Protein AF-0000000084337447 (afdb_homodimer)

Secondary structure (DSSP, 8-state):
------------EE-HHHHSS-TT-SEEEEEHHHHHHH-GGGGS-EEESSEEEEEEEE--EEEEETTEEEE--TTEEEEE-TT-EEEEEESS--EEEEEEE-THHHHTTBS-TTGGGGSGGGSS-GGGSEEEPPHHHHHHHHHHHHHHHHHHHS--TTHHHHHHHHHHHHHHHHHTTS------S--HHHHHHHHHHHHHHHHHTTT--SHHHHHHHHTS-HHHHHHHHHHHHSS-HHHHHHHHHHHHHHHHHH-TTS-HHHHHHHTT-S-HHHHHHHHHHHHSS-HHHHHHHHHHH-/------------EE-HHHH-S-SS-SEEEEEHHHHHHH-GGGGS-EEESSEEEEEEEE--EEEEETTEEEE--TTEEEEE-TT-EEEEEESS--EEEEEEE-THHHHTTBS-TTGGGGSGGGSS-GGGSEEEPPHHHHHHHHHHHHHHHHHHHS--TTHHHHHHHHHHHHHHHHHTTS------S--HHHHHHHHHHHHHHHHHTTT--SHHHHHHHHTS-HHHHHHHHHHHHSS-HHHHHHHHHHHHHHHHHH-TTS-HHHHHHHTT-S-HHHHHHHHHHHHSS-HHHHHHHHHHH-

InterPro domains:
  IPR003313 AraC-type arabinose-binding/dimerisation domain [PF02311] (45-152)
  IPR009057 Homedomain-like superfamily [SSF46689] (248-294)
  IPR018060 AraC-like, DNA binding HTH domain [PF12833] (214-293)
  IPR018060 AraC-like, DNA binding HTH domain [PS01124] (195-293)
  IPR018060 AraC-like, DNA binding HTH domain [SM00342] (207-291)
  IPR020449 Transcription regulator HTH, AraC- type, HTH domain [PR00032] (260-275)
  IPR020449 Transcription regulator HTH, AraC- type, HTH domain [PR00032] (275-291)
  IPR037923 Transcription regulator HTH-like [SSF51215] (43-176)

Nearest PDB structures (foldseek):
  5u9e-assembly1_B  TM=8.257E-01  e=6.271E-07  Bacteria Latreille et al. 1825
  5u93-assembly1_A  TM=8.300E-01  e=1.356E-06  Bacteria Latreille et al. 1825
  3oio-assembly1_A  TM=8.383E-01  e=1.631E-03  Chromobacterium violaceum
  1xs9-assembly1_A  TM=8.351E-01  e=8.802E-04  Escherichia coli
  4fe7-assembly1_A-2  TM=6.553E-01  e=6.807E-04  Escherichia coli

Solvent-accessible surface area (backbone atoms only — not comparable to full-atom values): 32279 Å² total; per-residue (Å²): 134,81,78,76,73,71,75,78,72,49,44,62,71,50,46,67,44,76,74,34,91,53,65,97,49,52,55,47,77,44,51,30,43,67,49,49,69,74,41,72,74,58,48,39,62,33,37,32,74,30,31,40,36,40,37,26,65,38,43,36,40,37,39,30,42,72,88,40,80,39,79,45,44,57,45,28,36,38,42,40,46,54,62,46,32,33,30,50,49,66,57,76,70,51,33,40,36,32,41,36,34,38,73,60,52,55,43,73,46,26,47,54,73,64,58,64,60,75,35,63,40,54,65,71,47,61,83,49,15,55,44,76,55,52,77,94,46,42,63,62,52,50,52,46,52,52,49,42,50,47,34,68,74,58,60,53,72,62,25,67,60,46,39,50,33,46,49,50,49,52,53,42,60,56,46,59,68,50,62,69,69,72,58,58,100,58,50,72,64,56,52,52,52,50,50,51,50,52,52,50,42,73,74,35,44,50,77,56,81,49,46,59,64,53,17,55,78,67,72,51,50,47,65,54,47,29,50,50,27,35,72,74,71,70,40,44,39,54,54,56,50,48,51,54,43,49,48,49,49,54,52,48,52,58,30,56,74,49,50,71,54,53,48,23,51,72,45,60,39,94,37,54,67,57,37,38,52,51,46,20,72,74,70,73,43,41,64,68,55,49,43,52,56,56,57,64,76,84,134,83,78,76,74,72,75,79,73,49,44,61,72,52,47,66,60,78,73,40,88,65,71,100,45,41,63,46,78,43,51,30,43,67,50,49,68,74,41,72,74,56,48,38,63,34,36,30,74,29,32,40,35,40,37,26,64,38,42,36,40,38,39,30,42,71,86,40,80,38,79,44,42,58,44,28,35,38,44,39,47,55,64,48,32,33,29,50,48,67,54,76,70,50,33,39,37,33,41,36,33,36,71,61,54,54,43,72,45,27,48,54,74,65,58,64,59,76,35,62,41,54,64,71,49,62,81,48,15,56,44,76,56,50,77,91,46,42,64,61,53,50,52,45,50,53,49,41,49,46,34,68,75,59,61,53,74,62,26,68,60,47,38,51,33,46,50,48,48,52,53,43,60,55,48,59,68,50,60,71,71,73,60,60,98,60,50,74,64,56,52,52,50,50,50,50,50,51,53,48,42,73,74,34,44,50,77,57,77,49,47,58,64,54,16,54,76,68,72,50,50,46,66,55,48,30,49,49,27,34,73,74,72,70,40,45,41,54,52,56,49,49,51,53,44,50,49,50,49,53,52,48,52,58,30,56,73,50,51,72,55,52,48,21,52,72,45,57,40,95,39,55,66,57,38,40,53,52,44,20,72,74,70,74,42,41,64,69,55,49,41,52,55,56,56,65,74,85

Radius of gyration: 31.01 Å; Cα contacts (8 Å, |Δi|>4): 915; chains: 2; bounding box: 65×102×66 Å

pLDDT: mean 85.86, std 17.6, range [26.75, 98.56]

Foldseek 3Di:
DPPPPVPLPFADADEPCNLDVPNVDQKDKDKVQVSCVSPVSQQAKHFYQWKKKWAWQDFWFWKDKLRDIDIDDHQKMFIAHGLIIMHTDTDPDIITMMMTGHLCLCVVPDPDSCVLCVQQLRLRDRVSGMDRDDPVCSVVLRVLSVLLVVCVVPPDVCSSVSNVVSVVVNSVVRSVVPPPPVQDPDDPVLVVLVSVLLVVLVVDLLPDQDLQVSCVVSVHHSVVQQVSCCVRVVGGSNVSSLVVLLSSLLSVLSGSVDDLQNSCVSSPHPGSVVVQVSNCVNPVHGSVVSSVVSVVVD/DPPPPPPLPFADADEQCNLDPPNVGFKDKDKVQVSCVSPVSQQAKYFYQWKKKWAWQDFWFWKDKLRDIDIDDHQKMFIAHGLIIMHTDTDPDIIGMMMTGHLCLCVVPDPDSCVLCVQQLRVRDRVSGMDRDDPVCSVVLRVLSVLLVVCVVPPDVCSSVSNVVSVVVNSVVRSVVPPPPVQDPDDPVLVVLVSVLLVVLVVDLLPDQDLQVSCVVSVHHSVVQQVSCCVRVVGGSNVSSLVVLLSSLLSVLSGSVDDLQRSCVSSPHPGSVVVQVSNCVNPVHGSVVSSVVSVVVD

Structure (mmCIF, N/CA/C/O backbone):
data_AF-0000000084337447-model_v1
#
loop_
_entity.id
_entity.type
_entity.pdbx_description
1 polymer 'HTH araC/xylS-type domain-containing protein'
#
loop_
_atom_site.group_PDB
_atom_site.id
_atom_site.type_symbol
_atom_site.label_atom_id
_atom_site.label_alt_id
_atom_site.label_comp_id
_atom_site.label_asym_id
_atom_site.label_entity_id
_atom_site.label_seq_id
_atom_site.pdbx_PDB_ins_code
_atom_site.Cartn_x
_atom_site.Cartn_y
_atom_site.Cartn_z
_atom_site.occupancy
_atom_site.B_iso_or_equiv
_atom_site.auth_seq_id
_atom_site.auth_comp_id
_atom_site.auth_asym_id
_atom_site.auth_atom_id
_atom_site.pdbx_PDB_model_num
ATOM 1 N N . MET A 1 1 ? -35.156 -48.656 -21.828 1 27.39 1 MET A N 1
ATOM 2 C CA . MET A 1 1 ? -33.875 -48.219 -22.344 1 27.39 1 MET A CA 1
ATOM 3 C C . MET A 1 1 ? -33.438 -46.938 -21.656 1 27.39 1 MET A C 1
ATOM 5 O O . MET A 1 1 ? -33.969 -45.844 -21.938 1 27.39 1 MET A O 1
ATOM 9 N N . VAL A 1 2 ? -33.219 -46.906 -20.344 1 31.25 2 VAL A N 1
ATOM 10 C CA . VAL A 1 2 ? -33 -45.875 -19.328 1 31.25 2 VAL A CA 1
ATOM 11 C C . VAL A 1 2 ? -31.703 -45.125 -19.609 1 31.25 2 VAL A C 1
ATOM 13 O O . VAL A 1 2 ? -30.625 -45.719 -19.594 1 31.25 2 VAL A O 1
ATOM 16 N N . SER A 1 3 ? -31.719 -44.156 -20.609 1 30.14 3 SER A N 1
ATOM 17 C CA . SER A 1 3 ? -30.609 -43.312 -21 1 30.14 3 SER A CA 1
ATOM 18 C C . SER A 1 3 ? -29.969 -42.656 -19.797 1 30.14 3 SER A C 1
ATOM 20 O O . SER A 1 3 ? -30.625 -41.938 -19.031 1 30.14 3 SER A O 1
ATOM 22 N N . LEU A 1 4 ? -29.094 -43.375 -19.062 1 26.75 4 LEU A N 1
ATOM 23 C CA . LEU A 1 4 ? -28.25 -42.906 -17.953 1 26.75 4 LEU A CA 1
ATOM 24 C C . LEU A 1 4 ? -27.578 -41.594 -18.312 1 26.75 4 LEU A C 1
ATOM 26 O O . LEU A 1 4 ? -26.734 -41.531 -19.203 1 26.75 4 LEU A O 1
ATOM 30 N N . TYR A 1 5 ? -28.344 -40.469 -18.359 1 28.11 5 TYR A N 1
ATOM 31 C CA . TYR A 1 5 ? -27.812 -39.094 -18.422 1 28.11 5 TYR A CA 1
ATOM 32 C C . TYR A 1 5 ? -26.609 -38.969 -17.5 1 28.11 5 TYR A C 1
ATOM 34 O O . TYR A 1 5 ? -26.734 -39.062 -16.266 1 28.11 5 TYR A O 1
ATOM 42 N N . ILE A 1 6 ? -25.484 -39.531 -17.891 1 28.89 6 ILE A N 1
ATOM 43 C CA . ILE A 1 6 ? -24.203 -39.344 -17.219 1 28.89 6 ILE A CA 1
ATOM 44 C C . ILE A 1 6 ? -24.078 -37.875 -16.781 1 28.89 6 ILE A C 1
ATOM 46 O O . ILE A 1 6 ? -24.156 -36.969 -17.609 1 28.89 6 ILE A O 1
ATOM 50 N N . MET A 1 7 ? -24.516 -37.562 -15.594 1 29.69 7 MET A N 1
ATOM 51 C CA . MET A 1 7 ? -24.312 -36.312 -14.875 1 29.69 7 MET A CA 1
ATOM 52 C C . MET A 1 7 ? -22.938 -35.719 -15.188 1 29.69 7 MET A C 1
ATOM 54 O O . MET A 1 7 ? -21.922 -36.406 -14.969 1 29.69 7 MET A O 1
ATOM 58 N N . LYS A 1 8 ? -22.781 -34.938 -16.203 1 35.81 8 LYS A N 1
ATOM 59 C CA . LYS A 1 8 ? -21.609 -34.188 -16.609 1 35.81 8 LYS A CA 1
ATOM 60 C C . LYS A 1 8 ? -20.891 -33.562 -15.398 1 35.81 8 LYS A C 1
ATO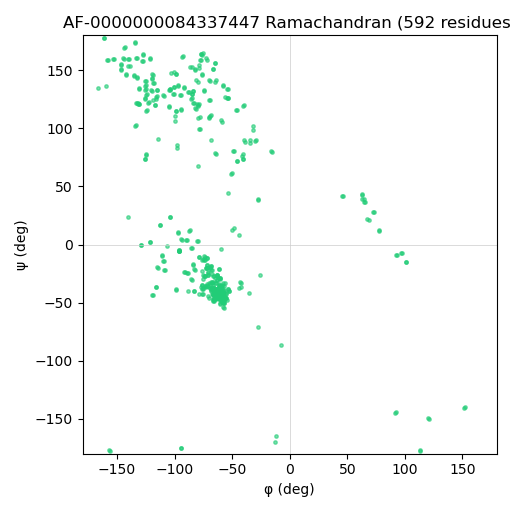M 62 O O . LYS A 1 8 ? -21.406 -32.656 -14.773 1 35.81 8 LYS A O 1
ATOM 67 N N . LYS A 1 9 ? -20.109 -34.375 -14.648 1 37.66 9 LYS A N 1
ATOM 68 C CA . LYS A 1 9 ? -19.219 -33.938 -13.57 1 37.66 9 LYS A CA 1
ATOM 69 C C . LYS A 1 9 ? -18.312 -32.812 -14.016 1 37.66 9 LYS A C 1
ATOM 71 O O . LYS A 1 9 ? -17.25 -33.031 -14.602 1 37.66 9 LYS A O 1
ATOM 76 N N . SER A 1 10 ? -18.797 -31.703 -14.414 1 36.78 10 SER A N 1
ATOM 77 C CA . SER A 1 10 ? -18.078 -30.516 -14.836 1 36.78 10 SER A CA 1
ATOM 78 C C . SER A 1 10 ? -17.172 -30 -13.719 1 36.78 10 SER A C 1
ATOM 80 O O . SER A 1 10 ? -17.562 -29.984 -12.547 1 36.78 10 SER A O 1
ATOM 82 N N . PHE A 1 11 ? -15.906 -30.156 -13.766 1 38.12 11 PHE A N 1
ATOM 83 C CA . PHE A 1 11 ? -14.961 -29.578 -12.82 1 38.12 11 PHE A CA 1
ATOM 84 C C . PHE A 1 11 ? -15.273 -28.109 -12.562 1 38.12 11 PHE A C 1
ATOM 86 O O . PHE A 1 11 ? -15.453 -27.328 -13.5 1 38.12 11 PHE A O 1
ATOM 93 N N . PRO A 1 12 ? -15.633 -27.734 -11.391 1 41.72 12 PRO A N 1
ATOM 94 C CA . PRO A 1 12 ? -16.172 -26.422 -11.047 1 41.72 12 PRO A CA 1
ATOM 95 C C . PRO A 1 12 ? -15.125 -25.312 -11.125 1 41.72 12 PRO A C 1
ATOM 97 O O . PRO A 1 12 ? -13.945 -25.547 -10.883 1 41.72 12 PRO A O 1
ATOM 100 N N . VAL A 1 13 ? -15.164 -24.438 -12.055 1 42.31 13 VAL A N 1
ATOM 101 C CA . VAL A 1 13 ? -14.461 -23.156 -11.969 1 42.31 13 VAL A CA 1
ATOM 102 C C . VAL A 1 13 ? -15.102 -22.281 -10.898 1 42.31 13 VAL A C 1
ATOM 104 O O . VAL A 1 13 ? -16.312 -22.062 -10.914 1 42.31 13 VAL A O 1
ATOM 107 N N . TYR A 1 14 ? -14.336 -22.109 -9.859 1 44.75 14 TYR A N 1
ATOM 108 C CA . TYR A 1 14 ? -14.914 -21.328 -8.773 1 44.75 14 TYR A CA 1
ATOM 109 C C . TYR A 1 14 ? -14.508 -19.859 -8.883 1 44.75 14 TYR A C 1
ATOM 111 O O . TYR A 1 14 ? -13.352 -19.562 -9.195 1 44.75 14 TYR A O 1
ATOM 119 N N . ASP A 1 15 ? -15.422 -18.938 -9.102 1 42.69 15 ASP A N 1
ATOM 120 C CA . ASP A 1 15 ? -15.219 -17.5 -8.977 1 42.69 15 ASP A CA 1
ATOM 121 C C . ASP A 1 15 ? -15.281 -17.047 -7.52 1 42.69 15 ASP A C 1
ATOM 123 O O . ASP A 1 15 ? -15.898 -17.719 -6.688 1 42.69 15 ASP A O 1
ATOM 127 N N . ILE A 1 16 ? -14.43 -16.141 -7.141 1 41.75 16 ILE A N 1
ATOM 128 C CA . ILE A 1 16 ? -14.375 -15.648 -5.766 1 41.75 16 ILE A CA 1
ATOM 129 C C . ILE A 1 16 ? -15.789 -15.43 -5.238 1 41.75 16 ILE A C 1
ATOM 131 O O . ILE A 1 16 ? -16.062 -15.68 -4.062 1 41.75 16 ILE A O 1
ATOM 135 N N . CYS A 1 17 ? -16.656 -14.969 -6.125 1 42.16 17 CYS A N 1
ATOM 136 C CA . CYS A 1 17 ? -18.031 -14.68 -5.742 1 42.16 17 CYS A CA 1
ATOM 137 C C . CYS A 1 17 ? -18.781 -15.953 -5.375 1 42.16 17 CYS A C 1
ATOM 139 O O . CYS A 1 17 ? -19.703 -15.93 -4.551 1 42.16 17 CYS A O 1
ATOM 141 N N . THR A 1 18 ? -18.547 -16.984 -6.07 1 43.41 18 THR A N 1
ATOM 142 C CA . THR A 1 18 ? -19.328 -18.203 -5.855 1 43.41 18 THR A CA 1
ATOM 143 C C . THR A 1 18 ? -18.875 -18.906 -4.57 1 43.41 18 THR A C 1
ATOM 145 O O . THR A 1 18 ? -19.625 -19.719 -4.012 1 43.41 18 THR A O 1
ATOM 148 N N . LEU A 1 19 ? -17.703 -18.781 -4.203 1 42.53 19 LEU A N 1
ATOM 149 C CA . LEU A 1 19 ? -17.219 -19.422 -2.982 1 42.53 19 LEU A CA 1
ATOM 150 C C . LEU A 1 19 ? -17.641 -18.625 -1.751 1 42.53 19 LEU A C 1
ATOM 152 O O . LEU A 1 19 ? -17.844 -19.203 -0.678 1 42.53 19 LEU A O 1
ATOM 156 N N . SER A 1 20 ? -17.531 -17.281 -1.833 1 41.22 20 SER A N 1
ATOM 157 C CA . SER A 1 20 ? -17.828 -16.438 -0.673 1 41.22 20 SER A CA 1
ATOM 158 C C . SER A 1 20 ? -19.234 -15.836 -0.771 1 41.22 20 SER A C 1
ATOM 160 O O . SER A 1 20 ? -19.688 -15.5 -1.864 1 41.22 20 SER A O 1
ATOM 162 N N . GLU A 1 21 ? -20.219 -16.25 -0.056 1 36.78 21 GLU A N 1
ATOM 163 C CA . GLU A 1 21 ? -21.422 -15.469 0.138 1 36.78 21 GLU A CA 1
ATOM 164 C C . GLU A 1 21 ? -21.141 -13.977 -0.023 1 36.78 21 GLU A C 1
ATOM 166 O O . GLU A 1 21 ? -22.047 -13.148 0.125 1 36.78 21 GLU A O 1
ATOM 171 N N . PHE A 1 22 ? -19.953 -13.484 0.204 1 35.5 22 PHE A N 1
ATOM 172 C CA . PHE A 1 22 ? -19.75 -12.039 0.17 1 35.5 22 PHE A CA 1
ATOM 173 C C . PHE A 1 22 ? -19.625 -11.547 -1.267 1 35.5 22 PHE A C 1
ATOM 175 O O . PHE A 1 22 ? -18.672 -11.875 -1.963 1 35.5 22 PHE A O 1
ATOM 182 N N . LYS A 1 23 ? -20.672 -11.586 -2.139 1 40.41 23 LYS A N 1
ATOM 183 C CA . LYS A 1 23 ? -20.922 -11.07 -3.48 1 40.41 23 LYS A CA 1
ATOM 184 C C . LYS A 1 23 ? -19.781 -10.148 -3.932 1 40.41 23 LYS A C 1
ATOM 186 O O . LYS A 1 23 ? -19.25 -10.305 -5.027 1 40.41 23 LYS A O 1
ATOM 191 N N . GLU A 1 24 ? -19.891 -8.836 -3.561 1 46.03 24 GLU A N 1
ATOM 192 C CA . GLU A 1 24 ? -19.203 -7.609 -3.975 1 46.03 24 GLU A CA 1
ATOM 193 C C . GLU A 1 24 ? -17.703 -7.695 -3.729 1 46.03 24 GLU A C 1
ATOM 195 O O . GLU A 1 24 ? -16.969 -6.727 -3.959 1 46.03 24 GLU A O 1
ATOM 200 N N . GLU A 1 25 ? -16.859 -8.977 -2.98 1 58.28 25 GLU A N 1
ATOM 201 C CA . GLU A 1 25 ? -15.758 -8.93 -2.02 1 58.28 25 GLU A CA 1
ATOM 202 C C . GLU A 1 25 ? -14.477 -9.5 -2.619 1 58.28 25 GLU A C 1
ATOM 204 O O . GLU A 1 25 ? -14.445 -10.656 -3.047 1 58.28 25 GLU A O 1
ATOM 209 N N . ASP A 1 26 ? -13.602 -8.828 -3.227 1 83.12 26 ASP A N 1
ATOM 210 C CA . ASP A 1 26 ? -12.297 -8.906 -3.877 1 83.12 26 ASP A CA 1
ATOM 211 C C . ASP A 1 26 ? -11.312 -9.727 -3.041 1 83.12 26 ASP A C 1
ATOM 213 O O . ASP A 1 26 ? -10.164 -9.93 -3.445 1 83.12 26 ASP A O 1
ATOM 217 N N . ILE A 1 27 ? -11.891 -10.352 -1.985 1 91.88 27 ILE A N 1
ATOM 218 C CA . ILE A 1 27 ? -10.93 -11.094 -1.168 1 91.88 27 ILE A CA 1
ATOM 219 C C . ILE A 1 27 ? -11.68 -12.023 -0.211 1 91.88 27 ILE A C 1
ATOM 221 O O . ILE A 1 27 ? -12.742 -11.664 0.303 1 91.88 27 ILE A O 1
ATOM 225 N N . LEU A 1 28 ? -11.297 -13.234 -0.062 1 90.75 28 LEU A N 1
ATOM 226 C CA . LEU A 1 28 ? -11.742 -14.203 0.933 1 90.75 28 LEU A CA 1
ATOM 227 C C . LEU A 1 28 ? -10.594 -14.609 1.846 1 90.75 28 LEU A C 1
ATOM 229 O O . LEU A 1 28 ? -9.523 -14.984 1.369 1 90.75 28 LEU A O 1
ATOM 233 N N . ILE A 1 29 ? -10.82 -14.453 3.123 1 93.56 29 ILE A N 1
ATOM 234 C CA . ILE A 1 29 ? -9.828 -14.797 4.141 1 93.56 29 ILE A CA 1
ATOM 235 C C . ILE A 1 29 ? -10.445 -15.766 5.148 1 93.56 29 ILE A C 1
ATOM 237 O O . ILE A 1 29 ? -11.547 -15.531 5.652 1 93.56 29 ILE A O 1
ATOM 241 N N . SER A 1 30 ? -9.742 -16.875 5.391 1 92.5 30 SER A N 1
ATOM 242 C CA . SER A 1 30 ? -10.266 -17.828 6.359 1 92.5 30 SER A CA 1
ATOM 243 C C . SER A 1 30 ? -9.156 -18.719 6.914 1 92.5 30 SER A C 1
ATOM 245 O O . SER A 1 30 ? -8.062 -18.781 6.352 1 92.5 30 SER A O 1
ATOM 247 N N . ARG A 1 31 ? -9.484 -19.266 8.07 1 94.25 31 ARG A N 1
ATOM 248 C CA . ARG A 1 31 ? -8.695 -20.422 8.484 1 94.25 31 ARG A CA 1
ATOM 249 C C . ARG A 1 31 ? -8.922 -21.609 7.559 1 94.25 31 ARG A C 1
ATOM 251 O O . ARG A 1 31 ? -10 -21.734 6.973 1 94.25 31 ARG A O 1
ATOM 258 N N . PHE A 1 32 ? -7.988 -22.422 7.414 1 92.56 32 PHE A N 1
ATOM 259 C CA . PHE A 1 32 ? -8.023 -23.406 6.34 1 92.56 32 PHE A CA 1
ATOM 260 C C . PHE A 1 32 ? -8.992 -24.531 6.676 1 92.56 32 PHE A C 1
ATOM 262 O O . PHE A 1 32 ? -9.758 -24.969 5.816 1 92.56 32 PHE A O 1
ATOM 269 N N . ALA A 1 33 ? -8.984 -25.016 7.91 1 89.94 33 ALA A N 1
ATOM 270 C CA . ALA A 1 33 ? -9.812 -26.172 8.273 1 89.94 33 ALA A CA 1
ATOM 271 C C . ALA A 1 33 ? -11.289 -25.859 8.062 1 89.94 33 ALA A C 1
ATOM 273 O O . ALA A 1 33 ? -11.992 -26.609 7.383 1 89.94 33 ALA A O 1
ATOM 274 N N . PRO A 1 34 ? -11.766 -24.797 8.562 1 86.56 34 PRO A N 1
ATOM 275 C CA . PRO A 1 34 ? -13.164 -24.453 8.297 1 86.56 34 PRO A CA 1
ATOM 276 C C . PRO A 1 34 ? -13.445 -24.25 6.812 1 86.56 34 PRO A C 1
ATOM 278 O O . PRO A 1 34 ? -14.539 -24.562 6.34 1 86.56 34 PRO A O 1
ATOM 281 N N . TYR A 1 35 ? -12.547 -23.703 6.145 1 84.62 35 TYR A N 1
ATOM 282 C CA . TYR A 1 35 ? -12.664 -23.469 4.711 1 84.62 35 TYR A CA 1
ATOM 283 C C . TYR A 1 35 ? -12.844 -24.797 3.961 1 84.62 35 TYR A C 1
ATOM 285 O O . TYR A 1 35 ? -13.711 -24.906 3.088 1 84.62 35 TYR A O 1
ATOM 293 N N . LEU A 1 36 ? -12.031 -25.766 4.281 1 82.44 36 LEU A N 1
ATOM 294 C CA . LEU A 1 36 ? -12.086 -27.078 3.652 1 82.44 36 LEU A CA 1
ATOM 295 C C . LEU A 1 36 ? -13.438 -27.75 3.908 1 82.44 36 LEU A C 1
ATOM 297 O O . LEU A 1 36 ? -13.992 -28.406 3.02 1 82.44 36 LEU A O 1
ATOM 301 N N . LYS A 1 37 ? -13.898 -27.578 5.059 1 79.62 37 LYS A N 1
ATOM 302 C CA . LYS A 1 37 ? -15.164 -28.188 5.445 1 79.62 37 LYS A CA 1
ATOM 303 C C . LYS A 1 37 ? -16.328 -27.594 4.66 1 79.62 37 LYS A C 1
ATOM 305 O O . LYS A 1 37 ? -17.281 -28.297 4.328 1 79.62 37 LYS A O 1
ATOM 310 N N . SER A 1 38 ? -16.188 -26.406 4.367 1 74.81 38 SER A N 1
ATOM 311 C CA . SER A 1 38 ? -17.281 -25.703 3.693 1 74.81 38 SER A CA 1
ATOM 312 C C . SER A 1 38 ? -17.234 -25.938 2.188 1 74.81 38 SER A C 1
ATOM 314 O O . SER A 1 38 ? -18.234 -25.734 1.491 1 74.81 38 SER A O 1
ATOM 316 N N . HIS A 1 39 ? -16.141 -26.375 1.743 1 70.5 39 HIS A N 1
ATOM 317 C CA . HIS A 1 39 ? -15.969 -26.562 0.306 1 70.5 39 HIS A CA 1
ATOM 318 C C . HIS A 1 39 ? -15.523 -27.984 -0.024 1 70.5 39 HIS A C 1
ATOM 320 O O . HIS A 1 39 ? -14.383 -28.203 -0.416 1 70.5 39 HIS A O 1
ATOM 326 N N . HIS A 1 40 ? -16.375 -28.938 0.061 1 62.47 40 HIS A N 1
ATOM 327 C CA . HIS A 1 40 ? -16.125 -30.375 -0.017 1 62.47 40 HIS A CA 1
ATOM 328 C C . HIS A 1 40 ? -15.625 -30.766 -1.401 1 62.47 40 HIS A C 1
ATOM 330 O O . HIS A 1 40 ? -14.875 -31.734 -1.54 1 62.47 40 HIS A O 1
ATOM 336 N N . ASN A 1 41 ? -16.016 -30.031 -2.35 1 60.22 41 ASN A N 1
ATOM 337 C CA . ASN A 1 41 ? -15.703 -30.438 -3.721 1 60.22 41 ASN A CA 1
ATOM 338 C C . ASN A 1 41 ? -14.32 -29.938 -4.148 1 60.22 41 ASN A C 1
ATOM 340 O O . ASN A 1 41 ? -13.906 -30.172 -5.285 1 60.22 41 ASN A O 1
ATOM 344 N N . LEU A 1 42 ? -13.539 -29.469 -3.211 1 61.16 42 LEU A N 1
ATOM 345 C CA . LEU A 1 42 ? -12.281 -28.828 -3.57 1 61.16 42 LEU A CA 1
ATOM 346 C C . LEU A 1 42 ? -11.148 -29.844 -3.629 1 61.16 42 LEU A C 1
ATOM 348 O O . LEU A 1 42 ? -10.031 -29.516 -4.043 1 61.16 42 LEU A O 1
ATOM 352 N N . HIS A 1 43 ? -11.445 -31.016 -3.445 1 67.12 43 HIS A N 1
ATOM 353 C CA . HIS A 1 43 ? -10.383 -32.031 -3.482 1 67.12 43 HIS A CA 1
ATOM 354 C C . HIS A 1 43 ? -10.062 -32.438 -4.918 1 67.12 43 HIS A C 1
ATOM 356 O O . HIS A 1 43 ? -8.953 -32.875 -5.207 1 67.12 43 HIS A O 1
ATOM 362 N N . LEU A 1 44 ? -11.023 -32.188 -5.758 1 70.38 44 LEU A N 1
ATOM 363 C CA . LEU A 1 44 ? -10.805 -32.5 -7.168 1 70.38 44 LEU A CA 1
ATOM 364 C C . LEU A 1 44 ? -10.039 -31.391 -7.863 1 70.38 44 LEU A C 1
ATOM 366 O O . LEU A 1 44 ? -10.102 -30.234 -7.445 1 70.38 44 LEU A O 1
ATOM 370 N N . ALA A 1 45 ? -9.312 -31.797 -8.844 1 77.06 45 ALA A N 1
ATOM 371 C CA . ALA A 1 45 ? -8.547 -30.812 -9.617 1 77.06 45 ALA A CA 1
ATOM 372 C C . ALA A 1 45 ? -9.453 -29.703 -10.148 1 77.06 45 ALA A C 1
ATOM 374 O O . ALA A 1 45 ? -10.523 -29.984 -10.703 1 77.06 45 ALA A O 1
ATOM 375 N N . HIS A 1 46 ? -9.055 -28.438 -9.82 1 78.06 46 HIS A N 1
ATOM 376 C CA . HIS A 1 46 ? -9.844 -27.297 -10.258 1 78.06 46 HIS A CA 1
ATOM 377 C C . HIS A 1 46 ? -8.977 -26.047 -10.398 1 78.06 46 HIS A C 1
ATOM 379 O O . HIS A 1 46 ? -7.824 -26.031 -9.953 1 78.06 46 HIS A O 1
ATOM 385 N N . LYS A 1 47 ? -9.516 -25.156 -11.156 1 76.88 47 LYS A N 1
ATOM 386 C CA . LYS A 1 47 ? -8.789 -23.906 -11.328 1 76.88 47 LYS A CA 1
ATOM 387 C C . LYS A 1 47 ? -9.641 -22.719 -10.883 1 76.88 47 LYS A C 1
ATOM 389 O O . LYS A 1 47 ? -10.836 -22.859 -10.633 1 76.88 47 LYS A O 1
ATOM 394 N N . HIS A 1 48 ? -8.875 -21.625 -10.617 1 78 48 HIS A N 1
ATOM 395 C CA . HIS A 1 48 ? -9.523 -20.391 -10.18 1 78 48 HIS A CA 1
ATOM 396 C C . HIS A 1 48 ? -9.094 -19.203 -11.031 1 78 48 HIS A C 1
ATOM 398 O O . HIS A 1 48 ? -8.039 -19.25 -11.672 1 78 48 HIS A O 1
ATOM 404 N N . THR A 1 49 ? -9.961 -18.188 -11.008 1 81.44 49 THR A N 1
ATOM 405 C CA . THR A 1 49 ? -9.664 -16.953 -11.727 1 81.44 49 THR A CA 1
ATOM 406 C C . THR A 1 49 ? -9.062 -15.906 -10.789 1 81.44 49 THR A C 1
ATOM 408 O O . THR A 1 49 ? -8.992 -14.727 -11.133 1 81.44 49 THR A O 1
ATOM 411 N N . PHE A 1 50 ? -8.734 -16.328 -9.625 1 88.25 50 PHE A N 1
ATOM 412 C CA . PHE A 1 50 ? -8.18 -15.453 -8.602 1 88.25 50 PHE A CA 1
ATOM 413 C C . PHE A 1 50 ? -6.871 -16.016 -8.055 1 88.25 50 PHE A C 1
ATOM 415 O O . PHE A 1 50 ? -6.5 -17.156 -8.359 1 88.25 50 PHE A O 1
ATOM 422 N N . TYR A 1 51 ? -6.145 -15.164 -7.402 1 93.12 51 TYR A N 1
ATOM 423 C CA . TYR A 1 51 ? -4.965 -15.625 -6.672 1 93.12 51 TYR A CA 1
ATOM 424 C C . TYR A 1 51 ? -5.363 -16.453 -5.461 1 93.12 51 TYR A C 1
ATOM 426 O O . TYR A 1 51 ? -6.367 -16.172 -4.801 1 93.12 51 TYR A O 1
ATOM 434 N N . HIS A 1 52 ? -4.637 -17.453 -5.23 1 92.5 52 HIS A N 1
ATOM 435 C CA . HIS A 1 52 ? -4.91 -18.359 -4.121 1 92.5 52 HIS A CA 1
ATOM 436 C C . HIS A 1 52 ? -3.652 -18.609 -3.295 1 92.5 52 HIS A C 1
ATOM 438 O O . HIS A 1 52 ? -2.631 -19.047 -3.83 1 92.5 52 HIS A O 1
ATOM 444 N N . LEU A 1 53 ? -3.76 -18.266 -1.994 1 95.5 53 LEU A N 1
ATOM 445 C CA . LEU A 1 53 ? -2.654 -18.469 -1.063 1 95.5 53 LEU A CA 1
ATOM 446 C C . LEU A 1 53 ? -3.066 -19.391 0.075 1 95.5 53 LEU A C 1
ATOM 448 O O . LEU A 1 53 ? -4.137 -19.219 0.663 1 95.5 53 LEU A O 1
ATOM 452 N N . VAL A 1 54 ? -2.225 -20.391 0.403 1 95.94 54 VAL A N 1
ATOM 453 C CA . VAL A 1 54 ? -2.475 -21.266 1.542 1 95.94 54 VAL A CA 1
ATOM 454 C C . VAL A 1 54 ? -1.195 -21.422 2.361 1 95.94 54 VAL A C 1
ATOM 456 O O . VAL A 1 54 ? -0.144 -21.781 1.823 1 95.94 54 VAL A O 1
ATOM 459 N N . LEU A 1 55 ? -1.248 -21.078 3.576 1 98.12 55 LEU A N 1
ATOM 460 C CA . LEU A 1 55 ? -0.192 -21.391 4.535 1 98.12 55 LEU A CA 1
ATOM 461 C C . LEU A 1 55 ? -0.612 -22.516 5.461 1 98.12 55 LEU A C 1
ATOM 463 O O . LEU A 1 55 ? -1.586 -22.391 6.207 1 98.12 55 LEU A O 1
ATOM 467 N N . PHE A 1 56 ? 0.082 -23.609 5.469 1 97 56 PHE A N 1
ATOM 468 C CA . PHE A 1 56 ? -0.213 -24.719 6.355 1 97 56 PHE A CA 1
ATOM 469 C C . PHE A 1 56 ? 0.511 -24.562 7.688 1 97 56 PHE A C 1
ATOM 471 O O . PHE A 1 56 ? 1.7 -24.25 7.719 1 97 56 PHE A O 1
ATOM 478 N N . THR A 1 57 ? -0.17 -24.719 8.773 1 96.88 57 THR A N 1
ATOM 479 C CA . THR A 1 57 ? 0.441 -24.719 10.094 1 96.88 57 THR A CA 1
ATOM 480 C C . THR A 1 57 ? 0.441 -26.125 10.688 1 96.88 57 THR A C 1
ATOM 482 O O . THR A 1 57 ? 1.159 -26.406 11.656 1 96.88 57 THR A O 1
ATOM 485 N N . GLU A 1 58 ? -0.434 -26.938 10.188 1 94.88 58 GLU A N 1
ATOM 486 C CA . GLU A 1 58 ? -0.558 -28.328 10.586 1 94.88 58 GLU A CA 1
ATOM 487 C C . GLU A 1 58 ? -0.981 -29.203 9.414 1 94.88 58 GLU A C 1
ATOM 489 O O . GLU A 1 58 ? -1.678 -28.75 8.508 1 94.88 58 GLU A O 1
ATOM 494 N N . GLY A 1 59 ? -0.528 -30.484 9.516 1 91.88 59 GLY A N 1
ATOM 495 C CA . GLY A 1 59 ? -1.031 -31.469 8.562 1 91.88 59 GLY A CA 1
ATOM 496 C C . GLY A 1 59 ? 0.037 -31.984 7.617 1 91.88 59 GLY A C 1
ATOM 497 O O . GLY A 1 59 ? 1.222 -31.688 7.797 1 91.88 59 GLY A O 1
ATOM 498 N N . GLY A 1 60 ? -0.432 -32.844 6.707 1 91.19 60 GLY A N 1
ATOM 499 C CA . GLY A 1 60 ? 0.406 -33.469 5.703 1 91.19 60 GLY A CA 1
ATOM 500 C C . GLY A 1 60 ? -0.367 -33.938 4.477 1 91.19 60 GLY A C 1
ATOM 501 O O . GLY A 1 60 ? -1.554 -33.625 4.34 1 91.19 60 GLY A O 1
ATOM 502 N N . GLY A 1 61 ? 0.455 -34.594 3.574 1 93.12 61 GLY A N 1
ATOM 503 C CA . GLY A 1 61 ? -0.129 -35 2.309 1 93.12 61 GLY A CA 1
ATOM 504 C C . GLY A 1 61 ? 0.556 -34.375 1.104 1 93.12 61 GLY A C 1
ATOM 505 O O . GLY A 1 61 ? 1.772 -34.188 1.11 1 93.12 61 GLY A O 1
ATOM 506 N N . THR A 1 62 ? -0.382 -34.219 0.086 1 92.25 62 THR A N 1
ATOM 507 C CA . THR A 1 62 ? 0.203 -33.688 -1.141 1 92.25 62 THR A CA 1
ATOM 508 C C . THR A 1 62 ? -0.679 -32.594 -1.731 1 92.25 62 THR A C 1
ATOM 510 O O . THR A 1 62 ? -1.894 -32.594 -1.522 1 92.25 62 THR A O 1
ATOM 513 N N . HIS A 1 63 ? -0.01 -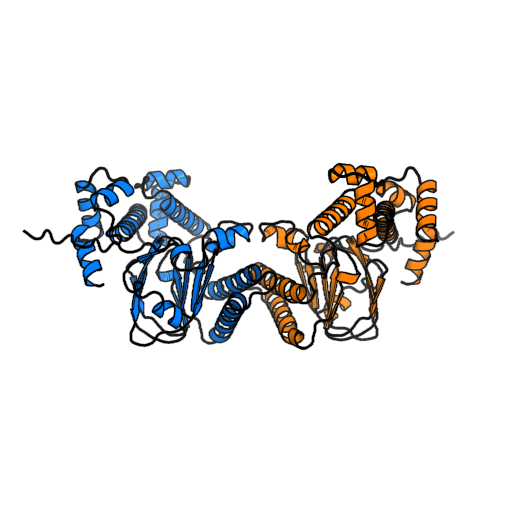31.672 -2.311 1 91.38 63 HIS A N 1
ATOM 514 C CA . HIS A 1 63 ? -0.629 -30.594 -3.068 1 91.38 63 HIS A CA 1
ATOM 515 C C . HIS A 1 63 ? -0.075 -30.531 -4.488 1 91.38 63 HIS A C 1
ATOM 517 O O . HIS A 1 63 ? 1.124 -30.312 -4.684 1 91.38 63 HIS A O 1
ATOM 523 N N . ALA A 1 64 ? -0.961 -30.797 -5.422 1 89.69 64 ALA A N 1
ATOM 524 C CA . ALA A 1 64 ? -0.548 -30.719 -6.82 1 89.69 64 ALA A CA 1
ATOM 525 C C . ALA A 1 64 ? -0.881 -29.344 -7.41 1 89.69 64 ALA A C 1
ATOM 527 O O . ALA A 1 64 ? -1.995 -28.844 -7.242 1 89.69 64 ALA A O 1
ATOM 528 N N . ILE A 1 65 ? 0.098 -28.703 -8.016 1 91.38 65 ILE A N 1
ATOM 529 C CA . ILE A 1 65 ? -0.091 -27.469 -8.75 1 91.38 65 ILE A CA 1
ATOM 530 C C . ILE A 1 65 ? 0.384 -27.641 -10.188 1 91.38 65 ILE A C 1
ATOM 532 O O . ILE A 1 65 ? 1.557 -27.922 -10.43 1 91.38 65 ILE A O 1
ATOM 536 N N . ASP A 1 66 ? -0.509 -27.406 -11.125 1 90.88 66 ASP A N 1
ATOM 537 C CA . ASP A 1 66 ? -0.203 -27.578 -12.547 1 90.88 66 ASP A CA 1
ATOM 538 C C . ASP A 1 66 ? 0.528 -28.891 -12.789 1 90.88 66 ASP A C 1
ATOM 540 O O . ASP A 1 66 ? 1.582 -28.922 -13.43 1 90.88 66 ASP A O 1
ATOM 544 N N . PHE A 1 67 ? 0.002 -29.859 -12.078 1 86.19 67 PHE A N 1
ATOM 545 C CA . PHE A 1 67 ? 0.337 -31.266 -12.32 1 86.19 67 PHE A CA 1
ATOM 546 C C . PHE A 1 67 ? 1.701 -31.609 -11.734 1 86.19 67 PHE A C 1
ATOM 548 O O . PHE A 1 67 ? 2.314 -32.594 -12.109 1 86.19 67 PHE A O 1
ATOM 555 N N . GLN A 1 68 ? 2.25 -30.719 -10.914 1 90 68 GLN A N 1
ATOM 556 C CA . GLN A 1 68 ? 3.42 -31 -10.094 1 90 68 GLN A CA 1
ATOM 557 C C . GLN A 1 68 ? 3.027 -31.219 -8.633 1 90 68 GLN A C 1
ATOM 559 O O . GLN A 1 68 ? 2.283 -30.422 -8.062 1 90 68 GLN A O 1
ATOM 564 N N . ASN A 1 69 ? 3.592 -32.281 -8.094 1 91.94 69 ASN A N 1
ATOM 565 C CA . ASN A 1 69 ? 3.213 -32.625 -6.73 1 91.94 69 ASN A CA 1
ATOM 566 C C . ASN A 1 69 ? 4.211 -32.094 -5.711 1 91.94 69 ASN A C 1
ATOM 568 O O . ASN A 1 69 ? 5.422 -32.125 -5.934 1 91.94 69 ASN A O 1
ATOM 572 N N . PHE A 1 70 ? 3.697 -31.562 -4.668 1 93.81 70 PHE A N 1
ATOM 573 C CA . PHE A 1 70 ? 4.484 -31.078 -3.545 1 93.81 70 PHE A CA 1
ATOM 574 C C . PHE A 1 70 ? 4.023 -31.719 -2.24 1 93.81 70 PHE A C 1
ATOM 576 O O . PHE A 1 70 ? 2.824 -31.891 -2.02 1 93.81 70 PHE A O 1
ATOM 583 N N . GLN A 1 71 ? 4.977 -32.094 -1.469 1 94.25 71 GLN A N 1
ATOM 584 C CA . GLN A 1 71 ? 4.625 -32.594 -0.146 1 94.25 71 GLN A CA 1
ATOM 585 C C . GLN A 1 71 ? 4.223 -31.453 0.788 1 94.25 71 GLN A C 1
ATOM 587 O O . GLN A 1 71 ? 4.949 -30.469 0.923 1 94.25 71 GLN A O 1
ATOM 592 N N . VAL A 1 72 ? 3.111 -31.625 1.485 1 94.38 72 VAL A N 1
ATOM 593 C CA . VAL A 1 72 ? 2.604 -30.609 2.412 1 94.38 72 VAL A CA 1
ATOM 594 C C . VAL A 1 72 ? 3.285 -30.766 3.77 1 94.38 72 VAL A C 1
ATOM 596 O O . VAL A 1 72 ? 3.369 -31.875 4.305 1 94.38 72 VAL A O 1
ATOM 599 N N . LYS A 1 73 ? 3.799 -29.688 4.277 1 95.25 73 LYS A N 1
ATOM 600 C CA . LYS A 1 73 ? 4.422 -29.641 5.598 1 95.25 73 LYS A CA 1
ATOM 601 C C . LYS A 1 73 ? 4.035 -28.359 6.34 1 95.25 73 LYS A C 1
ATOM 603 O O . LYS A 1 73 ? 3.736 -27.344 5.715 1 95.25 73 LYS A O 1
ATOM 608 N N . PRO A 1 74 ? 4.066 -28.469 7.688 1 96.56 74 PRO A N 1
ATOM 609 C CA . PRO A 1 74 ? 3.801 -27.25 8.445 1 96.56 74 PRO A CA 1
ATOM 610 C C . PRO A 1 74 ? 4.77 -26.109 8.102 1 96.56 74 PRO A C 1
ATOM 612 O O . PRO A 1 74 ? 5.961 -26.359 7.891 1 96.56 74 PRO A O 1
ATOM 615 N N . TYR A 1 75 ? 4.25 -24.922 7.973 1 97.5 75 TYR A N 1
ATOM 616 C CA . TYR A 1 75 ? 4.98 -23.688 7.723 1 97.5 75 TYR A CA 1
ATOM 617 C C . TYR A 1 75 ? 5.496 -23.641 6.289 1 97.5 75 TYR A C 1
ATOM 619 O O . TYR A 1 75 ? 6.566 -23.078 6.027 1 97.5 75 TYR A O 1
ATOM 627 N N . GLN A 1 76 ? 4.773 -24.312 5.465 1 96.5 76 GLN A N 1
ATOM 628 C CA . GLN A 1 76 ? 4.922 -24.203 4.02 1 96.5 76 GLN A CA 1
ATOM 629 C C . GLN A 1 76 ? 3.783 -23.375 3.416 1 96.5 76 GLN A C 1
ATOM 631 O O . GLN A 1 76 ? 2.621 -23.547 3.791 1 96.5 76 GLN A O 1
ATOM 636 N N . ILE A 1 77 ? 4.137 -22.438 2.555 1 97.38 77 ILE A N 1
ATOM 637 C CA . ILE A 1 77 ? 3.121 -21.578 1.963 1 97.38 77 ILE A CA 1
ATOM 638 C C . ILE A 1 77 ? 3.098 -21.766 0.448 1 97.38 77 ILE A C 1
ATOM 640 O O . ILE A 1 77 ? 4.148 -21.891 -0.186 1 97.38 77 ILE A O 1
ATOM 644 N N . TYR A 1 78 ? 1.914 -21.797 -0.126 1 96 78 TYR A N 1
ATOM 645 C CA . TYR A 1 78 ? 1.665 -22 -1.549 1 96 78 TYR A CA 1
ATOM 646 C C . TYR A 1 78 ? 1.031 -20.766 -2.172 1 96 78 TYR A C 1
ATOM 648 O O . TYR A 1 78 ? 0.098 -20.188 -1.607 1 96 78 TYR A O 1
ATOM 656 N N . PHE A 1 79 ? 1.556 -20.344 -3.303 1 96.12 79 PHE A N 1
ATOM 657 C CA . PHE A 1 79 ? 1 -19.25 -4.086 1 96.12 79 PHE A CA 1
ATOM 658 C C . PHE A 1 79 ? 0.514 -19.75 -5.441 1 96.12 79 PHE A C 1
ATOM 660 O O . PHE A 1 79 ? 1.262 -20.406 -6.176 1 96.12 79 PHE A O 1
ATOM 667 N N . MET A 1 80 ? -0.706 -19.453 -5.785 1 93.44 80 MET A N 1
ATOM 668 C CA . MET A 1 80 ? -1.239 -19.812 -7.098 1 93.44 80 MET A CA 1
ATOM 669 C C . MET A 1 80 ? -1.791 -18.578 -7.812 1 93.44 80 MET A C 1
ATOM 671 O O . MET A 1 80 ? -2.506 -17.766 -7.207 1 93.44 80 MET A O 1
ATOM 675 N N . ILE A 1 81 ? -1.435 -18.453 -9.023 1 91.88 81 ILE A N 1
ATOM 676 C CA . ILE A 1 81 ? -1.951 -17.359 -9.828 1 91.88 81 ILE A CA 1
ATOM 677 C C . ILE A 1 81 ? -3.207 -17.812 -10.57 1 91.88 81 ILE A C 1
ATOM 679 O O . ILE A 1 81 ? -3.475 -19.016 -10.68 1 91.88 81 ILE A O 1
ATOM 683 N N . PRO A 1 82 ? -4.016 -16.859 -11.055 1 88.5 82 PRO A N 1
ATOM 684 C CA . PRO A 1 82 ? -5.227 -17.219 -11.789 1 88.5 82 PRO A CA 1
ATOM 685 C C . PRO A 1 82 ? -4.941 -18.156 -12.961 1 88.5 82 PRO A C 1
ATOM 687 O O . PRO A 1 82 ? -3.955 -17.969 -13.68 1 88.5 82 PRO A O 1
ATOM 690 N N . GLY A 1 83 ? -5.766 -19.172 -13.039 1 84.88 83 GLY A N 1
ATOM 691 C CA . GLY A 1 83 ? -5.684 -20.062 -14.18 1 84.88 83 GLY A CA 1
ATOM 692 C C . GLY A 1 83 ? -4.945 -21.359 -13.875 1 84.88 83 GLY A C 1
ATOM 693 O O . GLY A 1 83 ? -5.039 -22.328 -14.633 1 84.88 83 GLY A O 1
ATOM 694 N N . GLN A 1 84 ? -4.227 -21.422 -12.805 1 89 84 GLN A N 1
ATOM 695 C CA . GLN A 1 84 ? -3.518 -22.641 -12.43 1 89 84 GLN A CA 1
ATOM 696 C C . GLN A 1 84 ? -4.477 -23.672 -11.859 1 89 84 GLN A C 1
ATOM 698 O O . GLN A 1 84 ? -5.441 -23.328 -11.172 1 89 84 GLN A O 1
ATOM 703 N N . VAL A 1 85 ? -4.145 -24.906 -12.148 1 87.62 85 VAL A N 1
ATOM 704 C CA . VAL A 1 85 ? -4.938 -26.031 -11.672 1 87.62 85 VAL A CA 1
ATOM 705 C C . VAL A 1 85 ? -4.266 -26.656 -10.453 1 87.62 85 VAL A C 1
ATOM 707 O O . VAL A 1 85 ? -3.039 -26.781 -10.406 1 87.62 85 VAL A O 1
ATOM 710 N N . HIS A 1 86 ? -5.082 -26.938 -9.453 1 87.31 86 HIS A N 1
ATOM 711 C CA . HIS A 1 86 ? -4.492 -27.594 -8.289 1 87.31 86 HIS A CA 1
ATOM 712 C C . HIS A 1 86 ? -5.457 -28.594 -7.676 1 87.31 86 HIS A C 1
ATOM 714 O O . HIS A 1 86 ? -6.645 -28.609 -8.008 1 87.31 86 HIS A O 1
ATOM 720 N N . SER A 1 87 ? -4.965 -29.5 -6.938 1 86.19 87 SER A N 1
ATOM 721 C CA . SER A 1 87 ? -5.711 -30.484 -6.156 1 86.19 87 SER A CA 1
ATOM 722 C C . SER A 1 87 ? -4.984 -30.828 -4.859 1 86.19 87 SER A C 1
ATOM 724 O O . SER A 1 87 ? -3.777 -30.594 -4.742 1 86.19 87 SER A O 1
ATOM 726 N N . TRP A 1 88 ? -5.77 -31.266 -3.881 1 85.94 88 TRP A N 1
ATOM 727 C CA . TRP A 1 88 ? -5.203 -31.641 -2.588 1 85.94 88 TRP A CA 1
ATOM 728 C C . TRP A 1 88 ? -5.484 -33.094 -2.268 1 85.94 88 TRP A C 1
ATOM 730 O O . TRP A 1 88 ? -6.531 -33.625 -2.641 1 85.94 88 TRP A O 1
ATOM 740 N N . SER A 1 89 ? -4.59 -33.719 -1.704 1 87.62 89 SER A N 1
ATOM 741 C CA . SER A 1 89 ? -4.742 -35.031 -1.058 1 87.62 89 SER A CA 1
ATOM 742 C C . SER A 1 89 ? -4.086 -35.031 0.319 1 87.62 89 SER A C 1
ATOM 744 O O . SER A 1 89 ? -2.869 -35.219 0.431 1 87.62 89 SER A O 1
ATOM 746 N N . PHE A 1 90 ? -4.898 -34.938 1.381 1 88.56 90 PHE A N 1
ATOM 747 C CA . PHE A 1 90 ? -4.355 -34.719 2.719 1 88.56 90 PHE A CA 1
ATOM 748 C C . PHE A 1 90 ? -4.363 -36.031 3.512 1 88.56 90 PHE A C 1
ATOM 750 O O . PHE A 1 90 ? -5.219 -36.875 3.291 1 88.56 90 PHE A O 1
ATOM 757 N N . ASP A 1 91 ? -3.369 -36.062 4.328 1 88.25 91 ASP A N 1
ATOM 758 C CA . ASP A 1 91 ? -3.285 -37.156 5.289 1 88.25 91 ASP A CA 1
ATOM 759 C C . ASP A 1 91 ? -3.824 -36.75 6.652 1 88.25 91 ASP A C 1
ATOM 761 O O . ASP A 1 91 ? -3.086 -36.188 7.477 1 88.25 91 ASP A O 1
ATOM 765 N N . GLY A 1 92 ? -5.152 -36.812 6.859 1 84.38 92 GLY A N 1
ATOM 766 C CA . GLY A 1 92 ? -5.695 -36.469 8.164 1 84.38 92 GLY A CA 1
ATOM 767 C C . GLY A 1 92 ? -6.098 -35 8.266 1 84.38 92 GLY A C 1
ATOM 768 O O . GLY A 1 92 ? -6.551 -34.406 7.285 1 84.38 92 GLY A O 1
ATOM 769 N N . ASN A 1 93 ? -5.875 -34.438 9.492 1 89.75 93 ASN A N 1
ATOM 770 C CA . ASN A 1 93 ? -6.312 -33.094 9.75 1 89.75 93 ASN A CA 1
ATOM 771 C C . ASN A 1 93 ? -5.285 -32.062 9.266 1 89.75 93 ASN A C 1
ATOM 773 O O . ASN A 1 93 ? -4.082 -32.25 9.453 1 89.75 93 ASN A O 1
ATOM 777 N N . VAL A 1 94 ? -5.734 -31.094 8.578 1 92.06 94 VAL A N 1
ATOM 778 C CA . VAL A 1 94 ? -4.883 -30.016 8.094 1 92.06 94 VAL A CA 1
ATOM 779 C C . VAL A 1 94 ? -5.453 -28.672 8.547 1 92.06 94 VAL A C 1
ATOM 781 O O . VAL A 1 94 ? -6.668 -28.516 8.688 1 92.06 94 VAL A O 1
ATOM 784 N N . ASP A 1 95 ? -4.562 -27.781 8.93 1 95.69 95 ASP A N 1
ATOM 785 C CA . ASP A 1 95 ? -4.992 -26.438 9.297 1 95.69 95 ASP A CA 1
ATOM 786 C C . ASP A 1 95 ? -3.973 -25.391 8.844 1 95.69 95 ASP A C 1
ATOM 788 O O . ASP A 1 95 ? -2.904 -25.734 8.336 1 95.69 95 ASP A O 1
ATOM 792 N N . GLY A 1 96 ? -4.359 -24.109 8.945 1 97.38 96 GLY A N 1
ATOM 793 C CA . GLY A 1 96 ? -3.568 -22.984 8.5 1 97.38 96 GLY A CA 1
ATOM 794 C C . GLY A 1 96 ? -4.418 -21.797 8.086 1 97.38 96 GLY A C 1
ATOM 795 O O . GLY A 1 96 ? -5.371 -21.438 8.773 1 97.38 96 GLY A O 1
ATOM 796 N N . TYR A 1 97 ? -3.994 -21.172 7.059 1 97.19 97 TYR A N 1
ATOM 797 C CA . TYR A 1 97 ? -4.672 -19.969 6.57 1 97.19 97 TYR A CA 1
ATOM 798 C C . TYR A 1 97 ? -4.875 -20.047 5.062 1 97.19 97 TYR A C 1
ATOM 800 O O . TYR A 1 97 ? -4.039 -20.594 4.34 1 97.19 97 TYR A O 1
ATOM 808 N N . VAL A 1 98 ? -5.969 -19.547 4.59 1 95.25 98 VAL A N 1
ATOM 809 C CA . VAL A 1 98 ? -6.234 -19.453 3.158 1 95.25 98 VAL A CA 1
ATOM 810 C C . VAL A 1 98 ? -6.699 -18.031 2.812 1 95.25 98 VAL A C 1
ATOM 812 O O . VAL A 1 98 ? -7.477 -17.422 3.553 1 95.25 98 VAL A O 1
ATOM 815 N N . ILE A 1 99 ? -6.145 -17.469 1.756 1 95.69 99 ILE A N 1
ATOM 816 C CA . ILE A 1 99 ? -6.543 -16.156 1.231 1 95.69 99 ILE A CA 1
ATOM 817 C C . ILE A 1 99 ? -6.754 -16.266 -0.277 1 95.69 99 ILE A C 1
ATOM 819 O O . ILE A 1 99 ? -5.859 -16.688 -1.013 1 95.69 99 ILE A O 1
ATOM 823 N N . ASN A 1 100 ? -7.91 -15.945 -0.74 1 92.94 100 ASN A N 1
ATOM 824 C CA . ASN A 1 100 ? -8.242 -15.766 -2.148 1 92.94 100 ASN A CA 1
ATOM 825 C C . ASN A 1 100 ? -8.5 -14.305 -2.48 1 92.94 100 ASN A C 1
ATOM 827 O O . ASN A 1 100 ? -9.234 -13.617 -1.76 1 92.94 100 ASN A O 1
ATOM 831 N N . PHE A 1 101 ? -7.832 -13.781 -3.529 1 93.5 101 PHE A N 1
ATOM 832 C CA . PHE A 1 101 ? -8.117 -12.391 -3.875 1 93.5 101 PHE A CA 1
ATOM 833 C C . PHE A 1 101 ? -8.109 -12.195 -5.387 1 93.5 101 PHE A C 1
ATOM 835 O O . PHE A 1 101 ? -7.336 -12.844 -6.098 1 93.5 101 PHE A O 1
ATOM 842 N N . SER A 1 102 ? -8.906 -11.336 -5.84 1 91.31 102 SER A N 1
ATOM 843 C CA . SER A 1 102 ? -9.078 -11.07 -7.266 1 91.31 102 SER A CA 1
ATOM 844 C C . SER A 1 102 ? -7.926 -10.242 -7.82 1 91.31 102 SER A C 1
ATOM 846 O O . SER A 1 102 ? -7.141 -9.672 -7.059 1 91.31 102 SER A O 1
ATOM 848 N N . VAL A 1 103 ? -7.805 -10.211 -9.094 1 88.25 103 VAL A N 1
ATOM 849 C CA . VAL A 1 103 ? -6.773 -9.445 -9.789 1 88.25 103 VAL A CA 1
ATOM 850 C C . VAL A 1 103 ? -6.941 -7.957 -9.484 1 88.25 103 VAL A C 1
ATOM 852 O O . VAL A 1 103 ? -5.977 -7.273 -9.141 1 88.25 103 VAL A O 1
ATOM 855 N N . PRO A 1 104 ? -8.117 -7.402 -9.414 1 91.56 104 PRO A N 1
ATOM 856 C CA . PRO A 1 104 ? -8.281 -5.969 -9.156 1 91.56 104 PRO A CA 1
ATOM 857 C C . PRO A 1 104 ? -7.996 -5.59 -7.707 1 91.56 104 PRO A C 1
ATOM 859 O O . PRO A 1 104 ? -7.848 -4.406 -7.391 1 91.56 104 PRO A O 1
ATOM 862 N N . PHE A 1 105 ? -7.91 -6.547 -6.84 1 94.44 105 PHE A N 1
ATOM 863 C CA . PHE A 1 105 ? -7.809 -6.266 -5.414 1 94.44 105 PHE A CA 1
ATOM 864 C C . PHE A 1 105 ? -6.641 -5.336 -5.129 1 94.44 105 PHE A C 1
ATOM 866 O O . PHE A 1 105 ? -6.805 -4.305 -4.469 1 94.44 105 PHE A O 1
ATOM 873 N N . PHE A 1 106 ? -5.43 -5.625 -5.707 1 96.06 106 PHE A N 1
ATOM 874 C CA . PHE A 1 106 ? -4.266 -4.773 -5.496 1 96.06 106 PHE A CA 1
ATOM 875 C C . PHE A 1 106 ? -4.184 -3.691 -6.566 1 96.06 106 PHE A C 1
ATOM 877 O O . PHE A 1 106 ? -3.605 -2.627 -6.34 1 96.06 106 PHE A O 1
ATOM 884 N N . GLN A 1 107 ? -4.781 -3.934 -7.699 1 92.81 107 GLN A N 1
ATOM 885 C CA . GLN A 1 107 ? -4.742 -2.957 -8.781 1 92.81 107 GLN A CA 1
ATOM 886 C C . GLN A 1 107 ? -5.547 -1.71 -8.43 1 92.81 107 GLN A C 1
ATOM 888 O O . GLN A 1 107 ? -5.309 -0.633 -8.977 1 92.81 107 GLN A O 1
ATOM 893 N N . SER A 1 108 ? -6.457 -1.825 -7.527 1 93 108 SER A N 1
ATOM 894 C CA . SER A 1 108 ? -7.262 -0.697 -7.066 1 93 108 SER A CA 1
ATOM 895 C C . SER A 1 108 ? -6.551 0.073 -5.961 1 93 108 SER A C 1
ATOM 897 O O . SER A 1 108 ? -7.043 1.103 -5.496 1 93 108 SER A O 1
ATOM 899 N N . PHE A 1 109 ? -5.461 -0.403 -5.59 1 95.69 109 PHE A N 1
ATOM 900 C CA . PHE A 1 109 ? -4.738 0.148 -4.449 1 95.69 109 PHE A CA 1
ATOM 901 C C . PHE A 1 109 ? -3.371 0.669 -4.875 1 95.69 109 PHE A C 1
ATOM 903 O O . PHE A 1 109 ? -2.965 1.761 -4.469 1 95.69 109 PHE A O 1
ATOM 910 N N . LEU A 1 110 ? -2.699 -0.088 -5.695 1 96.94 110 LEU A N 1
ATOM 911 C CA . LEU A 1 110 ? -1.324 0.199 -6.09 1 96.94 110 LEU A CA 1
ATOM 912 C C . LEU A 1 110 ? -1.279 0.885 -7.449 1 96.94 110 LEU A C 1
ATOM 914 O O . LEU A 1 110 ? -2.062 0.555 -8.344 1 96.94 110 LEU A O 1
ATOM 918 N N . LEU A 1 111 ? -0.333 1.713 -7.562 1 95.38 111 LEU A N 1
ATOM 919 C CA . LEU A 1 111 ? -0.164 2.48 -8.789 1 95.38 111 LEU A CA 1
ATOM 920 C C . LEU A 1 111 ? 0.194 1.565 -9.961 1 95.38 111 LEU A C 1
ATOM 922 O O . LEU A 1 111 ? -0.388 1.675 -11.039 1 95.38 111 LEU A O 1
ATOM 926 N N . GLN A 1 112 ? 1.148 0.7 -9.695 1 93.25 112 GLN A N 1
ATOM 927 C CA . GLN A 1 112 ? 1.594 -0.221 -10.742 1 93.25 112 GLN A CA 1
ATOM 928 C C . GLN A 1 112 ? 0.683 -1.442 -10.82 1 93.25 112 GLN A C 1
ATOM 930 O O . GLN A 1 112 ? 0.617 -2.236 -9.875 1 93.25 112 GLN A O 1
ATOM 935 N N . SER A 1 113 ? 0.091 -1.699 -11.906 1 91.25 113 SER A N 1
ATOM 936 C CA . SER A 1 113 ? -0.878 -2.779 -12.07 1 91.25 113 SER A CA 1
ATOM 937 C C . SER A 1 113 ? -0.2 -4.145 -12.023 1 91.25 113 SER A C 1
ATOM 939 O O . SER A 1 113 ? -0.832 -5.145 -11.672 1 91.25 113 SER A O 1
ATOM 941 N N . ASP A 1 114 ? 1.095 -4.199 -12.383 1 89.69 114 ASP A N 1
ATOM 942 C CA . ASP A 1 114 ? 1.831 -5.461 -12.406 1 89.69 114 ASP A CA 1
ATOM 943 C C . ASP A 1 114 ? 2.764 -5.574 -11.203 1 89.69 114 ASP A C 1
ATOM 945 O O . ASP A 1 114 ? 3.791 -6.25 -11.273 1 89.69 114 ASP A O 1
ATOM 949 N N . TYR A 1 115 ? 2.461 -4.859 -10.141 1 94.5 115 TYR A N 1
ATOM 950 C CA . TYR A 1 115 ? 3.309 -4.797 -8.961 1 94.5 115 TYR A CA 1
ATOM 951 C C . TYR A 1 115 ? 3.625 -6.195 -8.445 1 94.5 115 TYR A C 1
ATOM 953 O O . TYR A 1 115 ? 4.762 -6.48 -8.055 1 94.5 115 TYR A O 1
ATOM 961 N N . LEU A 1 116 ? 2.666 -7.125 -8.492 1 94.12 116 LEU A N 1
ATOM 962 C CA . LEU A 1 116 ? 2.822 -8.445 -7.898 1 94.12 116 LEU A CA 1
ATOM 963 C C . LEU A 1 116 ? 3.797 -9.297 -8.711 1 94.12 116 LEU A C 1
ATOM 965 O O . LEU A 1 116 ? 4.352 -10.273 -8.195 1 94.12 116 LEU A O 1
ATOM 969 N N . GLU A 1 117 ? 4.082 -8.953 -9.914 1 86.88 117 GLU A N 1
ATOM 970 C CA . GLU A 1 117 ? 4.953 -9.727 -10.797 1 86.88 117 GLU A CA 1
ATOM 971 C C . GLU A 1 117 ? 6.402 -9.688 -10.312 1 86.88 117 GLU A C 1
ATOM 973 O O . GLU A 1 117 ? 7.227 -10.492 -10.742 1 86.88 117 GLU A O 1
ATOM 978 N N . GLN A 1 118 ? 6.664 -8.75 -9.516 1 88.31 118 GLN A N 1
ATOM 979 C CA . GLN A 1 118 ? 8.039 -8.641 -9.031 1 88.31 118 GLN A CA 1
ATOM 980 C C . GLN A 1 118 ? 8.359 -9.742 -8.031 1 88.31 118 GLN A C 1
ATOM 982 O O . GLN A 1 118 ? 9.523 -9.984 -7.715 1 88.31 118 GLN A O 1
ATOM 987 N N . PHE A 1 119 ? 7.344 -10.312 -7.465 1 92.62 119 PHE A N 1
ATOM 988 C CA . PHE A 1 119 ? 7.539 -11.406 -6.527 1 92.62 119 PHE A CA 1
ATOM 989 C C . PHE A 1 119 ? 7.656 -12.734 -7.27 1 92.62 119 PHE A C 1
ATOM 991 O O . PHE A 1 119 ? 6.742 -13.133 -7.996 1 92.62 119 PHE A O 1
ATOM 998 N N . PRO A 1 120 ? 8.695 -13.469 -7.043 1 88.12 120 PRO A N 1
ATOM 999 C CA . PRO A 1 120 ? 8.938 -14.695 -7.812 1 88.12 120 PRO A CA 1
ATOM 1000 C C . PRO A 1 120 ? 7.82 -15.719 -7.656 1 88.12 120 PRO A C 1
ATOM 1002 O O . PRO A 1 120 ? 7.527 -16.469 -8.594 1 88.12 120 PRO A O 1
ATOM 1005 N N . PHE A 1 121 ? 7.172 -15.719 -6.562 1 92.44 121 PHE A N 1
ATOM 1006 C CA . PHE A 1 121 ? 6.164 -16.734 -6.293 1 92.44 121 PHE A CA 1
ATOM 1007 C C . PHE A 1 121 ? 4.852 -16.406 -6.988 1 92.44 121 PHE A C 1
ATOM 1009 O O . PHE A 1 121 ? 3.881 -17.156 -6.895 1 92.44 121 PHE A O 1
ATOM 1016 N N . PHE A 1 122 ? 4.832 -15.336 -7.742 1 91.31 122 PHE A N 1
ATOM 1017 C CA . PHE A 1 122 ? 3.684 -15.016 -8.578 1 91.31 122 PHE A CA 1
ATOM 1018 C C . PHE A 1 122 ? 4.043 -15.141 -10.055 1 91.31 122 PHE A C 1
ATOM 1020 O O . PHE A 1 122 ? 3.334 -14.609 -10.922 1 91.31 122 PHE A O 1
ATOM 1027 N N . SER A 1 123 ? 5.113 -15.797 -10.367 1 82.06 123 SER A N 1
ATOM 1028 C CA . SER A 1 123 ? 5.582 -15.953 -11.734 1 82.06 123 SER A CA 1
ATOM 1029 C C . SER A 1 123 ? 4.727 -16.953 -12.5 1 82.06 123 SER A C 1
ATOM 1031 O O . SER A 1 123 ? 4.688 -16.938 -13.734 1 82.06 123 SER A O 1
ATOM 1033 N N . GLY A 1 124 ? 4.145 -17.859 -11.75 1 81.56 124 GLY A N 1
ATOM 1034 C CA . GLY A 1 124 ? 3.412 -18.938 -12.383 1 81.56 124 GLY A CA 1
ATOM 1035 C C . GLY A 1 124 ? 4.223 -20.219 -12.508 1 81.56 124 GLY A C 1
ATOM 1036 O O . GLY A 1 124 ? 3.695 -21.266 -12.891 1 81.56 124 GLY A O 1
ATOM 1037 N N . ALA A 1 125 ? 5.461 -20.094 -12.18 1 79.06 125 ALA A N 1
ATOM 1038 C CA . ALA A 1 125 ? 6.297 -21.281 -12.133 1 79.06 125 ALA A CA 1
ATOM 1039 C C . ALA A 1 125 ? 6.082 -22.062 -10.836 1 79.06 125 ALA A C 1
ATOM 1041 O O . ALA A 1 125 ? 6.398 -21.562 -9.75 1 79.06 125 ALA A O 1
ATOM 1042 N N . SER A 1 126 ? 5.664 -23.266 -10.945 1 80.31 126 SER A N 1
ATOM 1043 C CA . SER A 1 126 ? 5.234 -24.047 -9.789 1 80.31 126 SER A CA 1
ATOM 1044 C C . SER A 1 126 ? 6.359 -24.188 -8.773 1 80.31 126 SER A C 1
ATOM 1046 O O . SER A 1 126 ? 6.117 -24.156 -7.562 1 80.31 126 SER A O 1
ATOM 1048 N N . ASN A 1 127 ? 7.574 -24.297 -9.219 1 81.81 127 ASN A N 1
ATOM 1049 C CA . ASN A 1 127 ? 8.711 -24.516 -8.32 1 81.81 127 ASN A CA 1
ATOM 1050 C C . ASN A 1 127 ? 8.992 -23.266 -7.473 1 81.81 127 ASN A C 1
ATOM 1052 O O . ASN A 1 127 ? 9.68 -23.359 -6.453 1 81.81 127 ASN A O 1
ATOM 1056 N N . GLU A 1 128 ? 8.523 -22.203 -7.906 1 86.5 128 GLU A N 1
ATOM 1057 C CA . GLU A 1 128 ? 8.734 -20.953 -7.176 1 86.5 128 GLU A CA 1
ATOM 1058 C C . GLU A 1 128 ? 7.547 -20.625 -6.277 1 86.5 128 GLU A C 1
ATOM 1060 O O . GLU A 1 128 ? 7.617 -19.719 -5.453 1 86.5 128 GLU A O 1
ATOM 1065 N N . GLU A 1 129 ? 6.531 -21.406 -6.383 1 92.62 129 GLU A N 1
ATOM 1066 C CA . GLU A 1 129 ? 5.254 -21.047 -5.773 1 92.62 129 GLU A CA 1
ATOM 1067 C C . GLU A 1 129 ? 5.094 -21.703 -4.406 1 92.62 129 GLU A C 1
ATOM 1069 O O . GLU A 1 129 ? 4.094 -21.484 -3.719 1 92.62 129 GLU A O 1
ATOM 1074 N N . VAL A 1 130 ? 6.062 -22.547 -4.055 1 94.44 130 VAL A N 1
ATOM 1075 C CA . VAL A 1 130 ? 6.051 -23.234 -2.77 1 94.44 130 VAL A CA 1
ATOM 1076 C C . VAL A 1 130 ? 7.262 -22.797 -1.942 1 94.44 130 VAL A C 1
ATOM 1078 O O . VAL A 1 130 ? 8.406 -22.969 -2.373 1 94.44 130 VAL A O 1
ATOM 1081 N N . ILE A 1 131 ? 7.043 -22.234 -0.787 1 94.88 131 ILE A N 1
ATOM 1082 C CA . ILE A 1 131 ? 8.125 -21.703 0.023 1 94.88 131 ILE A CA 1
ATOM 1083 C C . ILE A 1 131 ? 8.086 -22.312 1.421 1 94.88 131 ILE A C 1
ATOM 1085 O O . ILE A 1 131 ? 7.047 -22.281 2.086 1 94.88 131 ILE A O 1
ATOM 1089 N N . ASP A 1 132 ? 9.18 -22.859 1.82 1 95.75 132 ASP A N 1
ATOM 1090 C CA . ASP A 1 132 ? 9.352 -23.266 3.213 1 95.75 132 ASP A CA 1
ATOM 1091 C C . ASP A 1 132 ? 9.766 -22.078 4.078 1 95.75 132 ASP A C 1
ATOM 1093 O O . ASP A 1 132 ? 10.852 -21.516 3.893 1 95.75 132 ASP A O 1
ATOM 1097 N N . ILE A 1 133 ? 8.938 -21.734 5.027 1 96.88 133 ILE A N 1
ATOM 1098 C CA . ILE A 1 133 ? 9.242 -20.578 5.879 1 96.88 133 ILE A CA 1
ATOM 1099 C C . ILE A 1 133 ? 10.242 -21 6.957 1 96.88 133 ILE A C 1
ATOM 1101 O O . ILE A 1 133 ? 9.969 -21.891 7.762 1 96.88 133 ILE A O 1
ATOM 1105 N N . PRO A 1 134 ? 11.367 -20.359 6.98 1 97 134 PRO A N 1
ATOM 1106 C CA . PRO A 1 134 ? 12.359 -20.719 7.996 1 97 134 PRO A CA 1
ATOM 1107 C C . PRO A 1 134 ? 11.883 -20.422 9.414 1 97 134 PRO A C 1
ATOM 1109 O O . PRO A 1 134 ? 11.055 -19.531 9.625 1 97 134 PRO A O 1
ATOM 1112 N N . GLU A 1 135 ? 12.414 -21.078 10.344 1 96.88 135 GLU A N 1
ATOM 1113 C CA . GLU A 1 135 ? 11.984 -21.031 11.734 1 96.88 135 GLU A CA 1
ATOM 1114 C C . GLU A 1 135 ? 12.016 -19.609 12.281 1 96.88 135 GLU A C 1
ATOM 1116 O O . GLU A 1 135 ? 11.109 -19.203 13.008 1 96.88 135 GLU A O 1
ATOM 1121 N N . ASN A 1 136 ? 13 -18.875 11.93 1 95.75 136 ASN A N 1
ATOM 1122 C CA . ASN A 1 136 ? 13.203 -17.531 12.484 1 95.75 136 ASN A CA 1
ATOM 1123 C C . ASN A 1 136 ? 12.172 -16.547 11.953 1 95.75 136 ASN A C 1
ATOM 1125 O O . ASN A 1 136 ? 12.031 -15.438 12.477 1 95.75 136 ASN A O 1
ATOM 1129 N N . LEU A 1 137 ? 11.438 -16.969 10.938 1 96.94 137 LEU A N 1
ATOM 1130 C CA . LEU A 1 137 ? 10.461 -16.078 10.328 1 96.94 137 LEU A CA 1
ATOM 1131 C C . LEU A 1 137 ? 9.039 -16.547 10.617 1 96.94 137 LEU A C 1
ATOM 1133 O O . LEU A 1 137 ? 8.078 -15.82 10.352 1 96.94 137 LEU A O 1
ATOM 1137 N N . GLN A 1 138 ? 8.844 -17.688 11.156 1 98 138 GLN A N 1
ATOM 1138 C CA . GLN A 1 138 ? 7.543 -18.328 11.312 1 98 138 GLN A CA 1
ATOM 1139 C C . GLN A 1 138 ? 6.637 -17.5 12.227 1 98 138 GLN A C 1
ATOM 1141 O O . GLN A 1 138 ? 5.484 -17.234 11.883 1 98 138 GLN A O 1
ATOM 1146 N N . ASP A 1 139 ? 7.199 -17.062 13.305 1 97.81 139 ASP A N 1
ATOM 1147 C CA . ASP A 1 139 ? 6.395 -16.297 14.258 1 97.81 139 ASP A CA 1
ATOM 1148 C C . ASP A 1 139 ? 5.891 -15 13.633 1 97.81 139 ASP A C 1
ATOM 1150 O O . ASP A 1 139 ? 4.727 -14.633 13.82 1 97.81 139 ASP A O 1
ATOM 1154 N N . GLU A 1 140 ? 6.781 -14.367 12.969 1 97.5 140 GLU A N 1
ATOM 1155 C CA . GLU A 1 140 ? 6.434 -13.094 12.344 1 97.5 140 GLU A CA 1
ATOM 1156 C C . GLU A 1 140 ? 5.359 -13.281 11.281 1 97.5 140 GLU A C 1
ATOM 1158 O O . GLU A 1 140 ? 4.391 -12.516 11.227 1 97.5 140 GLU A O 1
ATOM 1163 N N . ILE A 1 141 ? 5.48 -14.273 10.484 1 98.44 141 ILE A N 1
ATOM 1164 C CA . ILE A 1 141 ? 4.531 -14.547 9.414 1 98.44 141 ILE A CA 1
ATOM 1165 C C . ILE A 1 141 ? 3.182 -14.938 10.008 1 98.44 141 ILE A C 1
ATOM 1167 O O . ILE A 1 141 ? 2.135 -14.461 9.5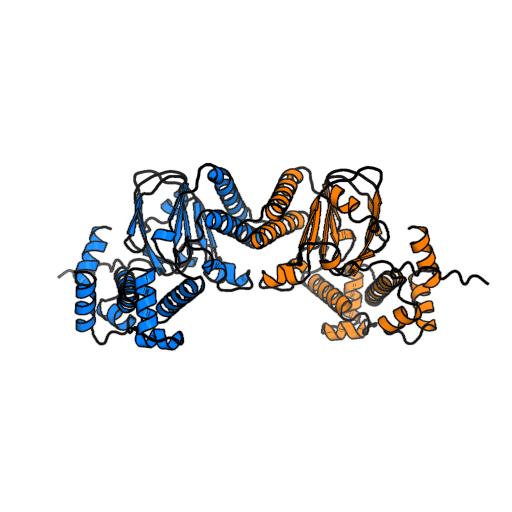62 1 98.44 141 ILE A O 1
ATOM 1171 N N . ILE A 1 142 ? 3.174 -15.742 11.023 1 98.38 142 ILE A N 1
ATOM 1172 C CA . ILE A 1 142 ? 1.942 -16.172 11.672 1 98.38 142 ILE A CA 1
ATOM 1173 C C . ILE A 1 142 ? 1.234 -14.969 12.289 1 98.38 142 ILE A C 1
ATOM 1175 O O . ILE A 1 142 ? 0.015 -14.828 12.172 1 98.38 142 ILE A O 1
ATOM 1179 N N . ALA A 1 143 ? 2.004 -14.141 12.891 1 98.06 143 ALA A N 1
ATOM 1180 C CA . ALA A 1 143 ? 1.426 -12.945 13.5 1 98.06 143 ALA A CA 1
ATOM 1181 C C . ALA A 1 143 ? 0.729 -12.078 12.445 1 98.06 143 ALA A C 1
ATOM 1183 O O . ALA A 1 143 ? -0.347 -11.531 12.695 1 98.06 143 ALA A O 1
ATOM 1184 N N . LEU A 1 144 ? 1.332 -11.93 11.289 1 98.56 144 LEU A N 1
ATOM 1185 C CA . LEU A 1 144 ? 0.733 -11.164 10.203 1 98.56 144 LEU A CA 1
ATOM 1186 C C . LEU A 1 144 ? -0.57 -11.805 9.742 1 98.56 144 LEU A C 1
ATOM 1188 O O . LEU A 1 144 ? -1.575 -11.117 9.555 1 98.56 144 LEU A O 1
ATOM 1192 N N . PHE A 1 145 ? -0.601 -13.109 9.602 1 98.44 145 PHE A N 1
ATOM 1193 C CA . PHE A 1 145 ? -1.812 -13.805 9.188 1 98.44 145 PHE A CA 1
ATOM 1194 C C . PHE A 1 145 ? -2.906 -13.672 10.234 1 98.44 145 PHE A C 1
ATOM 1196 O O . PHE A 1 145 ? -4.082 -13.523 9.898 1 98.44 145 PHE A O 1
ATOM 1203 N N . GLU A 1 146 ? -2.52 -13.766 11.5 1 97.94 146 GLU A N 1
ATOM 1204 C CA . GLU A 1 146 ? -3.502 -13.594 12.562 1 97.94 146 GLU A CA 1
ATOM 1205 C C . GLU A 1 146 ? -4.113 -12.195 12.523 1 97.94 146 GLU A C 1
ATOM 1207 O O . GLU A 1 146 ? -5.312 -12.031 12.766 1 97.94 146 GLU A O 1
ATOM 1212 N N . GLN A 1 147 ? -3.295 -11.211 12.234 1 97.62 147 GLN A N 1
ATOM 1213 C CA . GLN A 1 147 ? -3.814 -9.852 12.094 1 97.62 147 GLN A CA 1
ATOM 1214 C C . GLN A 1 147 ? -4.758 -9.742 10.898 1 97.62 147 GLN A C 1
ATOM 1216 O O . GLN A 1 147 ? -5.789 -9.07 10.977 1 97.62 147 GLN A O 1
ATOM 1221 N N . ILE A 1 148 ? -4.422 -10.383 9.781 1 97.81 148 ILE A N 1
ATOM 1222 C CA . ILE A 1 148 ? -5.266 -10.398 8.594 1 97.81 148 ILE A CA 1
ATOM 1223 C C . ILE A 1 148 ? -6.625 -11 8.938 1 97.81 148 ILE A C 1
ATOM 1225 O O . ILE A 1 148 ? -7.668 -10.453 8.578 1 97.81 148 ILE A O 1
ATOM 1229 N N . ILE A 1 149 ? -6.594 -12.102 9.695 1 95.75 149 ILE A N 1
ATOM 1230 C CA . ILE A 1 149 ? -7.828 -12.758 10.109 1 95.75 149 ILE A CA 1
ATOM 1231 C C . ILE A 1 149 ? -8.648 -11.812 10.984 1 95.75 149 ILE A C 1
ATOM 1233 O O . ILE A 1 149 ? -9.844 -11.641 10.773 1 95.75 149 ILE A O 1
ATOM 1237 N N . THR A 1 150 ? -8 -11.203 11.906 1 95.69 150 THR A N 1
ATOM 1238 C CA . THR A 1 150 ? -8.68 -10.289 12.82 1 95.69 150 THR A CA 1
ATOM 1239 C C . THR A 1 150 ? -9.336 -9.148 12.055 1 95.69 150 THR A C 1
ATOM 1241 O O . THR A 1 150 ? -10.492 -8.797 12.32 1 95.69 150 THR A O 1
ATOM 1244 N N . GLU A 1 151 ? -8.625 -8.586 11.078 1 95 151 GLU A N 1
ATOM 1245 C CA . GLU A 1 151 ? -9.148 -7.484 10.273 1 95 151 GLU A CA 1
ATOM 1246 C C . GLU A 1 151 ? -10.352 -7.93 9.453 1 95 151 GLU A C 1
ATOM 1248 O O . GLU A 1 151 ? -11.242 -7.125 9.156 1 95 151 GLU A O 1
ATOM 1253 N N . SER A 1 152 ? -10.297 -9.18 9.055 1 91.19 152 SER A N 1
ATOM 1254 C CA . SER A 1 152 ? -11.398 -9.711 8.258 1 91.19 152 SER A CA 1
ATOM 1255 C C . SER A 1 152 ? -12.609 -10.016 9.125 1 91.19 152 SER A C 1
ATOM 1257 O O . SER A 1 152 ? -13.75 -9.805 8.711 1 91.19 152 SER A O 1
ATOM 1259 N N . GLU A 1 153 ? -12.445 -10.438 10.312 1 90.69 153 GLU A N 1
ATOM 1260 C CA . GLU A 1 153 ? -13.523 -10.852 11.211 1 90.69 153 GLU A CA 1
ATOM 1261 C C . GLU A 1 153 ? -14.148 -9.656 11.914 1 90.69 153 GLU A C 1
ATOM 1263 O O . GLU A 1 153 ? -15.359 -9.609 12.117 1 90.69 153 GLU A O 1
ATOM 1268 N N . VAL A 1 154 ? -13.336 -8.711 12.328 1 91.38 154 VAL A N 1
ATOM 1269 C CA . VAL A 1 154 ? -13.773 -7.488 12.992 1 91.38 154 VAL A CA 1
ATOM 1270 C C . VAL A 1 154 ? -13.227 -6.273 12.242 1 91.38 154 VAL A C 1
ATOM 1272 O O . VAL A 1 154 ? -12.297 -5.617 12.711 1 91.38 154 VAL A O 1
ATOM 1275 N N . PRO A 1 155 ? -13.875 -6 11.148 1 88.75 155 PRO A N 1
ATOM 1276 C CA . PRO A 1 155 ? -13.344 -4.941 10.289 1 88.75 155 PRO A CA 1
ATOM 1277 C C . PRO A 1 155 ? -13.477 -3.553 10.914 1 88.75 155 PRO A C 1
ATOM 1279 O O . PRO A 1 155 ? -14.555 -3.186 11.391 1 88.75 155 PRO A O 1
ATOM 1282 N N . GLY A 1 156 ? -12.375 -2.871 11.023 1 88.69 156 GLY A N 1
ATOM 1283 C CA . GLY A 1 156 ? -12.375 -1.463 11.391 1 88.69 156 GLY A CA 1
ATOM 1284 C C . GLY A 1 156 ? -12.344 -0.534 10.188 1 88.69 156 GLY A C 1
ATOM 1285 O O . GLY A 1 156 ? -12.5 -0.978 9.047 1 88.69 156 GLY A O 1
ATOM 1286 N N . ARG A 1 157 ? -12.234 0.763 10.5 1 89.94 157 ARG A N 1
ATOM 1287 C CA . ARG A 1 157 ? -12.039 1.736 9.43 1 89.94 157 ARG A CA 1
ATOM 1288 C C . ARG A 1 157 ? -10.852 1.354 8.555 1 89.94 157 ARG A C 1
ATOM 1290 O O . ARG A 1 157 ? -9.789 1 9.062 1 89.94 157 ARG A O 1
ATOM 1297 N N . LEU A 1 158 ? -11.055 1.265 7.277 1 94.75 158 LEU A N 1
ATOM 1298 C CA . LEU A 1 158 ? -10.031 0.973 6.277 1 94.75 158 LEU A CA 1
ATOM 1299 C C . LEU A 1 158 ? -9.469 -0.432 6.473 1 94.75 158 LEU A C 1
ATOM 1301 O O . LEU A 1 158 ? -8.266 -0.652 6.305 1 94.75 158 LEU A O 1
ATOM 1305 N N . ALA A 1 159 ? -10.336 -1.348 6.859 1 94.81 159 ALA A N 1
ATOM 1306 C CA . ALA A 1 159 ? -9.945 -2.73 7.121 1 94.81 159 ALA A CA 1
ATOM 1307 C C . ALA A 1 159 ? -9.328 -3.371 5.883 1 94.81 159 ALA A C 1
ATOM 1309 O O . ALA A 1 159 ? -8.312 -4.062 5.98 1 94.81 159 ALA A O 1
ATOM 1310 N N . LEU A 1 160 ? -9.875 -3.139 4.73 1 94.94 160 LEU A N 1
ATOM 1311 C CA . LEU A 1 160 ? -9.359 -3.762 3.518 1 94.94 160 LEU A CA 1
ATOM 1312 C C . LEU A 1 160 ? -7.977 -3.221 3.172 1 94.94 160 LEU A C 1
ATOM 1314 O O . LEU A 1 160 ? -7.105 -3.971 2.727 1 94.94 160 LEU A O 1
ATOM 1318 N N . ASP A 1 161 ? -7.766 -1.926 3.381 1 96.94 161 ASP A N 1
ATOM 1319 C CA . ASP A 1 161 ? -6.441 -1.354 3.156 1 96.94 161 ASP A CA 1
ATOM 1320 C C . ASP A 1 161 ? -5.426 -1.912 4.152 1 96.94 161 ASP A C 1
ATOM 1322 O O . ASP A 1 161 ? -4.266 -2.141 3.801 1 96.94 161 ASP A O 1
ATOM 1326 N N . MET A 1 162 ? -5.898 -2.104 5.379 1 97.56 162 MET A N 1
ATOM 1327 C CA . MET A 1 162 ? -5.031 -2.744 6.363 1 97.56 162 MET A CA 1
ATOM 1328 C C . MET A 1 162 ? -4.629 -4.145 5.906 1 97.56 162 MET A C 1
ATOM 1330 O O . MET A 1 162 ? -3.451 -4.5 5.949 1 97.56 162 MET A O 1
ATOM 1334 N N . VAL A 1 163 ? -5.582 -4.883 5.438 1 97.56 163 VAL A N 1
ATOM 1335 C CA . VAL A 1 163 ? -5.324 -6.23 4.941 1 97.56 163 VAL A CA 1
ATOM 1336 C C . VAL A 1 163 ? -4.316 -6.172 3.793 1 97.56 163 VAL A C 1
ATOM 1338 O O . VAL A 1 163 ? -3.371 -6.961 3.748 1 97.56 163 VAL A O 1
ATOM 1341 N N . ARG A 1 164 ? -4.484 -5.266 2.865 1 98 164 ARG A N 1
ATOM 1342 C CA . ARG A 1 164 ? -3.568 -5.113 1.74 1 98 164 ARG A CA 1
ATOM 1343 C C . ARG A 1 164 ? -2.148 -4.844 2.223 1 98 164 ARG A C 1
ATOM 1345 O O . ARG A 1 164 ? -1.191 -5.426 1.705 1 98 164 ARG A O 1
ATOM 1352 N N . THR A 1 165 ? -1.989 -3.957 3.23 1 98.44 165 THR A N 1
ATOM 1353 C CA . THR A 1 165 ? -0.659 -3.637 3.736 1 98.44 165 THR A CA 1
ATOM 1354 C C . THR A 1 165 ? -0.029 -4.855 4.41 1 98.44 165 THR A C 1
ATOM 1356 O O . THR A 1 165 ? 1.167 -5.109 4.25 1 98.44 165 THR A O 1
ATOM 1359 N N . LEU A 1 166 ? -0.819 -5.59 5.176 1 98.56 166 LEU A N 1
ATOM 1360 C CA . LEU A 1 166 ? -0.332 -6.785 5.855 1 98.56 166 LEU A CA 1
ATOM 1361 C C . LEU A 1 166 ? 0.079 -7.855 4.852 1 98.56 166 LEU A C 1
ATOM 1363 O O . LEU A 1 166 ? 1.115 -8.5 5.016 1 98.56 166 LEU A O 1
ATOM 1367 N N . MET A 1 167 ? -0.712 -8.031 3.795 1 98.38 167 MET A N 1
ATOM 1368 C CA . MET A 1 167 ? -0.382 -8.992 2.748 1 98.38 167 MET A CA 1
ATOM 1369 C C . MET A 1 167 ? 0.908 -8.602 2.033 1 98.38 167 MET A C 1
ATOM 1371 O O . MET A 1 167 ? 1.764 -9.445 1.777 1 98.38 167 MET A O 1
ATOM 1375 N N . LEU A 1 168 ? 1.064 -7.355 1.718 1 98.56 168 LEU A N 1
ATOM 1376 C CA . LEU A 1 168 ? 2.281 -6.887 1.061 1 98.56 168 LEU A CA 1
ATOM 1377 C C . LEU A 1 168 ? 3.502 -7.125 1.943 1 98.56 168 LEU A C 1
ATOM 1379 O O . LEU A 1 168 ? 4.574 -7.465 1.444 1 98.56 168 LEU A O 1
ATOM 1383 N N . GLN A 1 169 ? 3.342 -6.922 3.24 1 98.5 169 GLN A N 1
ATOM 1384 C CA . GLN A 1 169 ? 4.434 -7.211 4.16 1 98.5 169 GLN A CA 1
ATOM 1385 C C . GLN A 1 169 ? 4.84 -8.68 4.086 1 98.5 169 GLN A C 1
ATOM 1387 O O . GLN A 1 169 ? 6.031 -9 4.039 1 98.5 169 GLN A O 1
ATOM 1392 N N . VAL A 1 170 ? 3.836 -9.555 4.047 1 98.44 170 VAL A N 1
ATOM 1393 C CA . VAL A 1 170 ? 4.102 -10.984 3.914 1 98.44 170 VAL A CA 1
ATOM 1394 C C . VAL A 1 170 ? 4.863 -11.25 2.621 1 98.44 170 VAL A C 1
ATOM 1396 O O . VAL A 1 170 ? 5.875 -11.961 2.625 1 98.44 170 VAL A O 1
ATOM 1399 N N . PHE A 1 171 ? 4.367 -10.68 1.484 1 97.94 171 PHE A N 1
ATOM 1400 C CA . PHE A 1 171 ? 4.984 -10.898 0.182 1 97.94 171 PHE A CA 1
ATOM 1401 C C . PHE A 1 171 ? 6.434 -10.43 0.186 1 97.94 171 PHE A C 1
ATOM 1403 O O . PHE A 1 171 ? 7.32 -11.125 -0.309 1 97.94 171 PHE A O 1
ATOM 1410 N N . ILE A 1 172 ? 6.691 -9.266 0.775 1 97.5 172 ILE A N 1
ATOM 1411 C CA . ILE A 1 172 ? 8.031 -8.688 0.797 1 97.5 172 ILE A CA 1
ATOM 1412 C C . ILE A 1 172 ? 8.953 -9.555 1.645 1 97.5 172 ILE A C 1
ATOM 1414 O O . ILE A 1 172 ? 10.055 -9.914 1.211 1 97.5 172 ILE A O 1
ATOM 1418 N N . LEU A 1 173 ? 8.547 -9.945 2.844 1 97 173 LEU A N 1
ATOM 1419 C CA . LEU A 1 173 ? 9.359 -10.773 3.732 1 97 173 LEU A CA 1
ATOM 1420 C C . LEU A 1 173 ? 9.742 -12.086 3.057 1 97 173 LEU A C 1
ATOM 1422 O O . LEU A 1 173 ? 10.906 -12.5 3.113 1 97 173 LEU A O 1
ATOM 1426 N N . LEU A 1 174 ? 8.781 -12.703 2.395 1 96.5 174 LEU A N 1
ATOM 1427 C CA . LEU A 1 174 ? 9.031 -13.992 1.756 1 96.5 174 LEU A CA 1
ATOM 1428 C C . LEU A 1 174 ? 9.922 -13.82 0.527 1 96.5 174 LEU A C 1
ATOM 1430 O O . LEU A 1 174 ? 10.727 -14.703 0.207 1 96.5 174 LEU A O 1
ATOM 1434 N N . SER A 1 175 ? 9.734 -12.703 -0.175 1 94.69 175 SER A N 1
ATOM 1435 C CA . SER A 1 175 ? 10.562 -12.461 -1.35 1 94.69 175 SER A CA 1
ATOM 1436 C C . SER A 1 175 ? 12.031 -12.328 -0.97 1 94.69 175 SER A C 1
ATOM 1438 O O . SER A 1 175 ? 12.914 -12.531 -1.804 1 94.69 175 SER A O 1
ATOM 1440 N N . ARG A 1 176 ? 12.281 -11.906 0.271 1 93.62 176 ARG A N 1
ATOM 1441 C CA . ARG A 1 176 ? 13.641 -11.711 0.756 1 93.62 176 ARG A CA 1
ATOM 1442 C C . ARG A 1 176 ? 14.344 -13.047 0.967 1 93.62 176 ARG A C 1
ATOM 1444 O O . ARG A 1 176 ? 15.57 -13.094 1.104 1 93.62 176 ARG A O 1
ATOM 1451 N N . LEU A 1 177 ? 13.523 -14.125 1.094 1 90.75 177 LEU A N 1
ATOM 1452 C CA . LEU A 1 177 ? 14.078 -15.461 1.268 1 90.75 177 LEU A CA 1
ATOM 1453 C C . LEU A 1 177 ? 14.672 -15.977 -0.039 1 90.75 177 LEU A C 1
ATOM 1455 O O . LEU A 1 177 ? 15.508 -16.891 -0.031 1 90.75 177 LEU A O 1
ATOM 1459 N N . THR A 1 178 ? 13.992 -15.602 -1.086 1 72.19 178 THR A N 1
ATOM 1460 C CA . THR A 1 178 ? 14.398 -16.141 -2.381 1 72.19 178 THR A CA 1
ATOM 1461 C C . THR A 1 178 ? 15.633 -15.398 -2.902 1 72.19 178 THR A C 1
ATOM 1463 O O . THR A 1 178 ? 15.758 -14.188 -2.723 1 72.19 178 THR A O 1
ATOM 1466 N N . LEU A 1 179 ? 16.75 -16.062 -2.674 1 58.19 179 LEU A N 1
ATOM 1467 C CA . LEU A 1 179 ? 18 -15.523 -3.199 1 58.19 179 LEU A CA 1
ATOM 1468 C C . LEU A 1 179 ? 17.797 -14.953 -4.5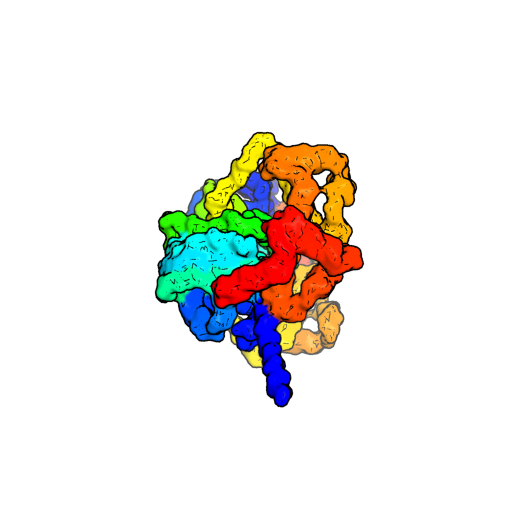98 1 58.19 179 LEU A C 1
ATOM 1470 O O . LEU A 1 179 ? 16.984 -15.453 -5.371 1 58.19 179 LEU A O 1
ATOM 1474 N N . PRO A 1 180 ? 18.109 -13.531 -4.68 1 50.69 180 PRO A N 1
ATOM 1475 C CA . PRO A 1 180 ? 18.125 -13.148 -6.094 1 50.69 180 PRO A CA 1
ATOM 1476 C C . PRO A 1 180 ? 18.547 -14.289 -7.012 1 50.69 180 PRO A C 1
ATOM 1478 O O . PRO A 1 180 ? 19.406 -15.094 -6.645 1 50.69 180 PRO A O 1
ATOM 1481 N N . HIS A 1 181 ? 17.594 -15.016 -7.418 1 45.88 181 HIS A N 1
ATOM 1482 C CA . HIS A 1 181 ? 18.125 -16.031 -8.328 1 45.88 181 HIS A CA 1
ATOM 1483 C C . HIS A 1 181 ? 19.531 -15.68 -8.797 1 45.88 181 HIS A C 1
ATOM 1485 O O . HIS A 1 181 ? 19.75 -14.594 -9.336 1 45.88 181 HIS A O 1
ATOM 1491 N N . HIS A 1 182 ? 20.422 -15.977 -7.906 1 42.84 182 HIS A N 1
ATOM 1492 C CA . HIS A 1 182 ? 21.734 -16.031 -8.516 1 42.84 182 HIS A CA 1
ATOM 1493 C C . HIS A 1 182 ? 21.656 -16.391 -9.992 1 42.84 182 HIS A C 1
ATOM 1495 O O . HIS A 1 182 ? 21.531 -17.562 -10.344 1 42.84 182 HIS A O 1
ATOM 1501 N N . ILE A 1 183 ? 20.641 -15.812 -10.586 1 44.12 183 ILE A N 1
ATOM 1502 C CA . ILE A 1 183 ? 20.859 -16.141 -11.992 1 44.12 183 ILE A CA 1
ATOM 1503 C C . ILE A 1 183 ? 22.359 -16.234 -12.281 1 44.12 183 ILE A C 1
ATOM 1505 O O . ILE A 1 183 ? 23.094 -15.266 -12.055 1 44.12 183 ILE A O 1
ATOM 1509 N N . THR A 1 184 ? 22.828 -17.344 -12.297 1 47.62 184 THR A N 1
ATOM 1510 C CA . THR A 1 184 ? 24.156 -17.609 -12.836 1 47.62 184 THR A CA 1
ATOM 1511 C C . THR A 1 184 ? 24.688 -16.406 -13.609 1 47.62 184 THR A C 1
ATOM 1513 O O . THR A 1 184 ? 23.969 -15.422 -13.805 1 47.62 184 THR A O 1
ATOM 1516 N N . ASN A 1 185 ? 25.75 -16.703 -14.391 1 53.31 185 ASN A N 1
ATOM 1517 C CA . ASN A 1 185 ? 26.594 -15.984 -15.328 1 53.31 185 ASN A CA 1
ATOM 1518 C C . ASN A 1 185 ? 25.781 -15.227 -16.359 1 53.31 185 ASN A C 1
ATOM 1520 O O . ASN A 1 185 ? 26.297 -14.875 -17.438 1 53.31 185 ASN A O 1
ATOM 1524 N N . THR A 1 186 ? 24.422 -15.148 -16.016 1 63.78 186 THR A N 1
ATOM 1525 C CA . THR A 1 186 ? 23.672 -14.445 -17.047 1 63.78 186 THR A CA 1
ATOM 1526 C C . THR A 1 186 ? 23.594 -12.953 -16.734 1 63.78 186 THR A C 1
ATOM 1528 O O . THR A 1 186 ? 23.297 -12.57 -15.594 1 63.78 186 THR A O 1
ATOM 1531 N N . THR A 1 187 ? 23.797 -12.195 -17.625 1 73.62 187 THR A N 1
ATOM 1532 C CA . THR A 1 187 ? 23.766 -10.742 -17.516 1 73.62 187 THR A CA 1
ATOM 1533 C C . THR A 1 187 ? 22.359 -10.258 -17.172 1 73.62 187 THR A C 1
ATOM 1535 O O . THR A 1 187 ? 21.375 -10.898 -17.547 1 73.62 187 THR A O 1
ATOM 1538 N N . PRO A 1 188 ? 22.219 -9.32 -16.344 1 75.12 188 PRO A N 1
ATOM 1539 C CA . PRO A 1 188 ? 20.922 -8.719 -16.047 1 75.12 188 PRO A CA 1
ATOM 1540 C C . PRO A 1 188 ? 20.078 -8.492 -17.312 1 75.12 188 PRO A C 1
ATOM 1542 O O . PRO A 1 188 ? 18.859 -8.664 -17.297 1 75.12 188 PRO A O 1
ATOM 1545 N N . TYR A 1 189 ? 20.703 -8.227 -18.266 1 80.94 189 TYR A N 1
ATOM 1546 C CA . TYR A 1 189 ? 20.016 -8 -19.531 1 80.94 189 TYR A CA 1
ATOM 1547 C C . TYR A 1 189 ? 19.359 -9.281 -20.031 1 80.94 189 TYR A C 1
ATOM 1549 O O . TYR A 1 189 ? 18.188 -9.273 -20.406 1 80.94 189 TYR A O 1
ATOM 1557 N N . ASN A 1 190 ? 20.062 -10.336 -20.031 1 84.56 190 ASN A N 1
ATOM 1558 C CA . ASN A 1 190 ? 19.547 -11.609 -20.5 1 84.56 190 ASN A CA 1
ATOM 1559 C C . ASN A 1 190 ? 18.359 -12.078 -19.672 1 84.56 190 ASN A C 1
ATOM 1561 O O . ASN A 1 190 ? 17.391 -12.609 -20.219 1 84.56 190 ASN A O 1
ATOM 1565 N N . TYR A 1 191 ? 18.406 -11.797 -18.516 1 81.62 191 TYR A N 1
ATOM 1566 C CA . TYR A 1 191 ? 17.312 -12.188 -17.641 1 81.62 191 TYR A CA 1
ATOM 1567 C C . TYR A 1 191 ? 16.047 -11.383 -17.953 1 81.62 191 TYR A C 1
ATOM 1569 O O . TYR A 1 191 ? 14.945 -11.93 -17.984 1 81.62 191 TYR A O 1
ATOM 1577 N N . THR A 1 192 ? 16.281 -10.133 -18.078 1 84.69 192 THR A N 1
ATOM 1578 C CA . THR A 1 192 ? 15.156 -9.273 -18.422 1 84.69 192 THR A CA 1
ATOM 1579 C C . THR A 1 192 ? 14.539 -9.695 -19.75 1 84.69 192 THR A C 1
ATOM 1581 O O . THR A 1 192 ? 13.312 -9.758 -19.875 1 84.69 192 THR A O 1
ATOM 1584 N N . LEU A 1 193 ? 15.375 -10.023 -20.609 1 90.44 193 LEU A N 1
ATOM 1585 C CA . LEU A 1 193 ? 14.914 -10.445 -21.938 1 90.44 193 LEU A CA 1
ATOM 1586 C C . LEU A 1 193 ? 14.141 -11.758 -21.844 1 90.44 193 LEU A C 1
ATOM 1588 O O . LEU A 1 193 ? 13.094 -11.914 -22.484 1 90.44 193 LEU A O 1
ATOM 1592 N N . LEU A 1 194 ? 14.641 -12.648 -21.109 1 90.25 194 LEU A N 1
ATOM 1593 C CA . LEU A 1 194 ? 13.969 -13.938 -20.938 1 90.25 194 LEU A CA 1
ATOM 1594 C C . LEU A 1 194 ? 12.609 -13.75 -20.281 1 90.25 194 LEU A C 1
ATOM 1596 O O . LEU A 1 194 ? 11.617 -14.352 -20.688 1 90.25 194 LEU A O 1
ATOM 1600 N N . ARG A 1 195 ? 12.57 -12.93 -19.344 1 86.69 195 ARG A N 1
ATOM 1601 C CA . ARG A 1 195 ? 11.312 -12.656 -18.641 1 86.69 195 ARG A CA 1
ATOM 1602 C C . ARG A 1 195 ? 10.289 -12.039 -19.594 1 86.69 195 ARG A C 1
ATOM 1604 O O . ARG A 1 195 ? 9.109 -12.391 -19.547 1 86.69 195 ARG A O 1
ATOM 1611 N N . ASN A 1 196 ? 10.758 -11.141 -20.328 1 90.31 196 ASN A N 1
ATOM 1612 C CA . ASN A 1 196 ? 9.867 -10.523 -21.312 1 90.31 196 ASN A CA 1
ATOM 1613 C C . ASN A 1 196 ? 9.344 -11.555 -22.297 1 90.31 196 ASN A C 1
ATOM 1615 O O . ASN A 1 196 ? 8.172 -11.508 -22.688 1 90.31 196 ASN A O 1
ATOM 1619 N N . PHE A 1 197 ? 10.273 -12.469 -22.688 1 94.75 197 PHE A N 1
ATOM 1620 C CA . PHE A 1 197 ? 9.898 -13.547 -23.594 1 94.75 197 PHE A CA 1
ATOM 1621 C C . PHE A 1 197 ? 8.781 -14.398 -22.984 1 94.75 197 PHE A C 1
ATOM 1623 O O . PHE A 1 197 ? 7.746 -14.609 -23.609 1 94.75 197 PHE A O 1
ATOM 1630 N N . GLN A 1 198 ? 8.93 -14.711 -21.781 1 91.5 198 GLN A N 1
ATOM 1631 C CA . GLN A 1 198 ? 7.957 -15.547 -21.094 1 91.5 198 GLN A CA 1
ATOM 1632 C C . GLN A 1 198 ? 6.633 -14.82 -20.891 1 91.5 198 GLN A C 1
ATOM 1634 O O . GLN A 1 198 ? 5.562 -15.414 -21.047 1 91.5 198 GLN A O 1
ATOM 1639 N N . LYS A 1 199 ? 6.691 -13.586 -20.625 1 89.75 199 LYS A N 1
ATOM 1640 C CA . LYS A 1 199 ? 5.484 -12.773 -20.5 1 89.75 199 LYS A CA 1
ATOM 1641 C C . LYS A 1 199 ? 4.715 -12.703 -21.812 1 89.75 199 LYS A C 1
ATOM 1643 O O . LYS A 1 199 ? 3.488 -12.797 -21.828 1 89.75 199 LYS A O 1
ATOM 1648 N N . LEU A 1 200 ? 5.438 -12.5 -22.828 1 94.62 200 LEU A N 1
ATOM 1649 C CA . LEU A 1 200 ? 4.82 -12.445 -24.156 1 94.62 200 LEU A CA 1
ATOM 1650 C C . LEU A 1 200 ? 4.164 -13.773 -24.5 1 94.62 200 LEU A C 1
ATOM 1652 O O . LEU A 1 200 ? 3.08 -13.797 -25.094 1 94.62 200 LEU A O 1
ATOM 1656 N N . ILE A 1 201 ? 4.852 -14.844 -24.172 1 95.56 201 ILE A N 1
ATOM 1657 C CA . ILE A 1 201 ? 4.273 -16.156 -24.422 1 95.56 201 ILE A CA 1
ATOM 1658 C C . ILE A 1 201 ? 2.943 -16.281 -23.672 1 95.56 201 ILE A C 1
ATOM 1660 O O . ILE A 1 201 ? 1.935 -16.688 -24.266 1 95.56 201 ILE A O 1
ATOM 1664 N N . ASP A 1 202 ? 2.945 -15.867 -22.484 1 91.12 202 ASP A N 1
ATOM 1665 C CA . ASP A 1 202 ? 1.752 -15.992 -21.656 1 91.12 202 ASP A CA 1
ATOM 1666 C C . ASP A 1 202 ? 0.581 -15.219 -22.25 1 91.12 202 ASP A C 1
ATOM 1668 O O . ASP A 1 202 ? -0.572 -15.641 -22.141 1 91.12 202 ASP A O 1
ATOM 1672 N N . LYS A 1 203 ? 0.902 -14.242 -22.922 1 91.38 203 LYS A N 1
ATOM 1673 C CA . LYS A 1 203 ? -0.129 -13.367 -23.484 1 91.38 203 LYS A CA 1
ATOM 1674 C C . LYS A 1 203 ? -0.58 -13.859 -24.859 1 91.38 203 LYS A C 1
ATOM 1676 O O . LYS A 1 203 ? -1.72 -13.625 -25.266 1 91.38 203 LYS A O 1
ATOM 1681 N N . ASN A 1 204 ? 0.326 -14.633 -25.547 1 95.5 204 ASN A N 1
ATOM 1682 C CA . ASN A 1 204 ? 0.072 -14.797 -26.969 1 95.5 204 ASN A CA 1
ATOM 1683 C C . ASN A 1 204 ? 0.103 -16.266 -27.375 1 95.5 204 ASN A C 1
ATOM 1685 O O . ASN A 1 204 ? -0.152 -16.609 -28.531 1 95.5 204 ASN A O 1
ATOM 1689 N N . PHE A 1 205 ? 0.324 -17.188 -26.578 1 94.56 205 PHE A N 1
ATOM 1690 C CA . PHE A 1 205 ? 0.676 -18.562 -26.891 1 94.56 205 PHE A CA 1
ATOM 1691 C C . PHE A 1 205 ? -0.44 -19.234 -27.688 1 94.56 205 PHE A C 1
ATOM 1693 O O . PHE A 1 205 ? -0.217 -20.266 -28.344 1 94.56 205 PHE A O 1
ATOM 1700 N N . THR A 1 206 ? -1.627 -18.766 -27.641 1 93.94 206 THR A N 1
ATOM 1701 C CA . THR A 1 206 ? -2.729 -19.391 -28.359 1 93.94 206 THR A CA 1
ATOM 1702 C C . THR A 1 206 ? -2.615 -19.125 -29.859 1 93.94 206 THR A C 1
ATOM 1704 O O . THR A 1 206 ? -3.09 -19.906 -30.672 1 93.94 206 THR A O 1
ATOM 1707 N N . THR A 1 207 ? -1.971 -18 -30.188 1 93.62 207 THR A N 1
ATOM 1708 C CA . THR A 1 207 ? -1.942 -17.594 -31.594 1 93.62 207 THR A CA 1
ATOM 1709 C C . THR A 1 207 ? -0.515 -17.609 -32.125 1 93.62 207 THR A C 1
ATOM 1711 O O . THR A 1 207 ? -0.285 -17.969 -33.281 1 93.62 207 THR A O 1
ATOM 1714 N N . LEU A 1 208 ? 0.41 -17.25 -31.328 1 95.44 208 LEU A N 1
ATOM 1715 C CA . LEU A 1 208 ? 1.811 -17.234 -31.734 1 95.44 208 LEU A CA 1
ATOM 1716 C C . LEU A 1 208 ? 2.527 -18.5 -31.25 1 95.44 208 LEU A C 1
ATOM 1718 O O . LEU A 1 208 ? 2.748 -18.656 -30.047 1 95.44 208 LEU A O 1
ATOM 1722 N N . LYS A 1 209 ? 2.98 -19.359 -32.219 1 94.19 209 LYS A N 1
ATOM 1723 C CA . LYS A 1 209 ? 3.469 -20.656 -31.797 1 94.19 209 LYS A CA 1
ATOM 1724 C C . LYS A 1 209 ? 4.918 -20.875 -32.219 1 94.19 209 LYS A C 1
ATOM 1726 O O . LYS A 1 209 ? 5.52 -21.906 -31.922 1 94.19 209 LYS A O 1
ATOM 1731 N N . LEU A 1 210 ? 5.512 -19.859 -32.844 1 95.75 210 LEU A N 1
ATOM 1732 C CA . LEU A 1 210 ? 6.863 -20.031 -33.375 1 95.75 210 LEU A CA 1
ATOM 1733 C C . LEU A 1 210 ? 7.828 -19.047 -32.719 1 95.75 210 LEU A C 1
ATOM 1735 O O . LEU A 1 210 ? 7.465 -17.891 -32.469 1 95.75 210 LEU A O 1
ATOM 1739 N N . PRO A 1 211 ? 9.094 -19.469 -32.531 1 97.62 211 PRO A N 1
ATOM 1740 C CA . PRO A 1 211 ? 10.102 -18.594 -31.922 1 97.62 211 PRO A CA 1
ATOM 1741 C C . PRO A 1 211 ? 10.312 -17.297 -32.688 1 97.62 211 PRO A C 1
ATOM 1743 O O . PRO A 1 211 ? 10.539 -16.25 -32.094 1 97.62 211 PRO A O 1
ATOM 1746 N N . LYS A 1 212 ? 10.219 -17.391 -34 1 97.38 212 LYS A N 1
ATOM 1747 C CA . LYS A 1 212 ? 10.492 -16.219 -34.844 1 97.38 212 LYS A CA 1
ATOM 1748 C C . LYS A 1 212 ? 9.508 -15.094 -34.531 1 97.38 212 LYS A C 1
ATOM 1750 O O . LYS A 1 212 ? 9.867 -13.914 -34.594 1 97.38 212 LYS A O 1
ATOM 1755 N N . ASP A 1 213 ? 8.273 -15.383 -34.281 1 97.56 213 ASP A N 1
ATOM 1756 C CA . ASP A 1 213 ? 7.25 -14.383 -33.969 1 97.56 213 ASP A CA 1
ATOM 1757 C C . ASP A 1 213 ? 7.578 -13.648 -32.656 1 97.56 213 ASP A C 1
ATOM 1759 O O . ASP A 1 213 ? 7.422 -12.43 -32.562 1 97.56 213 ASP A O 1
ATOM 1763 N N . TYR A 1 214 ? 8.07 -14.375 -31.672 1 97.69 214 TYR A N 1
ATOM 1764 C CA . TYR A 1 214 ? 8.406 -13.781 -30.391 1 97.69 214 TYR A CA 1
ATOM 1765 C C . TYR A 1 214 ? 9.703 -12.992 -30.469 1 97.69 214 TYR A C 1
ATOM 1767 O O . TYR A 1 214 ? 9.852 -11.945 -29.828 1 97.69 214 TYR A O 1
ATOM 1775 N N . ALA A 1 215 ? 10.648 -13.469 -31.203 1 97.75 215 ALA A N 1
ATOM 1776 C CA . ALA A 1 215 ? 11.891 -12.734 -31.422 1 97.75 215 ALA A CA 1
ATOM 1777 C C . ALA A 1 215 ? 11.609 -11.359 -32.031 1 97.75 215 ALA A C 1
ATOM 1779 O O . ALA A 1 215 ? 12.203 -10.359 -31.641 1 97.75 215 ALA A O 1
ATOM 1780 N N . ALA A 1 216 ? 10.727 -11.352 -32.938 1 97.44 216 ALA A N 1
ATOM 1781 C CA . ALA A 1 216 ? 10.336 -10.102 -33.594 1 97.44 216 ALA A CA 1
ATOM 1782 C C . ALA A 1 216 ? 9.742 -9.117 -32.594 1 97.44 216 ALA A C 1
ATOM 1784 O O . ALA A 1 216 ? 10.055 -7.93 -32.625 1 97.44 216 ALA A O 1
ATOM 1785 N N . LEU A 1 217 ? 8.859 -9.617 -31.719 1 96.75 217 LEU A N 1
ATOM 1786 C CA . LEU A 1 217 ? 8.227 -8.781 -30.703 1 96.75 217 LEU A CA 1
ATOM 1787 C C . LEU A 1 217 ? 9.258 -8.227 -29.734 1 96.75 217 LEU A C 1
ATOM 1789 O O . LEU A 1 217 ? 9.062 -7.148 -29.156 1 96.75 217 LEU A O 1
ATOM 1793 N N . LEU A 1 218 ? 10.352 -8.922 -29.578 1 96.94 218 LEU A N 1
ATOM 1794 C CA . LEU A 1 218 ? 11.398 -8.539 -28.641 1 96.94 218 LEU A CA 1
ATOM 1795 C C . LEU A 1 218 ? 12.5 -7.754 -29.344 1 96.94 218 LEU A C 1
ATOM 1797 O O . LEU A 1 218 ? 13.445 -7.293 -28.703 1 96.94 218 LEU A O 1
ATOM 1801 N N . TYR A 1 219 ? 12.406 -7.641 -30.625 1 96.62 219 TYR A N 1
ATOM 1802 C CA . TYR A 1 219 ? 13.359 -6.918 -31.453 1 96.62 219 TYR A CA 1
ATOM 1803 C C . TYR A 1 219 ? 14.742 -7.555 -31.375 1 96.62 219 TYR A C 1
ATOM 1805 O O . TYR A 1 219 ? 15.75 -6.855 -31.25 1 96.62 219 TYR A O 1
ATOM 1813 N N . ILE A 1 220 ? 14.789 -8.875 -31.438 1 97.12 220 ILE A N 1
ATOM 1814 C CA . ILE A 1 220 ? 16.016 -9.648 -31.516 1 97.12 220 ILE A CA 1
ATOM 1815 C C . ILE A 1 220 ? 15.883 -10.727 -32.594 1 97.12 220 ILE A C 1
ATOM 1817 O O . ILE A 1 220 ? 14.812 -10.891 -33.188 1 97.12 220 ILE A O 1
ATOM 1821 N N . THR A 1 221 ? 17.016 -11.43 -32.844 1 96.94 221 THR A N 1
ATOM 1822 C CA . THR A 1 221 ? 16.953 -12.508 -33.844 1 96.94 221 THR A CA 1
ATOM 1823 C C . THR A 1 221 ? 16.5 -13.812 -33.188 1 96.94 221 THR A C 1
ATOM 1825 O O . THR A 1 221 ? 16.719 -14.031 -32 1 96.94 221 THR A O 1
ATOM 1828 N N . PRO A 1 222 ? 15.883 -14.648 -34 1 97 222 PRO A N 1
ATOM 1829 C CA . PRO A 1 222 ? 15.508 -15.961 -33.469 1 97 222 PRO A CA 1
ATOM 1830 C C . PRO A 1 222 ? 16.703 -16.734 -32.906 1 97 222 PRO A C 1
ATOM 1832 O O . PRO A 1 222 ? 16.562 -17.438 -31.891 1 97 222 PRO A O 1
ATOM 1835 N N . ASN A 1 223 ? 17.797 -16.531 -33.5 1 97 223 ASN A N 1
ATOM 1836 C CA . ASN A 1 223 ? 19 -17.219 -33.031 1 97 223 ASN A CA 1
ATOM 1837 C C . ASN A 1 223 ? 19.422 -16.719 -31.656 1 97 223 ASN A C 1
ATOM 1839 O O . ASN A 1 223 ? 19.812 -17.516 -30.797 1 97 223 ASN A O 1
ATOM 1843 N N . HIS A 1 224 ? 19.344 -15.492 -31.531 1 96.44 224 HIS A N 1
ATOM 1844 C CA . HIS A 1 224 ? 19.672 -14.914 -30.234 1 96.44 224 HIS A CA 1
ATOM 1845 C C . HIS A 1 224 ? 18.703 -15.406 -29.156 1 96.44 224 HIS A C 1
ATOM 1847 O O . HIS A 1 224 ? 19.125 -15.742 -28.047 1 96.44 224 HIS A O 1
ATOM 1853 N N . LEU A 1 225 ? 17.453 -15.398 -29.484 1 97.06 225 LEU A N 1
ATOM 1854 C CA . LEU A 1 225 ? 16.438 -15.875 -28.547 1 97.06 225 LEU A CA 1
ATOM 1855 C C . LEU A 1 225 ? 16.688 -17.328 -28.172 1 97.06 225 LEU A C 1
ATOM 1857 O O . LEU A 1 225 ? 16.609 -17.688 -26.984 1 97.06 225 LEU A O 1
ATOM 1861 N N . ASN A 1 226 ? 16.984 -18.094 -29.125 1 96.56 226 ASN A N 1
ATOM 1862 C CA . ASN A 1 226 ? 17.266 -19.5 -28.875 1 96.56 226 ASN A CA 1
ATOM 1863 C C . ASN A 1 226 ? 18.5 -19.703 -28.016 1 96.56 226 ASN A C 1
ATOM 1865 O O . ASN A 1 226 ? 18.516 -20.547 -27.125 1 96.56 226 ASN A O 1
ATOM 1869 N N . ALA A 1 227 ? 19.516 -18.922 -28.312 1 95.06 227 ALA A N 1
ATOM 1870 C CA . ALA A 1 227 ? 20.75 -18.984 -27.531 1 95.06 227 ALA A CA 1
ATOM 1871 C C . ALA A 1 227 ? 20.469 -18.609 -26.078 1 95.06 227 ALA A C 1
ATOM 1873 O O . ALA A 1 227 ? 20.969 -19.266 -25.156 1 95.06 227 ALA A O 1
ATOM 1874 N N . LEU A 1 228 ? 19.734 -17.625 -25.953 1 94.06 228 LEU A N 1
ATOM 1875 C CA . LEU A 1 228 ? 19.359 -17.156 -24.625 1 94.06 228 LEU A CA 1
ATOM 1876 C C . LEU A 1 228 ? 18.656 -18.266 -23.844 1 94.06 228 LEU A C 1
ATOM 1878 O O . LEU A 1 228 ? 19 -18.531 -22.703 1 94.06 228 LEU A O 1
ATOM 1882 N N . CYS A 1 229 ? 17.656 -18.891 -24.422 1 94.94 229 CYS A N 1
ATOM 1883 C CA . CYS A 1 229 ? 16.859 -19.938 -23.781 1 94.94 229 CYS A CA 1
ATOM 1884 C C . CYS A 1 229 ? 17.734 -21.141 -23.422 1 94.94 229 CYS A C 1
ATOM 1886 O O . CYS A 1 229 ? 17.656 -21.672 -22.312 1 94.94 229 CYS A O 1
ATOM 1888 N N . ASN A 1 230 ? 18.562 -21.469 -24.328 1 94 230 ASN A N 1
ATOM 1889 C CA . ASN A 1 230 ? 19.469 -22.578 -24.078 1 94 230 ASN A CA 1
ATOM 1890 C C . ASN A 1 230 ? 20.438 -22.281 -22.938 1 94 230 ASN A C 1
ATOM 1892 O O . ASN A 1 230 ? 20.688 -23.141 -22.078 1 94 230 ASN A O 1
ATOM 1896 N N . ASP A 1 231 ? 20.922 -21.109 -22.969 1 90.5 231 ASP A N 1
ATOM 1897 C CA . ASP A 1 231 ? 21.906 -20.703 -21.984 1 90.5 231 ASP A CA 1
ATOM 1898 C C . ASP A 1 231 ? 21.297 -20.641 -20.578 1 90.5 231 ASP A C 1
ATOM 1900 O O . ASP A 1 231 ? 21.922 -21.078 -19.609 1 90.5 231 ASP A O 1
ATOM 1904 N N . VAL A 1 232 ? 20.109 -20.188 -20.547 1 86.81 232 VAL A N 1
ATOM 1905 C CA . VAL A 1 232 ? 19.531 -19.891 -19.234 1 86.81 232 VAL A CA 1
ATOM 1906 C C . VAL A 1 232 ? 18.641 -21.031 -18.766 1 86.81 232 VAL A C 1
ATOM 1908 O O . VAL A 1 232 ? 18.625 -21.391 -17.594 1 86.81 232 VAL A O 1
ATOM 1911 N N . LEU A 1 233 ? 17.875 -21.656 -19.656 1 88.94 233 LEU A N 1
ATOM 1912 C CA . LEU A 1 233 ? 16.844 -22.625 -19.281 1 88.94 233 LEU A CA 1
ATOM 1913 C C . LEU A 1 233 ? 17.266 -24.031 -19.703 1 88.94 233 LEU A C 1
ATOM 1915 O O . LEU A 1 233 ? 16.625 -25.016 -19.312 1 88.94 233 LEU A O 1
ATOM 1919 N N . ASP A 1 234 ? 18.281 -24.125 -20.547 1 92.94 234 ASP A N 1
ATOM 1920 C CA . ASP A 1 234 ? 18.781 -25.406 -21.078 1 92.94 234 ASP A CA 1
ATOM 1921 C C . ASP A 1 234 ? 17.766 -26.062 -22 1 92.94 234 ASP A C 1
ATOM 1923 O O . ASP A 1 234 ? 17.75 -27.281 -22.141 1 92.94 234 ASP A O 1
ATOM 1927 N N . ILE A 1 235 ? 16.891 -25.281 -22.531 1 94.06 235 ILE A N 1
ATOM 1928 C CA . ILE A 1 235 ? 15.953 -25.734 -23.547 1 94.06 235 ILE A CA 1
ATOM 1929 C C . ILE A 1 235 ? 15.789 -24.656 -24.625 1 94.06 235 ILE A C 1
ATOM 1931 O O . ILE A 1 235 ? 16.094 -23.484 -24.391 1 94.06 235 ILE A O 1
ATOM 1935 N N . SER A 1 236 ? 15.32 -25.031 -25.781 1 96.31 236 SER A N 1
ATOM 1936 C CA . SER A 1 236 ? 15.188 -24.094 -26.891 1 96.31 236 SER A CA 1
ATOM 1937 C C . SER A 1 236 ? 13.977 -23.188 -26.719 1 96.31 236 SER A C 1
ATOM 1939 O O . SER A 1 236 ? 13.086 -23.484 -25.922 1 96.31 236 SER A O 1
ATOM 1941 N N . ALA A 1 237 ? 13.992 -22.125 -27.484 1 97.12 237 ALA A N 1
ATOM 1942 C CA . ALA A 1 237 ? 12.859 -21.203 -27.484 1 97.12 237 ALA A CA 1
ATOM 1943 C C . ALA A 1 237 ? 11.578 -21.922 -27.922 1 97.12 237 ALA A C 1
ATOM 1945 O O . ALA A 1 237 ? 10.508 -21.688 -27.359 1 97.12 237 ALA A O 1
ATOM 1946 N N . GLY A 1 238 ? 11.734 -22.734 -28.875 1 96.81 238 GLY A N 1
ATOM 1947 C CA . GLY A 1 238 ? 10.594 -23.516 -29.344 1 96.81 238 GLY A CA 1
ATOM 1948 C C . GLY A 1 238 ? 10 -24.406 -28.266 1 96.81 238 GLY A C 1
ATOM 1949 O O . GLY A 1 238 ? 8.781 -24.516 -28.156 1 96.81 238 GLY A O 1
ATOM 1950 N N . GLU A 1 239 ? 10.852 -25 -27.547 1 96.38 239 GLU A N 1
ATOM 1951 C CA . GLU A 1 239 ? 10.406 -25.891 -26.469 1 96.38 239 GLU A CA 1
ATOM 1952 C C . GLU A 1 239 ? 9.703 -25.094 -25.359 1 96.38 239 GLU A C 1
ATOM 1954 O O . GLU A 1 239 ? 8.711 -25.562 -24.797 1 96.38 239 GLU A O 1
ATOM 1959 N N . VAL A 1 240 ? 10.18 -23.922 -25.078 1 95.69 240 VAL A N 1
ATOM 1960 C CA . VAL A 1 240 ? 9.555 -23.062 -24.078 1 95.69 240 VAL A CA 1
ATOM 1961 C C . VAL A 1 240 ? 8.117 -22.75 -24.484 1 95.69 240 VAL A C 1
ATOM 1963 O O . VAL A 1 240 ? 7.199 -22.859 -23.672 1 95.69 240 VAL A O 1
ATOM 1966 N N . ILE A 1 241 ? 7.93 -22.438 -25.703 1 97.06 241 ILE A N 1
ATOM 1967 C CA . ILE A 1 241 ? 6.617 -22.078 -26.234 1 97.06 241 ILE A CA 1
ATOM 1968 C C . ILE A 1 241 ? 5.699 -23.297 -26.188 1 97.06 241 ILE A C 1
ATOM 1970 O O . ILE A 1 241 ? 4.574 -23.219 -25.688 1 97.06 241 ILE A O 1
ATOM 1974 N N . ARG A 1 242 ? 6.219 -24.406 -26.641 1 96.19 242 ARG A N 1
ATOM 1975 C CA . ARG A 1 242 ? 5.43 -25.641 -26.688 1 96.19 242 ARG A CA 1
ATOM 1976 C C . ARG A 1 242 ? 5.012 -26.062 -25.281 1 96.19 242 ARG A C 1
ATOM 1978 O O . ARG A 1 242 ? 3.875 -26.484 -25.062 1 96.19 242 ARG A O 1
ATOM 1985 N N . ASN A 1 243 ? 5.945 -25.938 -24.406 1 95.06 243 ASN A N 1
ATOM 1986 C CA . ASN A 1 243 ? 5.648 -26.297 -23.031 1 95.06 243 ASN A CA 1
ATOM 1987 C C . ASN A 1 243 ? 4.492 -25.469 -22.469 1 95.06 243 ASN A C 1
ATOM 1989 O O . ASN A 1 243 ? 3.629 -26 -21.766 1 95.06 243 ASN A O 1
ATOM 1993 N N . ARG A 1 244 ? 4.465 -24.188 -22.797 1 94.62 244 ARG A N 1
ATOM 1994 C CA . ARG A 1 244 ? 3.402 -23.312 -22.312 1 94.62 244 ARG A CA 1
ATOM 1995 C C . ARG A 1 244 ? 2.064 -23.672 -22.953 1 94.62 244 ARG A C 1
ATOM 1997 O O . ARG A 1 244 ? 1.023 -23.625 -22.297 1 94.62 244 ARG A O 1
ATOM 2004 N N . ILE A 1 245 ? 2.059 -24 -24.203 1 95.88 245 ILE A N 1
ATOM 2005 C CA . ILE A 1 245 ? 0.851 -24.391 -24.922 1 95.88 245 ILE A CA 1
ATOM 2006 C C . ILE A 1 245 ? 0.291 -25.688 -24.328 1 95.88 245 ILE A C 1
ATOM 2008 O O . ILE A 1 245 ? -0.908 -25.781 -24.047 1 95.88 245 ILE A O 1
ATOM 2012 N N . VAL A 1 246 ? 1.184 -26.594 -24.094 1 95.75 246 VAL A N 1
ATOM 2013 C CA . VAL A 1 246 ? 0.782 -27.891 -23.547 1 95.75 246 VAL A CA 1
ATOM 2014 C C . VAL A 1 246 ? 0.218 -27.719 -22.141 1 95.75 246 VAL A C 1
ATOM 2016 O O . VAL A 1 246 ? -0.767 -28.359 -21.781 1 95.75 246 VAL A O 1
ATOM 2019 N N . LEU A 1 247 ? 0.855 -26.891 -21.438 1 94.06 247 LEU A N 1
ATOM 2020 C CA . LEU A 1 247 ? 0.358 -26.609 -20.109 1 94.06 247 LEU A CA 1
ATOM 2021 C C . LEU A 1 247 ? -1.084 -26.109 -20.156 1 94.06 247 LEU A C 1
ATOM 2023 O O . LEU A 1 247 ? -1.935 -26.594 -19.391 1 94.06 247 LEU A O 1
ATOM 2027 N N . GLU A 1 248 ? -1.361 -25.188 -21.016 1 94.12 248 GLU A N 1
ATOM 2028 C CA . GLU A 1 248 ? -2.727 -24.688 -21.141 1 94.12 248 GLU A CA 1
ATOM 2029 C C . GLU A 1 248 ? -3.678 -25.781 -21.609 1 94.12 248 GLU A C 1
ATOM 2031 O O . GLU A 1 248 ? -4.824 -25.844 -21.156 1 94.12 248 GLU A O 1
ATOM 2036 N N . ALA A 1 249 ? -3.211 -26.547 -22.484 1 95.19 249 ALA A N 1
ATOM 2037 C CA . ALA A 1 249 ? -4.02 -27.672 -22.922 1 95.19 249 ALA A CA 1
ATOM 2038 C C . ALA A 1 249 ? -4.41 -28.562 -21.75 1 95.19 249 ALA A C 1
ATOM 2040 O O . ALA A 1 249 ? -5.582 -28.922 -21.594 1 95.19 249 ALA A O 1
ATOM 2041 N N . LYS A 1 250 ? -3.412 -28.906 -21.016 1 93.69 250 LYS A N 1
ATOM 2042 C CA . LYS A 1 250 ? -3.662 -29.719 -19.828 1 93.69 250 LYS A CA 1
ATOM 2043 C C . LYS A 1 250 ? -4.672 -29.047 -18.906 1 93.69 250 LYS A C 1
ATOM 2045 O O . LYS A 1 250 ? -5.594 -29.703 -18.406 1 93.69 250 LYS A O 1
ATOM 2050 N N . ARG A 1 251 ? -4.523 -27.781 -18.656 1 91.38 251 ARG A N 1
ATOM 2051 C CA . ARG A 1 251 ? -5.426 -27.031 -17.797 1 91.38 251 ARG A CA 1
ATOM 2052 C C . ARG A 1 251 ? -6.855 -27.078 -18.328 1 91.38 251 ARG A C 1
ATOM 2054 O O . ARG A 1 251 ? -7.797 -27.281 -17.562 1 91.38 251 ARG A O 1
ATOM 2061 N N . LEU A 1 252 ? -6.961 -26.922 -19.625 1 91.75 252 LEU A N 1
ATOM 2062 C CA . LEU A 1 252 ? -8.281 -26.938 -20.25 1 91.75 252 LEU A CA 1
ATOM 2063 C C . LEU A 1 252 ? -8.891 -28.328 -20.203 1 91.75 252 LEU A C 1
ATOM 2065 O O . LEU A 1 252 ? -10.102 -28.469 -20.016 1 91.75 252 LEU A O 1
ATOM 2069 N N . LEU A 1 253 ? -8.078 -29.281 -20.297 1 91.75 253 LEU A N 1
ATOM 2070 C CA . LEU A 1 253 ? -8.539 -30.672 -20.344 1 91.75 253 LEU A CA 1
ATOM 2071 C C . LEU A 1 253 ? -9.078 -31.109 -19 1 91.75 253 LEU A C 1
ATOM 2073 O O . LEU A 1 253 ? -9.844 -32.094 -18.922 1 91.75 253 LEU A O 1
ATOM 2077 N N . VAL A 1 254 ? -8.617 -30.453 -17.984 1 87.12 254 VAL A N 1
ATOM 2078 C CA . VAL A 1 254 ? -9.117 -30.75 -16.641 1 87.12 254 VAL A CA 1
ATOM 2079 C C . VAL A 1 254 ? -10.586 -30.344 -16.531 1 87.12 254 VAL A C 1
ATOM 2081 O O . VAL A 1 254 ? -11.336 -30.906 -15.742 1 87.12 254 VAL A O 1
ATOM 2084 N N . ASN A 1 255 ? -10.984 -29.391 -17.312 1 83.75 255 ASN A N 1
ATOM 2085 C CA . ASN A 1 255 ? -12.383 -29 -17.375 1 83.75 255 ASN A CA 1
ATOM 2086 C C . ASN A 1 255 ? -13.211 -29.969 -18.219 1 83.75 255 ASN A C 1
ATOM 2088 O O . ASN A 1 255 ? -13.219 -29.875 -19.453 1 83.75 255 ASN A O 1
ATOM 2092 N N . LEU A 1 256 ? -14.008 -30.688 -17.594 1 81.12 256 LEU A N 1
ATOM 2093 C CA . LEU A 1 256 ? -14.742 -31.75 -18.266 1 81.12 256 LEU A CA 1
ATOM 2094 C C . LEU A 1 256 ? -15.93 -31.172 -19.047 1 81.12 256 LEU A C 1
ATOM 2096 O O . LEU A 1 256 ? -16.516 -31.875 -19.875 1 81.12 256 LEU A O 1
ATOM 2100 N N . GLY A 1 257 ? -16.172 -30 -18.812 1 83.69 257 GLY A N 1
ATOM 2101 C CA . GLY A 1 257 ? -17.219 -29.344 -19.562 1 83.69 257 GLY A CA 1
ATOM 2102 C C . GLY A 1 257 ? -16.812 -28.984 -20.984 1 83.69 257 GLY A C 1
ATOM 2103 O O . GLY A 1 257 ? -17.656 -28.672 -21.828 1 83.69 257 GLY A O 1
ATOM 2104 N N . LEU A 1 258 ? -15.586 -29.062 -21.234 1 90.44 258 LEU A N 1
ATOM 2105 C CA . LEU A 1 258 ? -15.062 -28.781 -22.562 1 90.44 258 LEU A CA 1
ATOM 2106 C C . LEU A 1 258 ? -14.781 -30.062 -23.328 1 90.44 258 LEU A C 1
ATOM 2108 O O . LEU A 1 258 ? -14.172 -30.984 -22.797 1 90.44 258 LEU A O 1
ATOM 2112 N N . THR A 1 259 ? -15.305 -30.094 -24.531 1 93.31 259 THR A N 1
ATOM 2113 C CA . THR A 1 259 ? -14.906 -31.188 -25.391 1 93.31 259 THR A CA 1
ATOM 2114 C C . THR A 1 259 ? -13.461 -31.016 -25.859 1 93.31 259 THR A C 1
ATOM 2116 O O . THR A 1 259 ? -12.914 -29.922 -25.797 1 93.31 259 THR A O 1
ATOM 2119 N N . ILE A 1 260 ? -12.875 -32.125 -26.266 1 94.44 260 ILE A N 1
ATOM 2120 C CA . ILE A 1 260 ? -11.508 -32.062 -26.781 1 94.44 260 ILE A CA 1
ATOM 2121 C C . ILE A 1 260 ? -11.445 -31.125 -27.984 1 94.44 260 ILE A C 1
ATOM 2123 O O . ILE A 1 260 ? -10.477 -30.406 -28.172 1 94.44 260 ILE A O 1
ATOM 2127 N N . SER A 1 261 ? -12.492 -31.172 -28.797 1 94.94 261 SER A N 1
ATOM 2128 C CA . SER A 1 261 ? -12.57 -30.281 -29.953 1 94.94 261 SER A CA 1
ATOM 2129 C C . SER A 1 261 ? -12.602 -28.828 -29.531 1 94.94 261 SER A C 1
ATOM 2131 O O . SER A 1 261 ? -11.969 -27.969 -30.172 1 94.94 261 SER A O 1
ATOM 2133 N N . GLU A 1 262 ? -13.328 -28.531 -28.531 1 94.44 262 GLU A N 1
ATOM 2134 C CA . GLU A 1 262 ? -13.398 -27.172 -28.016 1 94.44 262 GLU A CA 1
ATOM 2135 C C . GLU A 1 262 ? -12.047 -26.703 -27.469 1 94.44 262 GLU A C 1
ATOM 2137 O O . GLU A 1 262 ? -11.672 -25.547 -27.625 1 94.44 262 GLU A O 1
ATOM 2142 N N . VAL A 1 263 ? -11.375 -27.625 -26.828 1 95.75 263 VAL A N 1
ATOM 2143 C CA . VAL A 1 263 ? -10.031 -27.312 -26.328 1 95.75 263 VAL A CA 1
ATOM 2144 C C . VAL A 1 263 ? -9.117 -26.969 -27.5 1 95.75 263 VAL A C 1
ATOM 2146 O O . VAL A 1 263 ? -8.391 -25.984 -27.469 1 95.75 263 VAL A O 1
ATOM 2149 N N . ALA A 1 264 ? -9.18 -27.766 -28.547 1 95.75 264 ALA A N 1
ATOM 2150 C CA . ALA A 1 264 ? -8.398 -27.531 -29.75 1 95.75 264 ALA A CA 1
ATOM 2151 C C . ALA A 1 264 ? -8.703 -26.156 -30.328 1 95.75 264 ALA A C 1
ATOM 2153 O O . ALA A 1 264 ? -7.789 -25.422 -30.719 1 95.75 264 ALA A O 1
ATOM 2154 N N . ASP A 1 265 ? -9.961 -25.812 -30.391 1 94.94 265 ASP A N 1
ATOM 2155 C CA . ASP A 1 265 ? -10.414 -24.547 -30.938 1 94.94 265 ASP A CA 1
ATOM 2156 C C . ASP A 1 265 ? -9.906 -23.375 -30.094 1 94.94 265 ASP A C 1
ATOM 2158 O O . ASP A 1 265 ? -9.445 -22.359 -30.641 1 94.94 265 ASP A O 1
ATOM 2162 N N . GLN A 1 266 ? -10.016 -23.531 -28.844 1 94 266 GLN A N 1
ATOM 2163 C CA . GLN A 1 266 ? -9.594 -22.469 -27.938 1 94 266 GLN A CA 1
ATOM 2164 C C . GLN A 1 266 ? -8.102 -22.203 -28.062 1 94 266 GLN A C 1
ATOM 2166 O O . GLN A 1 266 ? -7.648 -21.062 -27.875 1 94 266 GLN A O 1
ATOM 2171 N N . LEU A 1 267 ? -7.375 -23.219 -28.391 1 95.75 267 LEU A N 1
ATOM 2172 C CA . LEU A 1 267 ? -5.93 -23.078 -28.531 1 95.75 267 LEU A CA 1
ATOM 2173 C C . LEU A 1 267 ? -5.551 -22.797 -29.969 1 95.75 267 LEU A C 1
ATOM 2175 O O . LEU A 1 267 ? -4.367 -22.766 -30.312 1 95.75 267 LEU A O 1
ATOM 2179 N N . HIS A 1 268 ? -6.527 -22.641 -30.828 1 95.38 268 HIS A N 1
ATOM 2180 C CA . HIS A 1 268 ? -6.402 -22.219 -32.219 1 95.38 268 HIS A CA 1
ATOM 2181 C C . HIS A 1 268 ? -5.613 -23.25 -33.031 1 95.38 268 HIS A C 1
ATOM 2183 O O . HIS A 1 268 ? -4.734 -22.875 -33.812 1 95.38 268 HIS A O 1
ATOM 2189 N N . PHE A 1 269 ? -5.82 -24.469 -32.781 1 94.56 269 PHE A N 1
ATOM 2190 C CA . PHE A 1 269 ? -5.336 -25.516 -33.656 1 94.56 269 PHE A CA 1
ATOM 2191 C C . PHE A 1 269 ? -6.242 -25.672 -34.875 1 94.56 269 PHE A C 1
ATOM 2193 O O . PHE A 1 269 ? -7.43 -25.344 -34.812 1 94.56 269 PHE A O 1
ATOM 2200 N N . ALA A 1 270 ? -5.645 -26.125 -35.938 1 88.75 270 ALA A N 1
ATOM 2201 C CA . ALA A 1 270 ? -6.375 -26.25 -37.188 1 88.75 270 ALA A CA 1
ATOM 2202 C C . ALA A 1 270 ? -7.551 -27.219 -37.062 1 88.75 270 ALA A C 1
ATOM 2204 O O . ALA A 1 270 ? -8.609 -26.984 -37.625 1 88.75 270 ALA A O 1
ATOM 2205 N N . ASP A 1 271 ? -7.297 -28.328 -36.375 1 88.31 271 ASP A N 1
ATOM 2206 C CA . ASP A 1 271 ? -8.391 -29.281 -36.156 1 88.31 271 ASP A CA 1
ATOM 2207 C C . ASP A 1 271 ? -8.055 -30.234 -35 1 88.31 271 ASP A C 1
ATOM 2209 O O . ASP A 1 271 ? -6.961 -30.172 -34.438 1 88.31 271 ASP A O 1
ATOM 2213 N N . TYR A 1 272 ? -9.031 -31.062 -34.75 1 91.88 272 TYR A N 1
ATOM 2214 C CA . TYR A 1 272 ? -8.969 -32.031 -33.656 1 91.88 272 TYR A CA 1
ATOM 2215 C C . TYR A 1 272 ? -7.793 -33 -33.875 1 91.88 272 TYR A C 1
ATOM 2217 O O . TYR A 1 272 ? -7.051 -33.281 -32.906 1 91.88 272 TYR A O 1
ATOM 2225 N N . SER A 1 273 ? -7.668 -33.438 -35.031 1 94.19 273 SER A N 1
ATOM 2226 C CA . SER A 1 273 ? -6.637 -34.406 -35.312 1 94.19 273 SER A CA 1
ATOM 2227 C C . SER A 1 273 ? -5.242 -33.844 -35.094 1 94.19 273 SER A C 1
ATOM 2229 O O . SER A 1 273 ? -4.379 -34.5 -34.5 1 94.19 273 SER A O 1
ATOM 2231 N N . TYR A 1 274 ? -5.047 -32.719 -35.562 1 94.88 274 TYR A N 1
ATOM 2232 C CA . TYR A 1 274 ? -3.75 -32.062 -35.375 1 94.88 274 TYR A CA 1
ATOM 2233 C C . TYR A 1 274 ? -3.445 -31.828 -33.906 1 94.88 274 TYR A C 1
ATOM 2235 O O . TYR A 1 274 ? -2.316 -32.031 -33.469 1 94.88 274 TYR A O 1
ATOM 2243 N N . PHE A 1 275 ? -4.414 -31.375 -33.188 1 96.69 275 PHE A N 1
ATOM 2244 C CA . PHE A 1 275 ? -4.246 -31.125 -31.75 1 96.69 275 PHE A CA 1
ATOM 2245 C C . PHE A 1 275 ? -3.877 -32.406 -31.031 1 96.69 275 PHE A C 1
ATOM 2247 O O . PHE A 1 275 ? -2.959 -32.438 -30.203 1 96.69 275 PHE A O 1
ATOM 2254 N N . THR A 1 276 ? -4.559 -33.438 -31.328 1 96.69 276 THR A N 1
ATOM 2255 C CA . THR A 1 276 ? -4.336 -34.719 -30.672 1 96.69 276 THR A CA 1
ATOM 2256 C C . THR A 1 276 ? -2.916 -35.219 -30.938 1 96.69 276 THR A C 1
ATOM 2258 O O . THR A 1 276 ? -2.242 -35.688 -30.016 1 96.69 276 THR A O 1
ATOM 2261 N N . LYS A 1 277 ? -2.477 -35.125 -32.156 1 96.56 277 LYS A N 1
ATOM 2262 C CA . LYS A 1 277 ? -1.117 -35.531 -32.5 1 96.56 277 LYS A CA 1
ATOM 2263 C C . LYS A 1 277 ? -0.083 -34.656 -31.766 1 96.56 277 LYS A C 1
ATOM 2265 O O . LYS A 1 277 ? 0.918 -35.188 -31.266 1 96.56 277 LYS A O 1
ATOM 2270 N N . TYR A 1 278 ? -0.34 -33.438 -31.797 1 96 278 TYR A N 1
ATOM 2271 C CA . TYR A 1 278 ? 0.544 -32.5 -31.141 1 96 278 TYR A CA 1
ATOM 2272 C C . TYR A 1 278 ? 0.679 -32.812 -29.656 1 96 278 TYR A C 1
ATOM 2274 O O . TYR A 1 278 ? 1.792 -32.906 -29.125 1 96 278 TYR A O 1
ATOM 2282 N N . PHE A 1 279 ? -0.443 -32.906 -28.984 1 97.44 279 PHE A N 1
ATOM 2283 C CA . PHE A 1 279 ? -0.482 -33.188 -27.547 1 97.44 279 PHE A CA 1
ATOM 2284 C C . PHE A 1 279 ? 0.214 -34.5 -27.219 1 97.44 279 PHE A C 1
ATOM 2286 O O . PHE A 1 279 ? 1.022 -34.562 -26.297 1 97.44 279 PHE A O 1
ATOM 2293 N N . LYS A 1 280 ? -0.047 -35.5 -27.969 1 97.12 280 LYS A N 1
ATOM 2294 C CA . LYS A 1 280 ? 0.565 -36.781 -27.766 1 97.12 280 LYS A CA 1
ATOM 2295 C C . LYS A 1 280 ? 2.076 -36.75 -27.969 1 97.12 280 LYS A C 1
ATOM 2297 O O . LYS A 1 280 ? 2.834 -37.344 -27.219 1 97.12 280 LYS A O 1
ATOM 2302 N N . LYS A 1 281 ? 2.457 -36.062 -28.938 1 96.44 281 LYS A N 1
ATOM 2303 C CA . LYS A 1 281 ? 3.885 -35.906 -29.203 1 96.44 281 LYS A CA 1
ATOM 2304 C C . LYS A 1 281 ? 4.605 -35.281 -28.016 1 96.44 281 LYS A C 1
ATOM 2306 O O . LYS A 1 281 ? 5.727 -35.656 -27.688 1 96.44 281 LYS A O 1
ATOM 2311 N N . GLN A 1 282 ? 3.932 -34.344 -27.422 1 94.81 282 GLN A N 1
ATOM 2312 C CA . GLN A 1 282 ? 4.566 -33.562 -26.375 1 94.81 282 GLN A CA 1
ATOM 2313 C C . GLN A 1 282 ? 4.457 -34.25 -25.016 1 94.81 282 GLN A C 1
ATOM 2315 O O . GLN A 1 282 ? 5.34 -34.125 -24.172 1 94.81 282 GLN A O 1
ATOM 2320 N N . THR A 1 283 ? 3.391 -35.031 -24.781 1 95.5 283 THR A N 1
ATOM 2321 C CA . THR A 1 283 ? 3.125 -35.531 -23.438 1 95.5 283 THR A CA 1
ATOM 2322 C C . THR A 1 283 ? 3.232 -37.062 -23.391 1 95.5 283 THR A C 1
ATOM 2324 O O . THR A 1 283 ? 3.305 -37.656 -22.312 1 95.5 283 THR A O 1
ATOM 2327 N N . GLY A 1 284 ? 3.141 -37.719 -24.562 1 95.44 284 GLY A N 1
ATOM 2328 C CA . GLY A 1 284 ? 3.225 -39.156 -24.641 1 95.44 284 GLY A CA 1
ATOM 2329 C C . GLY A 1 284 ? 1.869 -39.844 -24.578 1 95.44 284 GLY A C 1
ATOM 2330 O O . GLY A 1 284 ? 1.764 -41.031 -24.812 1 95.44 284 GLY A O 1
ATOM 2331 N N . VAL A 1 285 ? 0.849 -39.062 -24.281 1 96 285 VAL A N 1
ATOM 2332 C CA . VAL A 1 285 ? -0.493 -39.656 -24.219 1 96 285 VAL A CA 1
ATOM 2333 C C . VAL A 1 285 ? -1.468 -38.75 -25 1 96 285 VAL A C 1
ATOM 2335 O O . VAL A 1 285 ? -1.187 -37.594 -25.25 1 96 285 VAL A O 1
ATOM 2338 N N . THR A 1 286 ? -2.588 -39.312 -25.375 1 96.44 286 THR A N 1
ATOM 2339 C CA . THR A 1 286 ? -3.615 -38.562 -26.078 1 96.44 286 THR A CA 1
ATOM 2340 C C . THR A 1 286 ? -4.398 -37.688 -25.094 1 96.44 286 THR A C 1
ATOM 2342 O O . THR A 1 286 ? -4.371 -37.938 -23.875 1 96.44 286 THR A O 1
ATOM 2345 N N . PRO A 1 287 ? -5.043 -36.656 -25.625 1 96.25 287 PRO A N 1
ATOM 2346 C CA . PRO A 1 287 ? -5.906 -35.844 -24.75 1 96.25 287 PRO A CA 1
ATOM 2347 C C . PRO A 1 287 ? -6.922 -36.688 -23.984 1 96.25 287 PRO A C 1
ATOM 2349 O O . PRO A 1 287 ? -7.156 -36.469 -22.797 1 96.25 287 PRO A O 1
ATOM 2352 N N . GLU A 1 288 ? -7.484 -37.656 -24.625 1 94.38 288 GLU A N 1
ATOM 2353 C CA . GLU A 1 288 ? -8.461 -38.531 -24 1 94.38 288 GLU A CA 1
ATOM 2354 C C . GLU A 1 288 ? -7.832 -39.344 -22.875 1 94.38 288 GLU A C 1
ATOM 2356 O O . GLU A 1 288 ? -8.422 -39.5 -21.797 1 94.38 288 GLU A O 1
ATOM 2361 N N . GLU A 1 289 ? -6.719 -39.875 -23.141 1 94.56 289 GLU A N 1
ATOM 2362 C CA . GLU A 1 289 ? -5.996 -40.656 -22.141 1 94.56 289 GLU A CA 1
ATOM 2363 C C . GLU A 1 289 ? -5.633 -39.781 -20.938 1 94.56 289 GLU A C 1
ATOM 2365 O O . GLU A 1 289 ? -5.73 -40.25 -19.797 1 94.56 289 GLU A O 1
ATOM 2370 N N . PHE A 1 290 ? -5.184 -38.625 -21.25 1 93.81 290 PHE A N 1
ATOM 2371 C CA . PHE A 1 290 ? -4.836 -37.688 -20.188 1 93.81 290 PHE A CA 1
ATOM 2372 C C . PHE A 1 290 ? -6.031 -37.438 -19.281 1 93.81 290 PHE A C 1
ATOM 2374 O O . PHE A 1 290 ? -5.898 -37.438 -18.062 1 93.81 290 PHE A O 1
ATOM 2381 N N . ARG A 1 291 ? -7.145 -37.156 -19.812 1 90.25 291 ARG A N 1
ATOM 2382 C CA . ARG A 1 291 ? -8.375 -36.938 -19.047 1 90.25 291 ARG A CA 1
ATOM 2383 C C . ARG A 1 291 ? -8.703 -38.125 -18.156 1 90.25 291 ARG A C 1
ATOM 2385 O O . ARG A 1 291 ? -9.109 -37.938 -17.016 1 90.25 291 ARG A O 1
ATOM 2392 N N . LYS A 1 292 ? -8.539 -39.25 -18.641 1 88.25 292 LYS A N 1
ATOM 2393 C CA . LYS A 1 292 ? -8.812 -40.469 -17.875 1 88.25 292 LYS A CA 1
ATOM 2394 C C . LYS A 1 292 ? -7.871 -40.594 -16.688 1 88.25 292 LYS A C 1
ATOM 2396 O O . LYS A 1 292 ? -8.281 -41.031 -15.609 1 88.25 292 LYS A O 1
ATOM 2401 N N . GLN A 1 293 ? -6.676 -40.219 -16.922 1 85.5 293 GLN A N 1
ATOM 2402 C CA . GLN A 1 293 ? -5.676 -40.312 -15.867 1 85.5 293 GLN A CA 1
ATOM 2403 C C . GLN A 1 293 ? -6 -39.312 -14.742 1 85.5 293 GLN A C 1
ATOM 2405 O O . GLN A 1 293 ? -5.805 -39.625 -13.562 1 85.5 293 GLN A O 1
ATOM 2410 N N . ILE A 1 294 ? -6.465 -38.188 -15.062 1 79.31 294 ILE A N 1
ATOM 2411 C CA . ILE A 1 294 ? -6.734 -37.156 -14.07 1 79.31 294 ILE A CA 1
ATOM 2412 C C . ILE A 1 294 ? -8.023 -37.469 -13.312 1 79.31 294 ILE A C 1
ATOM 2414 O O . ILE A 1 294 ? -8.133 -37.219 -12.117 1 79.31 294 ILE A O 1
ATOM 2418 N N . THR A 1 295 ? -9.047 -38.031 -14.031 1 71.81 295 THR A N 1
ATOM 2419 C CA . THR A 1 295 ? -10.312 -38.406 -13.406 1 71.81 295 THR A CA 1
ATOM 2420 C C . THR A 1 295 ? -10.117 -39.594 -12.461 1 71.81 295 THR A C 1
ATOM 2422 O O . THR A 1 295 ? -10.797 -39.688 -11.438 1 71.81 295 THR A O 1
ATOM 2425 N N . LYS A 1 296 ? -9.258 -40.438 -12.742 1 65.44 296 LYS A N 1
ATOM 2426 C CA . LYS A 1 296 ? -8.992 -41.594 -11.875 1 65.44 296 LYS A CA 1
ATOM 2427 C C . LYS A 1 296 ? -8.266 -41.156 -10.602 1 65.44 296 LYS A C 1
ATOM 2429 O O . LYS A 1 296 ? -8.477 -41.75 -9.539 1 65.44 296 LYS A O 1
ATOM 2434 N N . GLN A 1 297 ? -7.434 -40.25 -10.742 1 57.69 297 GLN A N 1
ATOM 2435 C CA . GLN A 1 297 ? -6.695 -39.781 -9.578 1 57.69 297 GLN A CA 1
ATOM 2436 C C . GLN A 1 297 ? -7.59 -38.938 -8.664 1 57.69 297 GLN A C 1
ATOM 2438 O O . GLN A 1 297 ? -7.324 -38.844 -7.465 1 57.69 297 GLN A O 1
ATOM 2443 N N . ALA A 1 298 ? -8.758 -38.594 -9.164 1 51 298 ALA A N 1
ATOM 2444 C CA . ALA A 1 298 ? -9.711 -37.875 -8.336 1 51 298 ALA A CA 1
ATOM 2445 C C . ALA A 1 298 ? -10.695 -38.812 -7.652 1 51 298 ALA A C 1
ATOM 2447 O O . ALA A 1 298 ? -11.07 -39.844 -8.211 1 51 298 ALA A O 1
ATOM 2448 N N . MET B 1 1 ? 32.938 54 9.461 1 27.67 1 MET B N 1
ATOM 2449 C CA . MET B 1 1 ? 31.5 53.844 9.305 1 27.67 1 MET B CA 1
ATOM 2450 C C . MET B 1 1 ? 31.141 52.406 8.961 1 27.67 1 MET B C 1
ATOM 2452 O O . MET B 1 1 ? 31.328 51.969 7.824 1 27.67 1 MET B O 1
ATOM 2456 N N . VAL B 1 2 ? 31.406 51.406 9.805 1 31.73 2 VAL B N 1
ATOM 2457 C CA . VAL B 1 2 ? 31.406 49.969 9.727 1 31.73 2 VAL B CA 1
ATOM 2458 C C . VAL B 1 2 ? 29.984 49.438 9.492 1 31.73 2 VAL B C 1
ATOM 2460 O O . VAL B 1 2 ? 29.109 49.656 10.328 1 31.73 2 VAL B O 1
ATOM 2463 N N . SER B 1 3 ? 29.484 49.5 8.211 1 30.47 3 SER B N 1
ATOM 2464 C CA . SER B 1 3 ? 28.188 49.031 7.754 1 30.47 3 SER B CA 1
ATOM 2465 C C . SER B 1 3 ? 27.906 47.625 8.234 1 30.47 3 SER B C 1
ATOM 2467 O O . SER B 1 3 ? 28.672 46.719 7.945 1 30.47 3 SER B O 1
ATOM 2469 N N . LEU B 1 4 ? 27.469 47.438 9.5 1 27.16 4 LEU B N 1
ATOM 2470 C CA . LEU B 1 4 ? 27 46.188 10.109 1 27.16 4 LEU B CA 1
ATOM 2471 C C . LEU B 1 4 ? 26.047 45.469 9.18 1 27.16 4 LEU B C 1
ATOM 2473 O O . LEU B 1 4 ? 24.938 45.938 8.906 1 27.16 4 LEU B O 1
ATOM 2477 N N . TYR B 1 5 ? 26.562 44.875 8.062 1 28.38 5 TYR B N 1
ATOM 2478 C CA . TYR B 1 5 ? 25.828 43.906 7.25 1 28.38 5 TYR B CA 1
ATOM 2479 C C . TYR B 1 5 ? 25.031 42.938 8.125 1 28.38 5 TYR B C 1
ATOM 2481 O O . TYR B 1 5 ? 25.609 42.156 8.875 1 28.38 5 TYR B O 1
ATOM 2489 N N . ILE B 1 6 ? 23.953 43.406 8.711 1 29.16 6 ILE B N 1
ATOM 2490 C CA . ILE B 1 6 ? 22.969 42.594 9.406 1 29.16 6 ILE B CA 1
ATOM 2491 C C . ILE B 1 6 ? 22.766 41.281 8.633 1 29.16 6 ILE B C 1
ATOM 2493 O O . ILE B 1 6 ? 22.375 41.312 7.465 1 29.16 6 ILE B O 1
ATOM 2497 N N . MET B 1 7 ? 23.547 40.281 8.906 1 30.11 7 MET B N 1
ATOM 2498 C CA . MET B 1 7 ? 23.406 38.906 8.461 1 30.11 7 MET B CA 1
ATOM 2499 C C . MET B 1 7 ? 21.922 38.531 8.375 1 30.11 7 MET B C 1
ATOM 2501 O O . MET B 1 7 ? 21.203 38.625 9.367 1 30.11 7 MET B O 1
ATOM 2505 N N . LYS B 1 8 ? 21.266 38.719 7.262 1 35.75 8 LYS B N 1
ATOM 2506 C CA . LYS B 1 8 ? 19.906 38.312 6.922 1 35.75 8 LYS B CA 1
ATOM 2507 C C . LYS B 1 8 ? 19.609 36.906 7.422 1 35.75 8 LYS B C 1
ATOM 2509 O O . LYS B 1 8 ? 20.141 35.938 6.879 1 35.75 8 LYS B O 1
ATOM 2514 N N . LYS B 1 9 ? 19.359 36.719 8.734 1 37.94 9 LYS B N 1
ATOM 2515 C CA . LYS B 1 9 ? 18.891 35.469 9.352 1 37.94 9 LYS B CA 1
ATOM 2516 C C . LYS B 1 9 ? 17.672 34.906 8.625 1 37.94 9 LYS B C 1
ATOM 2518 O O . LYS B 1 9 ? 16.547 35.344 8.859 1 37.94 9 LYS B O 1
ATOM 2523 N N . SER B 1 10 ? 17.75 34.562 7.402 1 37.16 10 SER B N 1
ATOM 2524 C CA . SER B 1 10 ? 16.703 33.969 6.586 1 37.16 10 SER B CA 1
ATOM 2525 C C . SER B 1 10 ? 16.219 32.625 7.18 1 37.16 10 SER B C 1
ATOM 2527 O O . SER B 1 10 ? 17.016 31.844 7.676 1 37.16 10 SER B O 1
ATOM 2529 N N . PHE B 1 11 ? 15.078 32.531 7.742 1 38.47 11 PHE B N 1
ATOM 2530 C CA . PHE B 1 11 ? 14.477 31.312 8.234 1 38.47 11 PHE B CA 1
ATOM 2531 C C . PHE B 1 11 ? 14.594 30.203 7.195 1 38.47 11 PHE B C 1
ATOM 2533 O O . PHE B 1 11 ? 14.273 30.391 6.023 1 38.47 11 PHE B O 1
ATOM 2540 N N . PRO B 1 12 ? 15.297 29.156 7.441 1 42.09 12 PRO B N 1
ATOM 2541 C CA . PRO B 1 12 ? 15.672 28.125 6.473 1 42.09 12 PRO B CA 1
ATOM 2542 C C . PRO B 1 12 ? 14.492 27.266 6.031 1 42.09 12 PRO B C 1
ATOM 2544 O O . PRO B 1 12 ? 13.562 27.031 6.812 1 42.09 12 PRO B O 1
ATOM 2547 N N . VAL B 1 13 ? 14.016 27.359 4.852 1 42.53 13 VAL B N 1
ATOM 2548 C CA . VAL B 1 13 ? 13.18 26.328 4.246 1 42.53 13 VAL B CA 1
ATOM 2549 C C . VAL B 1 13 ? 14.016 25.078 3.969 1 42.53 13 VAL B C 1
ATOM 2551 O O . VAL B 1 13 ? 15.07 25.156 3.336 1 42.53 13 VAL B O 1
ATOM 2554 N N . TYR B 1 14 ? 13.711 24.078 4.734 1 45.12 14 TYR B N 1
ATOM 2555 C CA . TYR B 1 14 ? 14.508 22.875 4.547 1 45.12 14 TYR B CA 1
ATOM 2556 C C . TYR B 1 14 ? 13.836 21.906 3.578 1 45.12 14 TYR B C 1
ATOM 2558 O O . TYR B 1 14 ? 12.617 21.719 3.633 1 45.12 14 TYR B O 1
ATOM 2566 N N . ASP B 1 15 ? 14.43 21.609 2.439 1 42.66 15 ASP B N 1
ATOM 2567 C CA . ASP B 1 15 ? 14.031 20.531 1.529 1 42.66 15 ASP B CA 1
ATOM 2568 C C . ASP B 1 15 ? 14.57 19.188 1.997 1 42.66 15 ASP B C 1
ATOM 2570 O O . ASP B 1 15 ? 15.57 19.125 2.711 1 42.66 15 ASP B O 1
ATOM 2574 N N . ILE B 1 16 ? 13.797 18.141 1.858 1 41.78 16 ILE B N 1
ATOM 2575 C CA . ILE B 1 16 ? 14.18 16.797 2.293 1 41.78 16 ILE B CA 1
ATOM 2576 C C . ILE B 1 16 ? 15.617 16.516 1.876 1 41.78 16 ILE B C 1
ATOM 2578 O O . ILE B 1 16 ? 16.375 15.883 2.615 1 41.78 16 ILE B O 1
ATOM 2582 N N . CYS B 1 17 ? 15.984 17 0.709 1 42.22 17 CYS B N 1
ATOM 2583 C CA . CYS B 1 17 ? 17.312 16.766 0.174 1 42.22 17 CYS B CA 1
ATOM 2584 C C . CYS B 1 17 ? 18.375 17.469 1.023 1 42.22 17 CYS B C 1
ATOM 2586 O O . CYS B 1 17 ? 19.516 17 1.099 1 42.22 17 CYS B O 1
ATOM 2588 N N . THR B 1 18 ? 18.094 18.562 1.517 1 43.91 18 THR B N 1
ATOM 2589 C CA . THR B 1 18 ? 19.094 19.344 2.236 1 43.91 18 THR B CA 1
ATOM 2590 C C . THR B 1 18 ? 19.328 18.766 3.631 1 43.91 18 THR B C 1
ATOM 2592 O O . THR B 1 18 ? 20.359 19.031 4.254 1 43.91 18 THR B O 1
ATOM 2595 N N . LEU B 1 19 ? 18.422 18.062 4.148 1 43.31 19 LEU B N 1
ATOM 2596 C CA . LEU B 1 19 ? 18.578 17.5 5.484 1 43.31 19 LEU B CA 1
ATOM 2597 C C . LEU B 1 19 ? 19.266 16.125 5.426 1 43.31 19 LEU B C 1
ATOM 2599 O O . LEU B 1 19 ? 19.953 15.742 6.363 1 43.31 19 LEU B O 1
ATOM 2603 N N . SER B 1 20 ? 18.953 15.172 4.406 1 42.47 20 SER B N 1
ATOM 2604 C CA . SER B 1 20 ? 19.438 13.797 4.375 1 42.47 20 SER B CA 1
ATOM 2605 C C . SER B 1 20 ? 20.625 13.648 3.424 1 42.47 20 SER B C 1
ATOM 2607 O O . SER B 1 20 ? 20.641 14.25 2.35 1 42.47 20 SER B O 1
ATOM 2609 N N . GLU B 1 21 ? 21.828 13.414 3.85 1 36.91 21 GLU B N 1
ATOM 2610 C CA . GLU B 1 21 ? 22.906 12.883 3.016 1 36.91 21 GLU B CA 1
ATOM 2611 C C . GLU B 1 21 ? 22.359 11.875 2.002 1 36.91 21 GLU B C 1
ATOM 2613 O O . GLU B 1 21 ? 23.125 11.359 1.177 1 36.91 21 GLU B O 1
ATOM 2618 N N . PHE B 1 22 ? 21.453 10.969 2.297 1 35.69 22 PHE B N 1
ATOM 2619 C CA . PHE B 1 22 ? 21.047 9.906 1.38 1 35.69 22 PHE B CA 1
ATOM 2620 C C . PHE B 1 22 ? 20.281 10.484 0.2 1 35.69 22 PHE B C 1
ATOM 2622 O O . PHE B 1 22 ? 19.203 11.055 0.379 1 35.69 22 PHE B O 1
ATOM 2629 N N . LYS B 1 23 ? 20.812 10.852 -0.831 1 39.78 23 LYS B N 1
ATOM 2630 C CA . LYS B 1 23 ? 20.375 11.336 -2.139 1 39.78 23 LYS B CA 1
ATOM 2631 C C . LYS B 1 23 ? 19 10.781 -2.486 1 39.78 23 LYS B C 1
ATOM 2633 O O . LYS B 1 23 ? 18.25 11.398 -3.254 1 39.78 23 LYS B O 1
ATOM 2638 N N . GLU B 1 24 ? 18.875 9.398 -2.795 1 45.56 24 GLU B N 1
ATOM 2639 C CA . GLU B 1 24 ? 17.812 8.633 -3.422 1 45.56 24 GLU B CA 1
ATOM 2640 C C . GLU B 1 24 ? 16.469 8.867 -2.713 1 45.56 24 GLU B C 1
ATOM 2642 O O . GLU B 1 24 ? 16.188 8.219 -1.706 1 45.56 24 GLU B O 1
ATOM 2647 N N . GLU B 1 25 ? 15.742 10.273 -2.162 1 55.62 25 GLU B N 1
ATOM 2648 C CA . GLU B 1 25 ? 15.539 11.5 -1.399 1 55.62 25 GLU B CA 1
ATOM 2649 C C . GLU B 1 25 ? 14.086 11.664 -0.976 1 55.62 25 GLU B C 1
ATOM 2651 O O . GLU B 1 25 ? 13.711 12.68 -0.388 1 55.62 25 GLU B O 1
ATOM 2656 N N . ASP B 1 26 ? 13.305 10.758 -0.855 1 83.06 26 ASP B N 1
ATOM 2657 C CA . ASP B 1 26 ? 11.867 10.969 -0.686 1 83.06 26 ASP B CA 1
ATOM 2658 C C . ASP B 1 26 ? 11.438 10.68 0.752 1 83.06 26 ASP B C 1
ATOM 2660 O O . ASP B 1 26 ? 10.281 10.906 1.116 1 83.06 26 ASP B O 1
ATOM 2664 N N . ILE B 1 27 ? 12.445 10.266 1.56 1 92 27 ILE B N 1
ATOM 2665 C CA . ILE B 1 27 ? 12.023 9.977 2.928 1 92 27 ILE B CA 1
ATOM 2666 C C . ILE B 1 27 ? 13.234 10.016 3.857 1 92 27 ILE B C 1
ATOM 2668 O O . ILE B 1 27 ? 14.336 9.602 3.475 1 92 27 ILE B O 1
ATOM 2672 N N . LEU B 1 28 ? 13.148 10.602 4.984 1 90.69 28 LEU B N 1
ATOM 2673 C CA . LEU B 1 28 ? 14.109 10.594 6.082 1 90.69 28 LEU B CA 1
ATOM 2674 C C . LEU B 1 28 ? 13.492 9.984 7.336 1 90.69 28 LEU B C 1
ATOM 2676 O O . LEU B 1 28 ? 12.406 10.375 7.754 1 90.69 28 LEU B O 1
ATOM 2680 N N . ILE B 1 29 ? 14.172 8.969 7.84 1 93.62 29 ILE B N 1
ATOM 2681 C CA . ILE B 1 29 ? 13.734 8.273 9.047 1 93.62 29 ILE B CA 1
ATOM 2682 C C . ILE B 1 29 ? 14.852 8.289 10.086 1 93.62 29 ILE B C 1
ATOM 2684 O O . ILE B 1 29 ? 16 7.961 9.781 1 93.62 29 ILE B O 1
ATOM 2688 N N . SER B 1 30 ? 14.508 8.703 11.305 1 92.56 30 SER B N 1
ATOM 2689 C CA . SER B 1 30 ? 15.531 8.727 12.344 1 92.56 30 SER B CA 1
ATOM 2690 C C . SER B 1 30 ? 14.898 8.703 13.734 1 92.56 30 SER B C 1
ATOM 2692 O O . SER B 1 30 ? 13.703 8.961 13.883 1 92.56 30 SER B O 1
ATOM 2694 N N . ARG B 1 31 ? 15.742 8.273 14.656 1 94.31 31 ARG B N 1
ATOM 2695 C CA . ARG B 1 31 ? 15.391 8.586 16.031 1 94.31 31 ARG B CA 1
ATOM 2696 C C . ARG B 1 31 ? 15.445 10.086 16.297 1 94.31 31 ARG B C 1
ATOM 2698 O O . ARG B 1 31 ? 16.219 10.805 15.648 1 94.31 31 ARG B O 1
ATOM 2705 N N . PHE B 1 32 ? 14.695 10.547 17.172 1 92.56 32 PHE B N 1
ATOM 2706 C CA . PHE B 1 32 ? 14.484 11.992 17.266 1 92.56 32 PHE B CA 1
ATOM 2707 C C . PHE B 1 32 ? 15.688 12.672 17.906 1 92.56 32 PHE B C 1
ATOM 2709 O O . PHE B 1 32 ? 16.125 13.727 17.453 1 92.56 32 PHE B O 1
ATOM 2716 N N . ALA B 1 33 ? 16.25 12.094 18.969 1 89.94 33 ALA B N 1
ATOM 2717 C CA . ALA B 1 33 ? 17.344 12.734 19.688 1 89.94 33 ALA B CA 1
ATOM 2718 C C . ALA B 1 33 ? 18.547 12.953 18.766 1 89.94 33 ALA B C 1
ATOM 2720 O O . ALA B 1 33 ? 19.062 14.07 18.656 1 89.94 33 ALA B O 1
ATOM 2721 N N . PRO B 1 34 ? 18.984 11.977 18.094 1 86.56 34 PRO B N 1
ATOM 2722 C CA . PRO B 1 34 ? 20.078 12.203 17.156 1 86.56 34 PRO B CA 1
ATOM 2723 C C . PRO B 1 34 ? 19.719 13.203 16.047 1 86.56 34 PRO B C 1
ATOM 2725 O O . PRO B 1 34 ? 20.594 13.953 15.594 1 86.56 34 PRO B O 1
ATOM 2728 N N . TYR B 1 35 ? 18.562 13.18 15.625 1 84.69 35 TYR B N 1
ATOM 2729 C CA . TYR B 1 35 ? 18.062 14.094 14.609 1 84.69 35 TYR B CA 1
ATOM 2730 C C . TYR B 1 35 ? 18.172 15.539 15.078 1 84.69 35 TYR B C 1
ATOM 2732 O O . TYR B 1 35 ? 18.641 16.406 14.328 1 84.69 35 TYR B O 1
ATOM 2740 N N . LEU B 1 36 ? 17.75 15.805 16.281 1 82.31 36 LEU B N 1
ATOM 2741 C CA . LEU B 1 36 ? 17.797 17.141 16.859 1 82.31 36 LEU B CA 1
ATOM 2742 C C . LEU B 1 36 ? 19.234 17.641 16.984 1 82.31 36 LEU B C 1
ATOM 2744 O O . LEU B 1 36 ? 19.516 18.812 16.734 1 82.31 36 LEU B O 1
ATOM 2748 N N . LYS B 1 37 ? 20.062 16.75 17.312 1 79.75 37 LYS B N 1
ATOM 2749 C CA . LYS B 1 37 ? 21.469 17.109 17.5 1 79.75 37 LYS B CA 1
ATOM 2750 C C . LYS B 1 37 ? 22.109 17.5 16.172 1 79.75 37 LYS B C 1
ATOM 2752 O O . LYS B 1 37 ? 22.984 18.375 16.125 1 79.75 37 LYS B O 1
ATOM 2757 N N . SER B 1 38 ? 21.656 16.906 15.188 1 74.88 38 SER B N 1
ATOM 2758 C CA . SER B 1 38 ? 22.25 17.125 13.875 1 74.88 38 SER B CA 1
ATOM 2759 C C . SER B 1 38 ? 21.656 18.375 13.219 1 74.88 38 SER B C 1
ATOM 2761 O O . SER B 1 38 ? 22.266 18.938 12.289 1 74.88 38 SER B O 1
ATOM 2763 N N . HIS B 1 39 ? 20.578 18.781 13.711 1 70.88 39 HIS B N 1
ATOM 2764 C CA . HIS B 1 39 ? 19.891 19.922 13.102 1 70.88 39 HIS B CA 1
ATOM 2765 C C . HIS B 1 39 ? 19.625 21.016 14.125 1 70.88 39 HIS B C 1
ATOM 2767 O O . HIS B 1 39 ? 18.469 21.234 14.508 1 70.88 39 HIS B O 1
ATOM 2773 N N . HIS B 1 40 ? 20.609 21.734 14.531 1 62.84 40 HIS B N 1
ATOM 2774 C CA . HIS B 1 40 ? 20.609 22.688 15.633 1 62.84 40 HIS B CA 1
ATOM 2775 C C . HIS B 1 40 ? 19.688 23.875 15.344 1 62.84 40 HIS B C 1
ATOM 2777 O O . HIS B 1 40 ? 19.141 24.469 16.266 1 62.84 40 HIS B O 1
ATOM 2783 N N . ASN B 1 41 ? 19.516 24.141 14.125 1 60.41 41 ASN B N 1
ATOM 2784 C CA . ASN B 1 41 ? 18.781 25.359 13.766 1 60.41 41 ASN B CA 1
ATOM 2785 C C . ASN B 1 41 ? 17.281 25.094 13.695 1 60.41 41 ASN B C 1
ATOM 2787 O O . ASN B 1 41 ? 16.5 26 13.383 1 60.41 41 ASN B O 1
ATOM 2791 N N . LEU B 1 42 ? 16.844 23.953 14.172 1 61.53 42 LEU B N 1
ATOM 2792 C CA . LEU B 1 42 ? 15.445 23.562 13.992 1 61.53 42 LEU B CA 1
ATOM 2793 C C . LEU B 1 42 ? 14.586 24.078 15.141 1 61.53 42 LEU B C 1
ATOM 2795 O O . LEU B 1 42 ? 13.359 23.969 15.094 1 61.53 42 LEU B O 1
ATOM 2799 N N . HIS B 1 43 ? 15.148 24.781 15.984 1 67.19 43 HIS B N 1
ATOM 2800 C CA . HIS B 1 43 ? 14.352 25.281 17.109 1 67.19 43 HIS B CA 1
ATOM 2801 C C . HIS B 1 43 ? 13.586 26.547 16.719 1 67.19 43 HIS B C 1
ATOM 2803 O O . HIS B 1 43 ? 12.547 26.844 17.297 1 67.19 43 HIS B O 1
ATOM 2809 N N . LEU B 1 44 ? 14.086 27.172 15.695 1 70.31 44 LEU B N 1
ATOM 2810 C CA . LEU B 1 44 ? 13.406 28.359 15.211 1 70.31 44 LEU B CA 1
ATOM 2811 C C . LEU B 1 44 ? 12.242 27.984 14.297 1 70.31 44 LEU B C 1
ATOM 2813 O O . LEU B 1 44 ? 12.258 26.938 13.656 1 70.31 44 LEU B O 1
ATOM 2817 N N . ALA B 1 45 ? 11.281 28.844 14.305 1 77 45 ALA B N 1
ATOM 2818 C CA . ALA B 1 45 ? 10.117 28.609 13.453 1 77 45 ALA B CA 1
ATOM 2819 C C . ALA B 1 45 ? 10.531 28.438 11.992 1 77 45 ALA B C 1
ATOM 2821 O O . ALA B 1 45 ? 11.336 29.219 11.477 1 77 45 ALA B O 1
ATOM 2822 N N . HIS B 1 46 ? 10.062 27.297 11.406 1 77.75 46 HIS B N 1
ATOM 2823 C CA . HIS B 1 46 ? 10.398 27 10.023 1 77.75 46 HIS B CA 1
ATOM 2824 C C . HIS B 1 46 ? 9.336 26.125 9.367 1 77.75 46 HIS B C 1
ATOM 2826 O O . HIS B 1 46 ? 8.469 25.578 10.055 1 77.75 46 HIS B O 1
ATOM 2832 N N . LYS B 1 47 ? 9.375 26.188 8.086 1 76.62 47 LYS B N 1
ATOM 2833 C CA . LYS B 1 47 ? 8.422 25.344 7.352 1 76.62 47 LYS B CA 1
ATOM 2834 C C . LYS B 1 47 ? 9.148 24.391 6.41 1 76.62 47 LYS B C 1
ATOM 2836 O O . LYS B 1 47 ? 10.359 24.516 6.199 1 76.62 47 LYS B O 1
ATOM 2841 N N . HIS B 1 48 ? 8.352 23.344 6.055 1 77.69 48 HIS B N 1
ATOM 2842 C CA . HIS B 1 48 ? 8.891 22.328 5.156 1 77.69 48 HIS B CA 1
ATOM 2843 C C . HIS B 1 48 ? 7.961 22.094 3.973 1 77.69 48 HIS B C 1
ATOM 2845 O O . HIS B 1 48 ? 6.77 22.406 4.043 1 77.69 48 HIS B O 1
ATOM 2851 N N . THR B 1 49 ? 8.578 21.562 2.91 1 81.31 49 THR B N 1
ATOM 2852 C CA . THR B 1 49 ? 7.809 21.219 1.72 1 81.31 49 THR B CA 1
ATOM 2853 C C . THR B 1 49 ? 7.445 19.734 1.719 1 81.31 49 THR B C 1
ATOM 2855 O O . THR B 1 49 ? 7.047 19.188 0.688 1 81.31 49 THR B O 1
ATOM 2858 N N . PHE B 1 50 ? 7.664 19.109 2.824 1 88.19 50 PHE B N 1
ATOM 2859 C CA . PHE B 1 50 ? 7.406 17.688 2.973 1 88.19 50 PHE B CA 1
ATOM 2860 C C . PHE B 1 50 ? 6.531 17.422 4.191 1 88.19 50 PHE B C 1
ATOM 2862 O O . PHE B 1 50 ? 6.273 18.328 4.988 1 88.19 50 PHE B O 1
ATOM 2869 N N . TYR B 1 51 ? 5.977 16.234 4.227 1 93.12 51 TYR B N 1
ATOM 2870 C CA . TYR B 1 51 ? 5.277 15.797 5.43 1 93.12 51 TYR B CA 1
ATOM 2871 C C . TYR B 1 51 ? 6.258 15.539 6.566 1 93.12 51 TYR B C 1
ATOM 2873 O O . TYR B 1 51 ? 7.367 15.047 6.34 1 93.12 51 TYR B O 1
ATOM 2881 N N . HIS B 1 52 ? 5.867 15.898 7.707 1 92.44 52 HIS B N 1
ATOM 2882 C CA . HIS B 1 52 ? 6.707 15.734 8.891 1 92.44 52 HIS B CA 1
ATOM 2883 C C . HIS B 1 52 ? 5.938 15.07 10.023 1 92.44 52 HIS B C 1
ATOM 2885 O O . HIS B 1 52 ? 4.891 15.562 10.445 1 92.44 52 HIS B O 1
ATOM 2891 N N . LEU B 1 53 ? 6.48 13.906 10.461 1 95.5 53 LEU B N 1
ATOM 2892 C CA . LEU B 1 53 ? 5.879 13.156 11.555 1 95.5 53 LEU B CA 1
ATOM 2893 C C . LEU B 1 53 ? 6.855 13.008 12.719 1 95.5 53 LEU B C 1
ATOM 2895 O O . LEU B 1 53 ? 8.023 12.672 12.516 1 95.5 53 LEU B O 1
ATOM 2899 N N . VAL B 1 54 ? 6.402 13.289 13.961 1 95.88 54 VAL B N 1
ATOM 2900 C CA . VAL B 1 54 ? 7.223 13.078 15.148 1 95.88 54 VAL B CA 1
ATOM 2901 C C . VAL B 1 54 ? 6.414 12.352 16.219 1 95.88 54 VAL B C 1
ATOM 2903 O O . VAL B 1 54 ? 5.312 12.781 16.578 1 95.88 54 VAL B O 1
ATOM 2906 N N . LEU B 1 55 ? 6.871 11.25 16.641 1 98.06 55 LEU B N 1
ATOM 2907 C CA . LEU B 1 55 ? 6.336 10.555 17.812 1 98.06 55 LEU B CA 1
ATOM 2908 C C . LEU B 1 55 ? 7.277 10.703 19 1 98.06 55 LEU B C 1
ATOM 2910 O O . LEU B 1 55 ? 8.422 10.25 18.953 1 98.06 55 LEU B O 1
ATOM 2914 N N . PHE B 1 56 ? 6.848 11.297 20.062 1 97 56 PHE B N 1
ATOM 2915 C CA . PHE B 1 56 ? 7.652 11.438 21.266 1 97 56 PHE B CA 1
ATOM 2916 C C . PHE B 1 56 ? 7.484 10.234 22.172 1 97 56 PHE B C 1
ATOM 2918 O O . PHE B 1 56 ? 6.363 9.781 22.406 1 97 56 PHE B O 1
ATOM 2925 N N . THR B 1 57 ? 8.547 9.672 22.641 1 96.88 57 THR B N 1
ATOM 2926 C CA . THR B 1 57 ? 8.508 8.594 23.625 1 96.88 57 THR B CA 1
ATOM 2927 C C . THR B 1 57 ? 8.992 9.078 24.984 1 96.88 57 THR B C 1
ATOM 2929 O O . THR B 1 57 ? 8.766 8.422 26 1 96.88 57 THR B O 1
ATOM 2932 N N . GLU B 1 58 ? 9.734 10.141 24.938 1 94.81 58 GLU B N 1
ATOM 2933 C CA . GLU B 1 58 ? 10.258 10.789 26.141 1 94.81 58 GLU B CA 1
ATOM 2934 C C . GLU B 1 58 ? 10.344 12.297 25.953 1 94.81 58 GLU B C 1
ATOM 2936 O O . GLU B 1 58 ? 10.547 12.781 24.844 1 94.81 58 GLU B O 1
ATOM 2941 N N . GLY B 1 59 ? 10.195 12.977 27.109 1 91.75 59 GLY B N 1
ATOM 2942 C CA . GLY B 1 59 ? 10.461 14.414 27.109 1 91.75 59 GLY B CA 1
ATOM 2943 C C . GLY B 1 59 ? 9.219 15.25 27.359 1 91.75 59 GLY B C 1
ATOM 2944 O O . GLY B 1 59 ? 8.172 14.711 27.719 1 91.75 59 GLY B O 1
ATOM 2945 N N . GLY B 1 60 ? 9.438 16.578 27.297 1 91.12 60 GLY B N 1
ATOM 2946 C CA . GLY B 1 60 ? 8.414 17.578 27.516 1 91.12 60 GLY B CA 1
ATOM 2947 C C . GLY B 1 60 ? 8.711 18.906 26.859 1 91.12 60 GLY B C 1
ATOM 2948 O O . GLY B 1 60 ? 9.68 19.016 26.094 1 91.12 60 GLY B O 1
ATOM 2949 N N . GLY B 1 61 ? 7.738 19.844 27.125 1 93 61 GLY B N 1
ATOM 2950 C CA . GLY B 1 61 ? 7.852 21.141 26.484 1 93 61 GLY B CA 1
ATOM 2951 C C . GLY B 1 61 ? 6.656 21.484 25.625 1 93 61 GLY B C 1
ATOM 2952 O O . GLY B 1 61 ? 5.523 21.141 25.938 1 93 61 GLY B O 1
ATOM 2953 N N . THR B 1 62 ? 7.082 22.312 24.578 1 92.25 62 THR B N 1
ATOM 2954 C CA . THR B 1 62 ? 5.98 22.75 23.734 1 92.25 62 THR B CA 1
ATOM 2955 C C . THR B 1 62 ? 6.355 22.625 22.25 1 92.25 62 THR B C 1
ATOM 2957 O O . THR B 1 62 ? 7.535 22.688 21.906 1 92.25 62 THR B O 1
ATOM 2960 N N . HIS B 1 63 ? 5.363 22.297 21.516 1 91.44 63 HIS B N 1
ATOM 2961 C CA . HIS B 1 63 ? 5.438 22.25 20.047 1 91.44 63 HIS B CA 1
ATOM 2962 C C . HIS B 1 63 ? 4.375 23.141 19.422 1 91.44 63 HIS B C 1
ATOM 2964 O O . HIS B 1 63 ? 3.176 22.938 19.625 1 91.44 63 HIS B O 1
ATOM 2970 N N . ALA B 1 64 ? 4.867 24.156 18.734 1 89.75 64 ALA B N 1
ATOM 2971 C CA . ALA B 1 64 ? 3.936 25.047 18.047 1 89.75 64 ALA B CA 1
ATOM 2972 C C . ALA B 1 64 ? 3.764 24.641 16.594 1 89.75 64 ALA B C 1
ATOM 2974 O O . ALA B 1 64 ? 4.746 24.375 15.891 1 89.75 64 ALA B O 1
ATOM 2975 N N . ILE B 1 65 ? 2.52 24.484 16.156 1 91.5 65 ILE B N 1
ATOM 2976 C CA . ILE B 1 65 ? 2.182 24.234 14.758 1 91.5 65 ILE B CA 1
ATOM 2977 C C . ILE B 1 65 ? 1.226 25.312 14.258 1 91.5 65 ILE B C 1
ATOM 2979 O O . ILE B 1 65 ? 0.123 25.469 14.781 1 91.5 65 ILE B O 1
ATOM 2983 N N . ASP B 1 66 ? 1.644 26 13.219 1 90.94 66 ASP B N 1
ATOM 2984 C CA . ASP B 1 66 ? 0.849 27.094 12.664 1 90.94 66 ASP B CA 1
ATOM 2985 C C . ASP B 1 66 ? 0.329 28.016 13.773 1 90.94 66 ASP B C 1
ATOM 2987 O O . ASP B 1 66 ? -0.869 28.297 13.836 1 90.94 66 ASP B O 1
ATOM 2991 N N . PHE B 1 67 ? 1.25 28.234 14.672 1 86.38 67 PHE B N 1
ATOM 2992 C CA . PHE B 1 67 ? 1.1 29.266 15.68 1 86.38 67 PHE B CA 1
ATOM 2993 C C . PHE B 1 67 ? 0.151 28.812 16.781 1 86.38 67 PHE B C 1
ATOM 2995 O O . PHE B 1 67 ? -0.375 29.641 17.531 1 86.38 67 PHE B O 1
ATOM 3002 N N . GLN B 1 68 ? -0.187 27.531 16.828 1 90.19 68 GLN B N 1
ATOM 3003 C CA . GLN B 1 68 ? -0.874 26.906 17.953 1 90.19 68 GLN B CA 1
ATOM 3004 C C . GLN B 1 68 ? 0.084 26.062 18.781 1 90.19 68 GLN B C 1
ATOM 3006 O O . GLN B 1 68 ? 0.84 25.25 18.234 1 90.19 68 GLN B O 1
ATOM 3011 N N . ASN B 1 69 ? -0.032 26.266 20.078 1 92.06 69 ASN B N 1
ATOM 3012 C CA . ASN B 1 69 ? 0.902 25.578 20.953 1 92.06 69 ASN B CA 1
ATOM 3013 C C . ASN B 1 69 ? 0.297 24.297 21.516 1 92.06 69 ASN B C 1
ATOM 3015 O O . ASN B 1 69 ? -0.877 24.266 21.891 1 92.06 69 ASN B O 1
ATOM 3019 N N . PHE B 1 70 ? 1.074 23.281 21.531 1 93.88 70 PHE B N 1
ATOM 3020 C CA . PHE B 1 70 ? 0.708 21.984 22.109 1 93.88 70 PHE B CA 1
ATOM 3021 C C . PHE B 1 70 ? 1.744 21.547 23.141 1 93.88 70 PHE B C 1
ATOM 3023 O O . PHE B 1 70 ? 2.945 21.734 22.938 1 93.88 70 PHE B O 1
ATOM 3030 N N . GLN B 1 71 ? 1.249 21.062 24.203 1 94.25 71 GLN B N 1
ATOM 3031 C CA . GLN B 1 71 ? 2.168 20.484 25.188 1 94.25 71 GLN B CA 1
ATOM 3032 C C . GLN B 1 71 ? 2.693 19.125 24.734 1 94.25 71 GLN B C 1
ATOM 3034 O O . GLN B 1 71 ? 1.912 18.25 24.359 1 94.25 71 GLN B O 1
ATOM 3039 N N . VAL B 1 72 ? 4 18.938 24.828 1 94.38 72 VAL B N 1
ATOM 3040 C CA . VAL B 1 72 ? 4.641 17.688 24.422 1 94.38 72 VAL B CA 1
ATOM 3041 C C . VAL B 1 72 ? 4.578 16.688 25.562 1 94.38 72 VAL B C 1
ATOM 3043 O O . VAL B 1 72 ? 4.906 17.016 26.703 1 94.38 72 VAL B O 1
ATOM 3046 N N . LYS B 1 73 ? 4.125 15.5 25.25 1 95.25 73 LYS B N 1
ATOM 3047 C CA . LYS B 1 73 ? 4.066 14.391 26.203 1 95.25 73 LYS B CA 1
ATOM 3048 C C . LYS B 1 73 ? 4.461 13.078 25.547 1 95.25 73 LYS B C 1
ATOM 3050 O O . LYS B 1 73 ? 4.301 12.906 24.344 1 95.25 73 LYS B O 1
ATOM 3055 N N . PRO B 1 74 ? 4.973 12.156 26.391 1 96.56 74 PRO B N 1
ATOM 3056 C CA . PRO B 1 74 ? 5.285 10.844 25.828 1 96.56 74 PRO B CA 1
ATOM 3057 C C . PRO B 1 74 ? 4.074 10.172 25.188 1 96.56 74 PRO B C 1
ATOM 3059 O O . PRO B 1 74 ? 2.961 10.273 25.703 1 96.56 74 PRO B O 1
ATOM 3062 N N . TYR B 1 75 ? 4.277 9.586 24.031 1 97.5 75 TYR B N 1
ATOM 3063 C CA . TYR B 1 75 ? 3.301 8.82 23.266 1 97.5 75 TYR B CA 1
ATOM 3064 C C . TYR B 1 75 ? 2.271 9.742 22.625 1 97.5 75 TYR B C 1
ATOM 3066 O O . TYR B 1 75 ? 1.104 9.367 22.469 1 97.5 75 TYR B O 1
ATOM 3074 N N . GLN B 1 76 ? 2.729 10.914 22.391 1 96.5 76 GLN B N 1
ATOM 3075 C CA . GLN B 1 76 ? 2.014 11.859 21.547 1 96.5 76 GLN B CA 1
ATOM 3076 C C . GLN B 1 76 ? 2.666 11.961 20.156 1 96.5 76 GLN B C 1
ATOM 3078 O O . GLN B 1 76 ? 3.893 12.008 20.047 1 96.5 76 GLN B O 1
ATOM 3083 N N . ILE B 1 77 ? 1.846 11.922 19.125 1 97.38 77 ILE B N 1
ATOM 3084 C CA . ILE B 1 77 ? 2.379 11.961 17.766 1 97.38 77 ILE B CA 1
ATOM 3085 C C . ILE B 1 77 ? 1.851 13.195 17.047 1 97.38 77 ILE B C 1
ATOM 3087 O O . ILE B 1 77 ? 0.677 13.547 17.172 1 97.38 77 ILE B O 1
ATOM 3091 N N . TYR B 1 78 ? 2.705 13.852 16.281 1 96 78 TYR B N 1
ATOM 3092 C CA . TYR B 1 78 ? 2.414 15.062 15.523 1 96 78 TYR B CA 1
ATOM 3093 C C . TYR B 1 78 ? 2.525 14.812 14.023 1 96 78 TYR B C 1
ATOM 3095 O O . TYR B 1 78 ? 3.482 14.18 13.57 1 96 78 TYR B O 1
ATOM 3103 N N . PHE B 1 79 ? 1.536 15.273 13.281 1 96.12 79 PHE B N 1
ATOM 3104 C CA . PHE B 1 79 ? 1.54 15.219 11.828 1 96.12 79 PHE B CA 1
ATOM 3105 C C . PHE B 1 79 ? 1.539 16.625 11.234 1 96.12 79 PHE B C 1
ATOM 3107 O O . PHE B 1 79 ? 0.686 17.438 11.57 1 96.12 79 PHE B O 1
ATOM 3114 N N . MET B 1 80 ? 2.465 16.906 10.359 1 93.38 80 MET B N 1
ATOM 3115 C CA . MET B 1 80 ? 2.498 18.188 9.672 1 93.38 80 MET B CA 1
ATOM 3116 C C . MET B 1 80 ? 2.502 17.984 8.156 1 93.38 80 MET B C 1
ATOM 3118 O O . MET B 1 80 ? 3.238 17.156 7.637 1 93.38 80 MET B O 1
ATOM 3122 N N . ILE B 1 81 ? 1.687 18.734 7.52 1 92 81 ILE B N 1
ATOM 3123 C CA . ILE B 1 81 ? 1.645 18.688 6.062 1 92 81 ILE B CA 1
ATOM 3124 C C . ILE B 1 81 ? 2.572 19.766 5.488 1 92 81 ILE B C 1
ATOM 3126 O O . ILE B 1 81 ? 2.992 20.672 6.203 1 92 81 ILE B O 1
ATOM 3130 N N . PRO B 1 82 ? 2.943 19.625 4.207 1 88.56 82 PRO B N 1
ATOM 3131 C CA . PRO B 1 82 ? 3.816 20.625 3.586 1 88.56 82 PRO B CA 1
ATOM 3132 C C . PRO B 1 82 ? 3.273 22.047 3.725 1 88.56 82 PRO B C 1
ATOM 3134 O O . PRO B 1 82 ? 2.07 22.266 3.566 1 88.56 82 PRO B O 1
ATOM 3137 N N . GLY B 1 83 ? 4.168 22.922 4.102 1 85.12 83 GLY B N 1
ATOM 3138 C CA . GLY B 1 83 ? 3.807 24.328 4.145 1 85.12 83 GLY B CA 1
ATOM 3139 C C . GLY B 1 83 ? 3.492 24.828 5.543 1 85.12 83 GLY B C 1
ATOM 3140 O O . GLY B 1 83 ? 3.461 26.031 5.789 1 85.12 83 GLY B O 1
ATOM 3141 N N . GLN B 1 84 ? 3.275 23.953 6.469 1 89.25 84 GLN B N 1
ATOM 3142 C CA . GLN B 1 84 ? 2.998 24.359 7.844 1 89.25 84 GLN B CA 1
ATOM 3143 C C . GLN B 1 84 ? 4.273 24.797 8.555 1 89.25 84 GLN B C 1
ATOM 3145 O O . GLN B 1 84 ? 5.352 24.25 8.305 1 89.25 84 GLN B O 1
ATOM 3150 N N . VAL B 1 85 ? 4.078 25.75 9.414 1 87.75 85 VAL B N 1
ATOM 3151 C CA . VAL B 1 85 ? 5.184 26.297 10.195 1 87.75 85 VAL B CA 1
ATOM 3152 C C . VAL B 1 85 ? 5.156 25.688 11.602 1 87.75 85 VAL B C 1
ATOM 3154 O O . VAL B 1 85 ? 4.09 25.516 12.195 1 87.75 85 VAL B O 1
ATOM 3157 N N . HIS B 1 86 ? 6.344 25.297 12.062 1 87.31 86 HIS B N 1
ATOM 3158 C CA . HIS B 1 86 ? 6.371 24.797 13.422 1 87.31 86 HIS B CA 1
ATOM 3159 C C . HIS B 1 86 ? 7.668 25.188 14.133 1 87.31 86 HIS B C 1
ATOM 3161 O O . HIS B 1 86 ? 8.609 25.641 13.492 1 87.31 86 HIS B O 1
ATOM 3167 N N . SER B 1 87 ? 7.664 25.156 15.398 1 86.19 87 SER B N 1
ATOM 3168 C CA . SER B 1 87 ? 8.812 25.359 16.266 1 86.19 87 SER B CA 1
ATOM 3169 C C . SER B 1 87 ? 8.719 24.516 17.531 1 86.19 87 SER B C 1
ATOM 3171 O O . SER B 1 87 ? 7.633 24.047 17.891 1 86.19 87 SER B O 1
ATOM 3173 N N . TRP B 1 88 ? 9.891 24.234 18.109 1 86 88 TRP B N 1
ATOM 3174 C CA . TRP B 1 88 ? 9.945 23.438 19.328 1 86 88 TRP B CA 1
ATOM 3175 C C . TRP B 1 88 ? 10.578 24.219 20.469 1 86 88 TRP B C 1
ATOM 3177 O O . TRP B 1 88 ? 11.477 25.031 20.25 1 86 88 TRP B O 1
ATOM 3187 N N . SER B 1 89 ? 10.109 24.047 21.594 1 87.62 89 SER B N 1
ATOM 3188 C CA . SER B 1 89 ? 10.734 24.453 22.844 1 87.62 89 SER B CA 1
ATOM 3189 C C . SER B 1 89 ? 10.672 23.344 23.891 1 87.62 89 SER B C 1
ATOM 3191 O O . SER B 1 89 ? 9.648 23.156 24.547 1 87.62 89 SER B O 1
ATOM 3193 N N . PHE B 1 90 ? 11.789 22.641 24.078 1 88.5 90 PHE B N 1
ATOM 3194 C CA . PHE B 1 90 ? 11.781 21.422 24.891 1 88.5 90 PHE B CA 1
ATOM 3195 C C . PHE B 1 90 ? 12.32 21.703 26.297 1 88.5 90 PHE B C 1
ATOM 3197 O O . PHE B 1 90 ? 13.164 22.594 26.469 1 88.5 90 PHE B O 1
ATOM 3204 N N . ASP B 1 91 ? 11.758 20.953 27.156 1 88.25 91 ASP B N 1
ATOM 3205 C CA . ASP B 1 91 ? 12.25 20.953 28.531 1 88.25 91 ASP B CA 1
ATOM 3206 C C . ASP B 1 91 ? 13.188 19.781 28.781 1 88.25 91 ASP B C 1
ATOM 3208 O O . ASP B 1 91 ? 12.727 18.688 29.109 1 88.25 91 ASP B O 1
ATOM 3212 N N . GLY B 1 92 ? 14.477 19.922 28.469 1 84.06 92 GLY B N 1
ATOM 3213 C CA . GLY B 1 92 ? 15.406 18.844 28.75 1 84.06 92 GLY B CA 1
ATOM 3214 C C . GLY B 1 92 ? 15.555 17.875 27.578 1 84.06 92 GLY B C 1
ATOM 3215 O O . GLY B 1 92 ? 15.5 18.297 26.422 1 84.06 92 GLY B O 1
ATOM 3216 N N . ASN B 1 93 ? 15.734 16.594 27.969 1 89.62 93 ASN B N 1
ATOM 3217 C CA . ASN B 1 93 ? 15.992 15.586 26.938 1 89.62 93 ASN B CA 1
ATOM 3218 C C . ASN B 1 93 ? 14.695 15.07 26.312 1 89.62 93 ASN B C 1
ATOM 3220 O O . ASN B 1 93 ? 13.711 14.844 27.031 1 89.62 93 ASN B O 1
ATOM 3224 N N . VAL B 1 94 ? 14.656 15.016 25.047 1 91.88 94 VAL B N 1
ATOM 3225 C CA . VAL B 1 94 ? 13.508 14.5 24.297 1 91.88 94 VAL B CA 1
ATOM 3226 C C . VAL B 1 94 ? 13.961 13.383 23.359 1 91.88 94 VAL B C 1
ATOM 3228 O O . VAL B 1 94 ? 15.094 13.398 22.875 1 91.88 94 VAL B O 1
ATOM 3231 N N . ASP B 1 95 ? 13.133 12.367 23.266 1 95.62 95 ASP B N 1
ATOM 3232 C CA . ASP B 1 95 ? 13.422 11.289 22.328 1 95.62 95 ASP B CA 1
ATOM 3233 C C . ASP B 1 95 ? 12.141 10.742 21.703 1 95.62 95 ASP B C 1
ATOM 3235 O O . ASP B 1 95 ? 11.039 11.156 22.062 1 95.62 95 ASP B O 1
ATOM 3239 N N . GLY B 1 96 ? 12.305 9.906 20.672 1 97.38 96 GLY B N 1
ATOM 3240 C CA . GLY B 1 96 ? 11.219 9.328 19.906 1 97.38 96 GLY B CA 1
ATOM 3241 C C . GLY B 1 96 ? 11.609 9 18.469 1 97.38 96 GLY B C 1
ATOM 3242 O O . GLY B 1 96 ? 12.672 8.43 18.234 1 97.38 96 GLY B O 1
ATOM 3243 N N . TYR B 1 97 ? 10.719 9.266 17.609 1 97.19 97 TYR B N 1
ATOM 3244 C CA . TYR B 1 97 ? 10.922 8.961 16.188 1 97.19 97 TYR B CA 1
ATOM 3245 C C . TYR B 1 97 ? 10.539 10.141 15.312 1 97.19 97 TYR B C 1
ATOM 3247 O O . TYR B 1 97 ? 9.602 10.875 15.633 1 97.19 97 TYR B O 1
ATOM 3255 N N . VAL B 1 98 ? 11.25 10.352 14.25 1 95.25 98 VAL B N 1
ATOM 3256 C CA . VAL B 1 98 ? 10.922 11.383 13.273 1 95.25 98 VAL B CA 1
ATOM 3257 C C . VAL B 1 98 ? 10.953 10.781 11.867 1 95.25 98 VAL B C 1
ATOM 3259 O O . VAL B 1 98 ? 11.836 9.984 11.547 1 95.25 98 VAL B O 1
ATOM 3262 N N . ILE B 1 99 ? 9.945 11.078 11.062 1 95.75 99 ILE B N 1
ATOM 3263 C CA . ILE B 1 99 ? 9.867 10.672 9.664 1 95.75 99 ILE B CA 1
ATOM 3264 C C . ILE B 1 99 ? 9.5 11.875 8.797 1 95.75 99 ILE B C 1
ATOM 3266 O O . ILE B 1 99 ? 8.477 12.523 9.039 1 95.75 99 ILE B O 1
ATOM 3270 N N . ASN B 1 100 ? 10.312 12.227 7.863 1 93.06 100 ASN B N 1
ATOM 3271 C CA . ASN B 1 100 ? 10.031 13.195 6.809 1 93.06 100 ASN B CA 1
ATOM 3272 C C . ASN B 1 100 ? 9.875 12.516 5.453 1 93.06 100 ASN B C 1
ATOM 3274 O O . ASN B 1 100 ? 10.688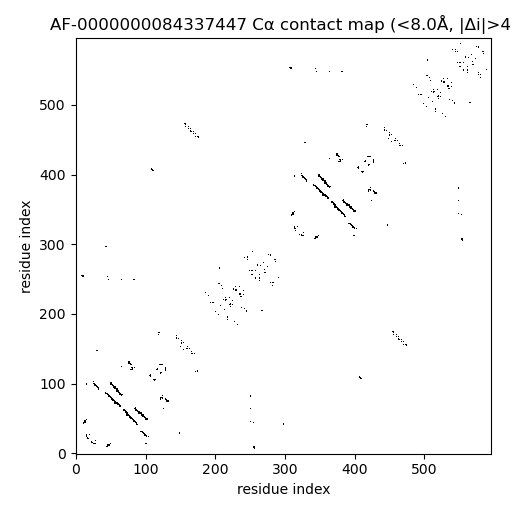 11.672 5.078 1 93.06 100 ASN B O 1
ATOM 3278 N N . PHE B 1 101 ? 8.758 12.805 4.742 1 93.56 101 PHE B N 1
ATOM 3279 C CA . PHE B 1 101 ? 8.633 12.195 3.424 1 93.56 101 PHE B CA 1
ATOM 3280 C C . PHE B 1 101 ? 8 13.164 2.434 1 93.56 101 PHE B C 1
ATOM 3282 O O . PHE B 1 101 ? 7.145 13.969 2.805 1 93.56 101 PHE B O 1
ATOM 3289 N N . SER B 1 102 ? 8.406 13.086 1.243 1 91.31 102 SER B N 1
ATOM 3290 C CA . SER B 1 102 ? 7.969 13.984 0.178 1 91.31 102 SER B CA 1
ATOM 3291 C C . SER B 1 102 ? 6.559 13.633 -0.292 1 91.31 102 SER B C 1
ATOM 3293 O O . SER B 1 102 ? 6.047 12.555 0.023 1 91.31 102 SER B O 1
ATOM 3295 N N . VAL B 1 103 ? 5.953 14.508 -0.986 1 88.31 103 VAL B N 1
ATOM 3296 C CA . VAL B 1 103 ? 4.613 14.328 -1.532 1 88.31 103 VAL B CA 1
ATOM 3297 C C . VAL B 1 103 ? 4.613 13.156 -2.51 1 88.31 103 VAL B C 1
ATOM 3299 O O . VAL B 1 103 ? 3.75 12.273 -2.434 1 88.31 103 VAL B O 1
ATOM 3302 N N . PRO B 1 104 ? 5.594 12.93 -3.332 1 91.44 104 PRO B N 1
ATOM 3303 C CA . PRO B 1 104 ? 5.582 11.828 -4.297 1 91.44 104 PRO B CA 1
ATOM 3304 C C . PRO B 1 104 ? 5.816 10.469 -3.643 1 91.44 104 PRO B C 1
ATOM 3306 O O . PRO B 1 104 ? 5.59 9.43 -4.27 1 91.44 104 PRO B O 1
ATOM 3309 N N . PHE B 1 105 ? 6.246 10.445 -2.428 1 94.5 105 PHE B N 1
ATOM 3310 C CA . PHE B 1 105 ? 6.664 9.203 -1.788 1 94.5 105 PHE B CA 1
ATOM 3311 C C . PHE B 1 105 ? 5.555 8.164 -1.852 1 94.5 105 PHE B C 1
ATOM 3313 O O . PHE B 1 105 ? 5.785 7.031 -2.281 1 94.5 105 PHE B O 1
ATOM 3320 N N . PHE B 1 106 ? 4.285 8.562 -1.519 1 96.06 106 PHE B N 1
ATOM 3321 C CA . PHE B 1 106 ? 3.164 7.629 -1.569 1 96.06 106 PHE B CA 1
ATOM 3322 C C . PHE B 1 106 ? 2.479 7.68 -2.93 1 96.06 106 PHE B C 1
ATOM 3324 O O . PHE B 1 106 ? 1.852 6.703 -3.352 1 96.06 106 PHE B O 1
ATOM 3331 N N . GLN B 1 107 ? 2.619 8.781 -3.613 1 92.69 107 GLN B N 1
ATOM 3332 C CA . GLN B 1 107 ? 1.987 8.914 -4.922 1 92.69 107 GLN B CA 1
ATOM 3333 C C . GLN B 1 107 ? 2.627 7.977 -5.941 1 92.69 107 GLN B C 1
ATOM 3335 O O . GLN B 1 107 ? 2.002 7.613 -6.938 1 92.69 107 GLN B O 1
ATOM 3340 N N . SER B 1 108 ? 3.816 7.566 -5.707 1 92.88 108 SER B N 1
ATOM 3341 C CA . SER B 1 108 ? 4.52 6.633 -6.582 1 92.88 108 SER B CA 1
ATOM 3342 C C . SER B 1 108 ? 4.168 5.188 -6.242 1 92.88 108 SER B C 1
ATOM 3344 O O . SER B 1 108 ? 4.605 4.262 -6.926 1 92.88 108 SER B O 1
ATOM 3346 N N . PHE B 1 109 ? 3.408 5.039 -5.266 1 95.69 109 PHE B N 1
ATOM 3347 C CA . PHE B 1 109 ? 3.102 3.713 -4.742 1 95.69 109 PHE B CA 1
ATOM 3348 C C . PHE B 1 109 ? 1.607 3.428 -4.832 1 95.69 109 PHE B C 1
ATOM 3350 O O . PHE B 1 109 ? 1.2 2.336 -5.234 1 95.69 109 PHE B O 1
ATOM 3357 N N . LEU B 1 110 ? 0.812 4.402 -4.484 1 96.88 110 LEU B N 1
ATOM 3358 C CA . LEU B 1 110 ? -0.635 4.246 -4.379 1 96.88 110 LEU B CA 1
ATOM 3359 C C . LEU B 1 110 ? -1.329 4.777 -5.633 1 96.88 110 LEU B C 1
ATOM 3361 O O . LEU B 1 110 ? -0.91 5.789 -6.199 1 96.88 110 LEU B O 1
ATOM 3365 N N . LEU B 1 111 ? -2.371 4.141 -5.93 1 95.31 111 LEU B N 1
ATOM 3366 C CA . LEU B 1 111 ? -3.137 4.496 -7.117 1 95.31 111 LEU B CA 1
ATOM 3367 C C . LEU B 1 111 ? -3.748 5.887 -6.977 1 95.31 111 LEU B C 1
ATOM 3369 O O . LEU B 1 111 ? -3.66 6.703 -7.895 1 95.31 111 LEU B O 1
ATOM 3373 N N . GLN B 1 112 ? -4.344 6.098 -5.828 1 93.25 112 GLN B N 1
ATOM 3374 C CA . GLN B 1 112 ? -4.98 7.387 -5.574 1 93.25 112 GLN B CA 1
ATOM 3375 C C . GLN B 1 112 ? -3.967 8.414 -5.078 1 93.25 112 GLN B C 1
ATOM 3377 O O . GLN B 1 112 ? -3.402 8.258 -3.99 1 93.25 112 GLN B O 1
ATOM 3382 N N . SER B 1 113 ? -3.811 9.5 -5.73 1 91.44 113 SER B N 1
ATOM 3383 C CA . SER B 1 113 ? -2.801 10.5 -5.406 1 91.44 113 SER B CA 1
ATOM 3384 C C . SER B 1 113 ? -3.15 11.242 -4.117 1 91.44 113 SER B C 1
ATOM 3386 O O . SER B 1 113 ? -2.264 11.75 -3.432 1 91.44 113 SER B O 1
ATOM 3388 N N . ASP B 1 114 ? -4.453 11.297 -3.793 1 89.75 114 ASP B N 1
ATOM 3389 C CA . ASP B 1 114 ? -4.902 12.016 -2.602 1 89.75 114 ASP B CA 1
ATOM 3390 C C . ASP B 1 114 ? -5.262 11.047 -1.48 1 89.75 114 ASP B C 1
ATOM 3392 O O . ASP B 1 114 ? -6.102 11.352 -0.63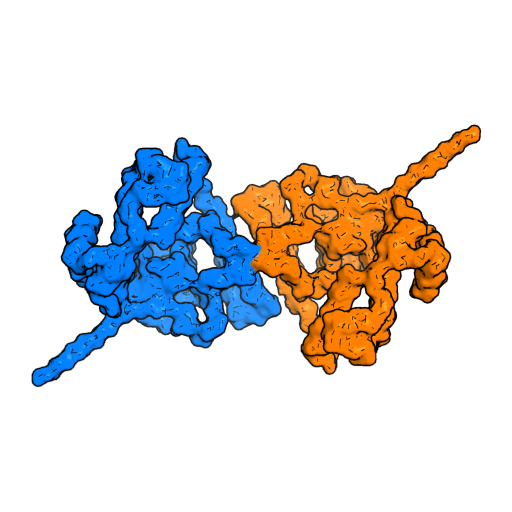2 1 89.75 114 ASP B O 1
ATOM 3396 N N . TYR B 1 115 ? -4.699 9.852 -1.517 1 94.62 115 TYR B N 1
ATOM 3397 C CA . TYR B 1 115 ? -5.02 8.797 -0.562 1 94.62 115 TYR B CA 1
ATOM 3398 C C . TYR B 1 115 ? -4.855 9.289 0.871 1 94.62 115 TYR B C 1
ATOM 3400 O O . TYR B 1 115 ? -5.68 8.984 1.736 1 94.62 115 TYR B O 1
ATOM 3408 N N . LEU B 1 116 ? -3.836 10.109 1.148 1 94.19 116 LEU B N 1
ATOM 3409 C CA . LEU B 1 116 ? -3.512 10.523 2.51 1 94.19 116 LEU B CA 1
ATOM 3410 C C . LEU B 1 116 ? -4.555 11.492 3.045 1 94.19 116 LEU B C 1
ATOM 3412 O O . LEU B 1 116 ? -4.684 11.672 4.258 1 94.19 116 LEU B O 1
ATOM 3416 N N . GLU B 1 117 ? -5.352 12.102 2.229 1 87.06 117 GLU B N 1
ATOM 3417 C CA . GLU B 1 117 ? -6.344 13.094 2.635 1 87.06 117 GLU B CA 1
ATOM 3418 C C . GLU B 1 117 ? -7.473 12.453 3.436 1 87.06 117 GLU B C 1
ATOM 3420 O O . GLU B 1 117 ? -8.234 13.148 4.109 1 87.06 117 GLU B O 1
ATOM 3425 N N . GLN B 1 118 ? -7.566 11.203 3.309 1 88.44 118 GLN B N 1
ATOM 3426 C CA . GLN B 1 118 ? -8.633 10.523 4.031 1 88.44 118 GLN B CA 1
ATOM 3427 C C . GLN B 1 118 ? -8.336 10.461 5.527 1 88.44 118 GLN B C 1
ATOM 3429 O O . GLN B 1 118 ? -9.234 10.188 6.332 1 88.44 118 GLN B O 1
ATOM 3434 N N . PHE B 1 119 ? -7.098 10.617 5.859 1 92.62 119 PHE B N 1
ATOM 3435 C CA . PHE B 1 119 ? -6.715 10.633 7.266 1 92.62 119 PHE B CA 1
ATOM 3436 C C . PHE B 1 119 ? -6.867 12.023 7.855 1 92.62 119 PHE B C 1
ATOM 3438 O O . PHE B 1 119 ? -6.25 12.984 7.379 1 92.62 119 PHE B O 1
ATOM 3445 N N . PRO B 1 120 ? -7.59 12.164 8.922 1 88.19 120 PRO B N 1
ATOM 3446 C CA . PRO B 1 120 ? -7.887 13.484 9.477 1 88.19 120 PRO B CA 1
ATOM 3447 C C . PRO B 1 120 ? -6.629 14.25 9.883 1 88.19 120 PRO B C 1
ATOM 3449 O O . PRO B 1 120 ? -6.59 15.477 9.781 1 88.19 120 PRO B O 1
ATOM 3452 N N . PHE B 1 121 ? -5.617 13.57 10.242 1 92.56 121 PHE B N 1
ATOM 3453 C CA . PHE B 1 121 ? -4.418 14.227 10.75 1 92.56 121 PHE B CA 1
ATOM 3454 C C . PHE B 1 121 ? -3.561 14.75 9.602 1 92.56 121 PHE B C 1
ATOM 3456 O O . PHE B 1 121 ? -2.51 15.352 9.828 1 92.56 121 PHE B O 1
ATOM 3463 N N . PHE B 1 122 ? -4.031 14.594 8.391 1 91.38 122 PHE B N 1
ATOM 3464 C CA . PHE B 1 122 ? -3.373 15.203 7.246 1 91.38 122 PHE B CA 1
ATOM 3465 C C . PHE B 1 122 ? -4.246 16.297 6.637 1 91.38 122 PHE B C 1
ATOM 3467 O O . PHE B 1 122 ? -4.031 16.703 5.496 1 91.38 122 PHE B O 1
ATOM 3474 N N . SER B 1 123 ? -5.219 16.766 7.359 1 82.38 123 SER B N 1
ATOM 3475 C CA . SER B 1 123 ? -6.145 17.781 6.875 1 82.38 123 SER B CA 1
ATOM 3476 C C . SER B 1 123 ? -5.488 19.156 6.852 1 82.38 123 SER B C 1
ATOM 3478 O O . SER B 1 123 ? -5.93 20.062 6.125 1 82.38 123 SER B O 1
ATOM 3480 N N . GLY B 1 124 ? -4.512 19.312 7.703 1 82.19 124 GLY B N 1
ATOM 3481 C CA . GLY B 1 124 ? -3.906 20.625 7.859 1 82.19 124 GLY B CA 1
ATOM 3482 C C . GLY B 1 124 ? -4.465 21.406 9.031 1 82.19 124 GLY B C 1
ATOM 3483 O O . GLY B 1 124 ? -3.955 22.484 9.375 1 82.19 124 GLY B O 1
ATOM 3484 N N . ALA B 1 125 ? -5.477 20.859 9.609 1 79.31 125 ALA B N 1
ATOM 3485 C CA . ALA B 1 125 ? -6.008 21.453 10.836 1 79.31 125 ALA B CA 1
ATOM 3486 C C . ALA B 1 125 ? -5.172 21.062 12.047 1 79.31 125 ALA B C 1
ATOM 3488 O O . ALA B 1 125 ? -5.129 19.891 12.422 1 79.31 125 ALA B O 1
ATOM 3489 N N . SER B 1 126 ? -4.617 22 12.688 1 81.12 126 SER B N 1
ATOM 3490 C CA . SER B 1 126 ? -3.637 21.75 13.742 1 81.12 126 SER B CA 1
ATOM 3491 C C . SER B 1 126 ? -4.23 20.906 14.859 1 81.12 126 SER B C 1
ATOM 3493 O O . SER B 1 126 ? -3.547 20.031 15.414 1 81.12 126 SER B O 1
ATOM 3495 N N . ASN B 1 127 ? -5.484 21.078 15.156 1 81.94 127 ASN B N 1
ATOM 3496 C CA . ASN B 1 127 ? -6.121 20.359 16.25 1 81.94 127 ASN B CA 1
ATOM 3497 C C . ASN B 1 127 ? -6.27 18.875 15.945 1 81.94 127 ASN B C 1
ATOM 3499 O O . ASN B 1 127 ? -6.469 18.062 16.844 1 81.94 127 ASN B O 1
ATOM 3503 N N . GLU B 1 128 ? -6.215 18.562 14.734 1 86.5 128 GLU B N 1
ATOM 3504 C CA . GLU B 1 128 ? -6.348 17.172 14.312 1 86.5 128 GLU B CA 1
ATOM 3505 C C . GLU B 1 128 ? -4.984 16.516 14.117 1 86.5 128 GLU B C 1
ATOM 3507 O O . GLU B 1 128 ? -4.891 15.297 13.945 1 86.5 128 GLU B O 1
ATOM 3512 N N . GLU B 1 129 ? -3.965 17.281 14.234 1 92.75 129 GLU B N 1
ATOM 3513 C CA . GLU B 1 129 ? -2.635 16.844 13.828 1 92.75 129 GLU B CA 1
ATOM 3514 C C . GLU B 1 129 ? -1.842 16.312 15.016 1 92.75 129 GLU B C 1
ATOM 3516 O O . GLU B 1 129 ? -0.707 15.859 14.859 1 92.75 129 GLU B O 1
ATOM 3521 N N . VAL B 1 130 ? -2.434 16.438 16.203 1 94.5 130 VAL B N 1
ATOM 3522 C CA . VAL B 1 130 ? -1.803 15.969 17.422 1 94.5 130 VAL B CA 1
ATOM 3523 C C . VAL B 1 130 ? -2.652 14.859 18.047 1 94.5 130 VAL B C 1
ATOM 3525 O O . VAL B 1 130 ? -3.822 15.078 18.375 1 94.5 130 VAL B O 1
ATOM 3528 N N . ILE B 1 131 ? -2.111 13.688 18.203 1 94.88 131 ILE B N 1
ATOM 3529 C CA . ILE B 1 131 ? -2.877 12.539 18.688 1 94.88 131 ILE B CA 1
ATOM 3530 C C . ILE B 1 131 ? -2.188 11.93 19.906 1 94.88 131 ILE B C 1
ATOM 3532 O O . ILE B 1 131 ? -0.995 11.617 19.859 1 94.88 131 ILE B O 1
ATOM 3536 N N . ASP B 1 132 ? -2.914 11.812 20.969 1 95.81 132 ASP B N 1
ATOM 3537 C CA . ASP B 1 132 ? -2.465 11.031 22.109 1 95.81 132 ASP B CA 1
ATOM 3538 C C . ASP B 1 132 ? -2.721 9.539 21.891 1 95.81 132 ASP B C 1
ATOM 3540 O O . ASP B 1 132 ? -3.871 9.109 21.781 1 95.81 132 ASP B O 1
ATOM 3544 N N . ILE B 1 133 ? -1.677 8.766 21.844 1 96.94 133 ILE B N 1
ATOM 3545 C CA . ILE B 1 133 ? -1.828 7.332 21.609 1 96.94 133 ILE B CA 1
ATOM 3546 C C . ILE B 1 133 ? -2.248 6.637 22.906 1 96.94 133 ILE B C 1
ATOM 3548 O O . ILE B 1 133 ? -1.528 6.688 23.906 1 96.94 133 ILE B O 1
ATOM 3552 N N . PRO B 1 134 ? -3.35 6 22.875 1 97 134 PRO B N 1
ATOM 3553 C CA . PRO B 1 134 ? -3.793 5.316 24.094 1 97 134 PRO B CA 1
ATOM 3554 C C . PRO B 1 134 ? -2.863 4.176 24.5 1 97 134 PRO B C 1
ATOM 3556 O O . PRO B 1 134 ? -2.199 3.58 23.656 1 97 134 PRO B O 1
ATOM 3559 N N . GLU B 1 135 ? -2.875 3.838 25.719 1 96.88 135 GLU B N 1
ATOM 3560 C CA . GLU B 1 135 ? -1.957 2.869 26.297 1 96.88 135 GLU B CA 1
ATOM 3561 C C . GLU B 1 135 ? -2.031 1.526 25.578 1 96.88 135 GLU B C 1
ATOM 3563 O O . GLU B 1 135 ? -1.005 0.887 25.344 1 96.88 135 GLU B O 1
ATOM 3568 N N . ASN B 1 136 ? -3.197 1.115 25.219 1 95.81 136 ASN B N 1
ATOM 3569 C CA . ASN B 1 136 ? -3.4 -0.208 24.641 1 95.81 136 ASN B CA 1
ATOM 3570 C C . ASN B 1 136 ? -2.85 -0.285 23.219 1 95.81 136 ASN B C 1
ATOM 3572 O O . ASN B 1 136 ? -2.719 -1.375 22.656 1 95.81 136 ASN B O 1
ATOM 3576 N N . LEU B 1 137 ? -2.502 0.867 22.656 1 96.94 137 LEU B N 1
ATOM 3577 C CA . LEU B 1 137 ? -2.012 0.896 21.297 1 96.94 137 LEU B CA 1
ATOM 3578 C C . LEU B 1 137 ? -0.529 1.249 21.25 1 96.94 137 LEU B C 1
ATOM 3580 O O . LEU B 1 137 ? 0.11 1.141 20.203 1 96.94 137 LEU B O 1
ATOM 3584 N N . GLN B 1 138 ? 0.052 1.657 22.328 1 98 138 GLN B N 1
ATOM 3585 C CA . GLN B 1 138 ? 1.406 2.197 22.375 1 98 138 GLN B CA 1
ATOM 3586 C C . GLN B 1 138 ? 2.432 1.154 21.938 1 98 138 GLN B C 1
ATOM 3588 O O . GLN B 1 138 ? 3.295 1.437 21.109 1 98 138 GLN B O 1
ATOM 3593 N N . ASP B 1 139 ? 2.271 -0.03 22.438 1 97.81 139 ASP B N 1
ATOM 3594 C CA . ASP B 1 139 ? 3.23 -1.081 22.109 1 97.81 139 ASP B CA 1
ATOM 3595 C C . ASP B 1 139 ? 3.213 -1.395 20.625 1 97.81 139 ASP B C 1
ATOM 3597 O O . ASP B 1 139 ? 4.266 -1.562 20 1 97.81 139 ASP B O 1
ATOM 3601 N N . GLU B 1 140 ? 2.035 -1.492 20.125 1 97.5 140 GLU B N 1
ATOM 3602 C CA . GLU B 1 140 ? 1.878 -1.814 18.719 1 97.5 140 GLU B CA 1
ATOM 3603 C C . GLU B 1 140 ? 2.471 -0.721 17.828 1 97.5 140 GLU B C 1
ATOM 3605 O O . GLU B 1 140 ? 3.191 -1.013 16.875 1 97.5 140 GLU B O 1
ATOM 3610 N N . ILE B 1 141 ? 2.229 0.49 18.141 1 98.44 141 ILE B N 1
ATOM 3611 C CA . ILE B 1 141 ? 2.723 1.624 17.375 1 98.44 141 ILE B CA 1
ATOM 3612 C C . ILE B 1 141 ? 4.246 1.695 17.469 1 98.44 141 ILE B C 1
ATOM 3614 O O . ILE B 1 141 ? 4.934 1.891 16.469 1 98.44 141 ILE B O 1
ATOM 3618 N N . ILE B 1 142 ? 4.785 1.493 18.641 1 98.38 142 ILE B N 1
ATOM 3619 C CA . ILE B 1 142 ? 6.227 1.526 18.844 1 98.38 142 ILE B CA 1
ATOM 3620 C C . ILE B 1 142 ? 6.891 0.409 18.031 1 98.38 142 ILE B C 1
ATOM 3622 O O . ILE B 1 142 ? 7.926 0.624 17.406 1 98.38 142 ILE B O 1
ATOM 3626 N N . ALA B 1 143 ? 6.285 -0.714 18.062 1 98.06 143 ALA B N 1
ATOM 3627 C CA . ALA B 1 143 ? 6.832 -1.84 17.312 1 98.06 143 ALA B CA 1
ATOM 3628 C C . ALA B 1 143 ? 6.898 -1.517 15.82 1 98.06 143 ALA B C 1
ATOM 3630 O O . ALA B 1 143 ? 7.871 -1.866 15.148 1 98.06 143 ALA B O 1
ATOM 3631 N N . LEU B 1 144 ? 5.871 -0.894 15.289 1 98.56 144 LEU B N 1
ATOM 3632 C CA . LEU B 1 144 ? 5.859 -0.497 13.883 1 98.56 144 LEU B CA 1
ATOM 3633 C C . LEU B 1 144 ? 6.973 0.5 13.594 1 98.56 144 LEU B C 1
ATOM 3635 O O . LEU B 1 144 ? 7.691 0.362 12.602 1 98.56 144 LEU B O 1
ATOM 3639 N N . PHE B 1 145 ? 7.188 1.477 14.453 1 98.44 145 PHE B N 1
ATOM 3640 C CA . PHE B 1 145 ? 8.242 2.461 14.258 1 98.44 145 PHE B CA 1
ATOM 3641 C C . PHE B 1 145 ? 9.617 1.8 14.328 1 98.44 145 PHE B C 1
ATOM 3643 O O . PHE B 1 145 ? 10.523 2.16 13.578 1 98.44 145 PHE B O 1
ATOM 3650 N N . GLU B 1 146 ? 9.773 0.875 15.266 1 98 146 GLU B N 1
ATOM 3651 C CA . GLU B 1 146 ? 11.047 0.163 15.367 1 98 146 GLU B CA 1
ATOM 3652 C C . GLU B 1 146 ? 11.336 -0.623 14.086 1 98 146 GLU B C 1
ATOM 3654 O O . GLU B 1 146 ? 12.484 -0.689 13.641 1 98 146 GLU B O 1
ATOM 3659 N N . GLN B 1 147 ? 10.312 -1.21 13.516 1 97.69 147 GLN B N 1
ATOM 3660 C CA . GLN B 1 147 ? 10.484 -1.908 12.25 1 97.69 147 GLN B CA 1
ATOM 3661 C C . GLN B 1 147 ? 10.852 -0.937 11.133 1 97.69 147 GLN B C 1
ATOM 3663 O O . GLN B 1 147 ? 11.688 -1.249 10.281 1 97.69 147 GLN B O 1
ATOM 3668 N N . ILE B 1 148 ? 10.227 0.237 11.094 1 97.81 148 ILE B N 1
ATOM 3669 C CA . ILE B 1 148 ? 10.531 1.267 10.109 1 97.81 148 ILE B CA 1
ATOM 3670 C C . ILE B 1 148 ? 12 1.663 10.227 1 97.81 148 ILE B C 1
ATOM 3672 O O . ILE B 1 148 ? 12.711 1.749 9.211 1 97.81 148 ILE B O 1
ATOM 3676 N N . ILE B 1 149 ? 12.461 1.838 11.461 1 95.94 149 ILE B N 1
ATOM 3677 C CA . ILE B 1 149 ? 13.859 2.188 11.703 1 95.94 149 ILE B CA 1
ATOM 3678 C C . ILE B 1 149 ? 14.766 1.073 11.188 1 95.94 149 ILE B C 1
ATOM 3680 O O . ILE B 1 149 ? 15.742 1.334 10.477 1 95.94 149 ILE B O 1
ATOM 3684 N N . THR B 1 150 ? 14.438 -0.118 11.508 1 95.81 150 THR B N 1
ATOM 3685 C CA . THR B 1 150 ? 15.234 -1.267 11.094 1 95.81 150 THR B CA 1
ATOM 3686 C C . THR B 1 150 ? 15.336 -1.341 9.57 1 95.81 150 THR B C 1
ATOM 3688 O O . THR B 1 150 ? 16.422 -1.558 9.023 1 95.81 150 THR B O 1
ATOM 3691 N N . GLU B 1 151 ? 14.211 -1.124 8.898 1 95.12 151 GLU B N 1
ATOM 3692 C CA . GLU B 1 151 ? 14.18 -1.173 7.438 1 95.12 151 GLU B CA 1
ATOM 3693 C C . GLU B 1 151 ? 15.023 -0.058 6.828 1 95.12 151 GLU B C 1
ATOM 3695 O O . GLU B 1 151 ? 15.555 -0.208 5.727 1 95.12 151 GLU B O 1
ATOM 3700 N N . SER B 1 152 ? 15.039 1.051 7.539 1 91.25 152 SER B N 1
ATOM 3701 C CA . SER B 1 152 ? 15.82 2.184 7.055 1 91.25 152 SER B CA 1
ATOM 3702 C C . SER B 1 152 ? 17.312 1.97 7.297 1 91.25 152 SER B C 1
ATOM 3704 O O . SER B 1 152 ? 18.141 2.344 6.465 1 91.25 152 SER B O 1
ATOM 3706 N N . GLU B 1 153 ? 17.703 1.361 8.336 1 91 153 GLU B N 1
ATOM 3707 C CA . GLU B 1 153 ? 19.094 1.178 8.727 1 91 153 GLU B CA 1
ATOM 3708 C C . GLU B 1 153 ? 19.719 -0.015 8.008 1 91 153 GLU B C 1
ATOM 3710 O O . GLU B 1 153 ? 20.891 0.027 7.621 1 91 153 GLU B O 1
ATOM 3715 N N . VAL B 1 154 ? 18.969 -1.088 7.871 1 91.69 154 VAL B N 1
ATOM 3716 C CA . VAL B 1 154 ? 19.406 -2.297 7.18 1 91.69 154 VAL B CA 1
ATOM 3717 C C . VAL B 1 154 ? 18.406 -2.656 6.082 1 91.69 154 VAL B C 1
ATOM 3719 O O . VAL B 1 154 ? 17.641 -3.605 6.23 1 91.69 154 VAL B O 1
ATOM 3722 N N . PRO B 1 155 ? 18.531 -1.93 5.023 1 89 155 PRO B N 1
ATOM 3723 C CA . PRO B 1 155 ? 17.516 -2.104 3.975 1 89 155 PRO B CA 1
ATOM 3724 C C . PRO B 1 155 ? 17.641 -3.451 3.266 1 89 155 PRO B C 1
ATOM 3726 O O . PRO B 1 155 ? 18.719 -3.842 2.844 1 89 155 PRO B O 1
ATOM 3729 N N . GLY B 1 156 ? 16.562 -4.191 3.262 1 88.69 156 GLY B N 1
ATOM 3730 C CA . GLY B 1 156 ? 16.453 -5.387 2.441 1 88.69 156 GLY B CA 1
ATOM 3731 C C . GLY B 1 156 ? 15.789 -5.133 1.102 1 88.69 156 GLY B C 1
ATOM 3732 O O . GLY B 1 156 ? 15.562 -3.982 0.722 1 88.69 156 GLY B O 1
ATOM 3733 N N . ARG B 1 157 ? 15.578 -6.246 0.368 1 90 157 ARG B N 1
ATOM 3734 C CA . ARG B 1 157 ? 14.812 -6.145 -0.872 1 90 157 ARG B CA 1
ATOM 3735 C C . ARG B 1 157 ? 13.469 -5.473 -0.633 1 90 157 ARG B C 1
ATOM 3737 O O . ARG B 1 157 ? 12.758 -5.805 0.32 1 90 157 ARG B O 1
ATOM 3744 N N . LEU B 1 158 ? 13.172 -4.441 -1.358 1 94.75 158 LEU B N 1
ATOM 3745 C CA . LEU B 1 158 ? 11.914 -3.709 -1.316 1 94.75 158 LEU B CA 1
ATOM 3746 C C . LEU B 1 158 ? 11.727 -3.021 0.033 1 94.75 158 LEU B C 1
ATOM 3748 O O . LEU B 1 158 ? 10.617 -2.971 0.562 1 94.75 158 LEU B O 1
ATOM 3752 N N . ALA B 1 159 ? 12.836 -2.535 0.58 1 94.94 159 ALA B N 1
ATOM 3753 C CA . ALA B 1 159 ? 12.828 -1.886 1.889 1 94.94 159 ALA B CA 1
ATOM 3754 C C . ALA B 1 159 ? 11.898 -0.674 1.895 1 94.94 159 ALA B C 1
ATOM 3756 O O . ALA B 1 159 ? 11.141 -0.469 2.848 1 94.94 159 ALA B O 1
ATOM 3757 N N . LEU B 1 160 ? 11.906 0.114 0.858 1 95.06 160 LEU B N 1
ATOM 3758 C CA . LEU B 1 160 ? 11.078 1.316 0.823 1 95.06 160 LEU B CA 1
ATOM 3759 C C . LEU B 1 160 ? 9.594 0.957 0.765 1 95.06 160 LEU B C 1
ATOM 3761 O O . LEU B 1 160 ? 8.766 1.619 1.394 1 95.06 160 LEU B O 1
ATOM 3765 N N . ASP B 1 161 ? 9.258 -0.087 0.03 1 97 161 ASP B N 1
ATOM 3766 C CA . ASP B 1 161 ? 7.871 -0.543 -0.003 1 97 161 ASP B CA 1
ATOM 3767 C C . ASP B 1 161 ? 7.438 -1.079 1.359 1 97 161 ASP B C 1
ATOM 3769 O O . ASP B 1 161 ? 6.293 -0.881 1.775 1 97 161 ASP B O 1
ATOM 3773 N N . MET B 1 162 ? 8.375 -1.76 2.01 1 97.62 162 MET B N 1
ATOM 3774 C CA . MET B 1 162 ? 8.086 -2.209 3.369 1 97.62 162 MET B CA 1
ATOM 3775 C C . MET B 1 162 ? 7.793 -1.023 4.285 1 97.62 162 MET B C 1
ATOM 3777 O O . MET B 1 162 ? 6.809 -1.031 5.023 1 97.62 162 MET B O 1
ATOM 3781 N N . VAL B 1 163 ? 8.602 -0.02 4.188 1 97.62 163 VAL B N 1
ATOM 3782 C CA . VAL B 1 163 ? 8.422 1.188 4.984 1 97.62 163 VAL B CA 1
ATOM 3783 C C . VAL B 1 163 ? 7.055 1.803 4.684 1 97.62 163 VAL B C 1
ATOM 3785 O O . VAL B 1 163 ? 6.324 2.188 5.598 1 97.62 163 VAL B O 1
ATOM 3788 N N . ARG B 1 164 ? 6.684 1.904 3.436 1 98 164 ARG B N 1
ATOM 3789 C CA . ARG B 1 164 ? 5.391 2.455 3.041 1 98 164 ARG B CA 1
ATOM 3790 C C . ARG B 1 164 ? 4.246 1.668 3.668 1 98 164 ARG B C 1
ATOM 3792 O O . ARG B 1 164 ? 3.283 2.254 4.168 1 98 164 ARG B O 1
ATOM 3799 N N . THR B 1 165 ? 4.34 0.321 3.646 1 98.38 165 THR B N 1
ATOM 3800 C CA . THR B 1 165 ? 3.277 -0.501 4.219 1 98.38 165 THR B CA 1
ATOM 3801 C C . THR B 1 165 ? 3.186 -0.294 5.727 1 98.38 165 THR B C 1
ATOM 3803 O O . THR B 1 165 ? 2.088 -0.214 6.281 1 98.38 165 THR B O 1
ATOM 3806 N N . LEU B 1 166 ? 4.332 -0.226 6.391 1 98.56 166 LEU B N 1
ATOM 3807 C CA . LEU B 1 166 ? 4.367 -0.02 7.836 1 98.56 166 LEU B CA 1
ATOM 3808 C C . LEU B 1 166 ? 3.799 1.345 8.203 1 98.56 166 LEU B C 1
ATOM 3810 O O . LEU B 1 166 ? 3.041 1.465 9.172 1 98.56 166 LEU B O 1
ATOM 3814 N N . MET B 1 167 ? 4.137 2.375 7.43 1 98.44 167 MET B N 1
ATOM 3815 C CA . MET B 1 167 ? 3.604 3.713 7.668 1 98.44 167 MET B CA 1
ATOM 3816 C C . MET B 1 167 ? 2.09 3.738 7.48 1 98.44 167 MET B C 1
ATOM 3818 O O . MET B 1 167 ? 1.369 4.332 8.281 1 98.44 167 MET B O 1
ATOM 3822 N N . LEU B 1 168 ? 1.598 3.117 6.465 1 98.56 168 LEU B N 1
ATOM 3823 C CA . LEU B 1 168 ? 0.16 3.068 6.219 1 98.56 168 LEU B CA 1
ATOM 3824 C C . LEU B 1 168 ? -0.561 2.361 7.363 1 98.56 168 LEU B C 1
ATOM 3826 O O . LEU B 1 168 ? -1.664 2.758 7.746 1 98.56 168 LEU B O 1
ATOM 3830 N N . GLN B 1 169 ? 0.05 1.313 7.887 1 98.5 169 GLN B N 1
ATOM 3831 C CA . GLN B 1 169 ? -0.534 0.64 9.047 1 98.5 169 GLN B CA 1
ATOM 3832 C C . GLN B 1 169 ? -0.665 1.594 10.227 1 98.5 169 GLN B C 1
ATOM 3834 O O . GLN B 1 169 ? -1.701 1.626 10.891 1 98.5 169 GLN B O 1
ATOM 3839 N N . VAL B 1 170 ? 0.392 2.375 10.453 1 98.44 170 VAL B N 1
ATOM 3840 C CA . VAL B 1 170 ? 0.362 3.369 11.516 1 98.44 170 VAL B CA 1
ATOM 3841 C C . VAL B 1 170 ? -0.783 4.352 11.281 1 98.44 170 VAL B C 1
ATOM 3843 O O . VAL B 1 170 ? -1.567 4.637 12.188 1 98.44 170 VAL B O 1
ATOM 3846 N N . PHE B 1 171 ? -0.872 4.887 10.023 1 98 171 PHE B N 1
ATOM 3847 C CA . PHE B 1 171 ? -1.896 5.867 9.68 1 98 171 PHE B CA 1
ATOM 3848 C C . PHE B 1 171 ? -3.291 5.289 9.898 1 98 171 PHE B C 1
ATOM 3850 O O . PHE B 1 171 ? -4.16 5.949 10.469 1 98 171 PHE B O 1
ATOM 3857 N N . ILE B 1 172 ? -3.512 4.055 9.492 1 97.5 172 ILE B N 1
ATOM 3858 C CA . ILE B 1 172 ? -4.816 3.41 9.594 1 97.5 172 ILE B CA 1
ATOM 3859 C C . ILE B 1 172 ? -5.172 3.203 11.062 1 97.5 172 ILE B C 1
ATOM 3861 O O . ILE B 1 172 ? -6.27 3.555 11.5 1 97.5 172 ILE B O 1
ATOM 3865 N N . LEU B 1 173 ? -4.266 2.664 11.867 1 97.06 173 LEU B N 1
ATOM 3866 C CA . LEU B 1 173 ? -4.508 2.412 13.289 1 97.06 173 LEU B CA 1
ATOM 3867 C C . LEU B 1 173 ? -4.883 3.701 14.008 1 97.06 173 LEU B C 1
ATOM 3869 O O . LEU B 1 173 ? -5.836 3.725 14.789 1 97.06 173 LEU B O 1
ATOM 3873 N N . LEU B 1 174 ? -4.156 4.77 13.719 1 96.5 174 LEU B N 1
ATOM 3874 C CA . LEU B 1 174 ? -4.406 6.035 14.398 1 96.5 174 LEU B CA 1
ATOM 3875 C C . LEU B 1 174 ? -5.715 6.66 13.922 1 96.5 174 LEU B C 1
ATOM 3877 O O . LEU B 1 174 ? -6.406 7.328 14.688 1 96.5 174 LEU B O 1
ATOM 3881 N N . SER B 1 175 ? -6.016 6.457 12.641 1 94.69 175 SER B N 1
ATOM 3882 C CA . SER B 1 175 ? -7.266 7 12.109 1 94.69 175 SER B CA 1
ATOM 3883 C C . SER B 1 175 ? -8.477 6.367 12.797 1 94.69 175 SER B C 1
ATOM 3885 O O . SER B 1 175 ? -9.562 6.949 12.812 1 94.69 175 SER B O 1
ATOM 3887 N N . ARG B 1 176 ? -8.289 5.152 13.289 1 93.69 176 ARG B N 1
ATOM 3888 C CA . ARG B 1 176 ? -9.367 4.422 13.945 1 93.69 176 ARG B CA 1
ATOM 3889 C C . ARG B 1 176 ? -9.688 5.027 15.312 1 93.69 176 ARG B C 1
ATOM 3891 O O . ARG B 1 176 ? -10.734 4.734 15.898 1 93.69 176 ARG B O 1
ATOM 3898 N N . LEU B 1 177 ? -8.695 5.801 15.859 1 90.81 177 LEU B N 1
ATOM 3899 C CA . LEU B 1 177 ? -8.891 6.453 17.141 1 90.81 177 LEU B CA 1
ATOM 3900 C C . LEU B 1 177 ? -9.852 7.637 17.016 1 90.81 177 LEU B C 1
ATOM 3902 O O . LEU B 1 177 ? -10.43 8.086 18 1 90.81 177 LEU B O 1
ATOM 3906 N N . THR B 1 178 ? -9.711 8.266 15.875 1 72.19 178 THR B N 1
ATOM 3907 C CA . THR B 1 178 ? -10.484 9.492 15.695 1 72.19 178 THR B CA 1
ATOM 3908 C C . THR B 1 178 ? -11.938 9.156 15.336 1 72.19 178 THR B C 1
ATOM 3910 O O . THR B 1 178 ? -12.195 8.203 14.602 1 72.19 178 THR B O 1
ATOM 3913 N N . LEU B 1 179 ? -12.734 9.227 16.375 1 58.22 179 LEU B N 1
ATOM 3914 C CA . LEU B 1 179 ? -14.164 9.023 16.172 1 58.22 179 LEU B CA 1
ATOM 3915 C C . LEU B 1 179 ? -14.633 9.703 14.891 1 58.22 179 LEU B C 1
ATOM 3917 O O . LEU B 1 179 ? -14.102 10.75 14.508 1 58.22 179 LEU B O 1
ATOM 3921 N N . PRO B 1 180 ? -15.188 8.781 13.93 1 50.5 180 PRO B N 1
ATOM 3922 C CA . PRO B 1 180 ? -15.828 9.562 12.859 1 50.5 180 PRO B CA 1
ATOM 3923 C C . PRO B 1 180 ? -16.359 10.906 13.352 1 50.5 180 PRO B C 1
ATOM 3925 O O . PRO B 1 180 ? -16.859 11 14.469 1 50.5 180 PRO B O 1
ATOM 3928 N N . HIS B 1 181 ? -15.539 11.852 13.281 1 45.88 181 HIS B N 1
ATOM 3929 C CA . HIS B 1 181 ? -16.172 13.086 13.719 1 45.88 181 HIS B CA 1
ATOM 3930 C C . HIS B 1 181 ? -17.688 12.945 13.742 1 45.88 181 HIS B C 1
ATOM 3932 O O . HIS B 1 181 ? -18.297 12.578 12.734 1 45.88 181 HIS B O 1
ATOM 3938 N N . HIS B 1 182 ? -18.109 12.344 14.812 1 43 182 HIS B N 1
ATOM 3939 C CA . HIS B 1 182 ? -19.531 12.578 15.023 1 43 182 HIS B CA 1
ATOM 3940 C C . HIS B 1 182 ? -19.969 13.906 14.406 1 43 182 HIS B C 1
ATOM 3942 O O . HIS B 1 182 ? -19.781 14.969 15.008 1 43 182 HIS B O 1
ATOM 3948 N N . ILE B 1 183 ? -19.375 14.133 13.258 1 44.09 183 ILE B N 1
ATOM 3949 C CA . ILE B 1 183 ? -20.062 15.336 12.789 1 44.09 183 ILE B CA 1
ATOM 3950 C C . ILE B 1 183 ? -21.5 15.344 13.266 1 44.09 183 ILE B C 1
ATOM 3952 O O . ILE B 1 183 ? -22.25 14.391 13.016 1 44.09 183 ILE B O 1
ATOM 3956 N N . THR B 1 184 ? -21.75 16.047 14.203 1 47.72 184 THR B N 1
ATOM 3957 C CA . THR B 1 184 ? -23.109 16.422 14.594 1 47.72 184 THR B CA 1
ATOM 3958 C C . THR B 1 184 ? -24.094 16.062 13.492 1 47.72 184 THR B C 1
ATOM 3960 O O . THR B 1 184 ? -23.703 15.664 12.391 1 47.72 184 THR B O 1
ATOM 3963 N N . ASN B 1 185 ? -25.312 16.562 13.695 1 53.62 185 ASN B N 1
ATOM 3964 C CA . ASN B 1 185 ? -26.578 16.594 12.969 1 53.62 185 ASN B CA 1
ATOM 3965 C C . ASN B 1 185 ? -26.375 17.016 11.516 1 53.62 185 ASN B C 1
ATOM 3967 O O . ASN B 1 185 ? -27.312 17.438 10.852 1 53.62 185 ASN B O 1
ATOM 3971 N N . THR B 1 186 ? -25.016 16.969 11.141 1 64.19 186 THR B N 1
ATOM 3972 C CA . THR B 1 186 ? -24.859 17.391 9.75 1 64.19 186 THR B CA 1
ATOM 3973 C C . THR B 1 186 ? -24.922 16.188 8.812 1 64.19 186 THR B C 1
ATOM 3975 O O . THR B 1 186 ? -24.281 15.164 9.062 1 64.19 186 THR B O 1
ATOM 3978 N N . THR B 1 187 ? -25.609 16.312 7.832 1 74 187 THR B N 1
ATOM 3979 C CA . THR B 1 187 ? -25.781 15.266 6.824 1 74 187 THR B CA 1
ATOM 3980 C C . THR B 1 187 ? -24.469 14.961 6.121 1 74 187 THR B C 1
ATOM 3982 O O . THR B 1 187 ? -23.609 15.836 5.996 1 74 187 THR B O 1
ATOM 3985 N N . PRO B 1 188 ? -24.203 13.75 5.836 1 75.38 188 PRO B N 1
ATOM 3986 C CA . PRO B 1 188 ? -23.016 13.383 5.059 1 75.38 188 PRO B CA 1
ATOM 3987 C C . PRO B 1 188 ? -22.781 14.297 3.857 1 75.38 188 PRO B C 1
ATOM 3989 O O . PRO B 1 188 ? -21.641 14.617 3.527 1 75.38 188 PRO B O 1
ATOM 3992 N N . TYR B 1 189 ? -23.766 14.719 3.363 1 81.12 189 TYR B N 1
ATOM 3993 C CA . TYR B 1 189 ? -23.672 15.617 2.219 1 81.12 189 TYR B CA 1
ATOM 3994 C C . TYR B 1 189 ? -23.031 16.938 2.615 1 81.12 189 TYR B C 1
ATOM 3996 O O . TYR B 1 189 ? -22.125 17.422 1.944 1 81.12 189 TYR B O 1
ATOM 4004 N N . ASN B 1 190 ? -23.484 17.516 3.658 1 84.81 190 ASN B N 1
ATOM 4005 C CA . ASN B 1 190 ? -22.984 18.797 4.121 1 84.81 190 ASN B CA 1
ATOM 4006 C C . ASN B 1 190 ? -21.5 18.719 4.473 1 84.81 190 ASN B C 1
ATOM 4008 O O . ASN B 1 190 ? -20.734 19.641 4.176 1 84.81 190 ASN B O 1
ATOM 4012 N N . TYR B 1 191 ? -21.156 17.672 4.938 1 81.81 191 TYR B N 1
ATOM 4013 C CA . TYR B 1 191 ? -19.75 17.5 5.301 1 81.81 191 TYR B CA 1
ATOM 4014 C C . TYR B 1 191 ? -18.875 17.406 4.055 1 81.81 191 TYR B C 1
ATOM 4016 O O . TYR B 1 191 ? -17.781 17.984 4.012 1 81.81 191 TYR B O 1
ATOM 4024 N N . THR B 1 192 ? -19.359 16.641 3.154 1 85.12 192 THR B N 1
ATOM 4025 C CA . THR B 1 192 ? -18.625 16.516 1.901 1 85.12 192 THR B CA 1
ATOM 4026 C C . THR B 1 192 ? -18.5 17.875 1.222 1 85.12 192 THR B C 1
ATOM 4028 O O . THR B 1 192 ? -17.422 18.219 0.719 1 85.12 192 THR B O 1
ATOM 4031 N N . LEU B 1 193 ? -19.531 18.578 1.293 1 90.62 193 LEU B N 1
ATOM 4032 C CA . LEU B 1 193 ? -19.547 19.906 0.679 1 90.62 193 LEU B CA 1
ATOM 4033 C C . LEU B 1 193 ? -18.578 20.844 1.386 1 90.62 193 LEU B C 1
ATOM 4035 O O . LEU B 1 193 ? -17.844 21.594 0.735 1 90.62 193 LEU B O 1
ATOM 4039 N N . LEU B 1 194 ? -18.594 20.812 2.643 1 90.38 194 LEU B N 1
ATOM 4040 C CA . LEU B 1 194 ? -17.688 21.641 3.422 1 90.38 194 LEU B CA 1
ATOM 4041 C C . LEU B 1 194 ? -16.234 21.281 3.143 1 90.38 194 LEU B C 1
ATOM 4043 O O . LEU B 1 194 ? -15.383 22.172 2.971 1 90.38 194 LEU B O 1
ATOM 4047 N N . ARG B 1 195 ? -15.984 20.062 3.045 1 86.88 195 ARG B N 1
ATOM 4048 C CA . ARG B 1 195 ? -14.625 19.609 2.758 1 86.88 195 ARG B CA 1
ATOM 4049 C C . ARG B 1 195 ? -14.172 20.062 1.378 1 86.88 195 ARG B C 1
ATOM 4051 O O . ARG B 1 195 ? -13.023 20.484 1.205 1 86.88 195 ARG B O 1
ATOM 4058 N N . ASN B 1 196 ? -15.031 19.922 0.495 1 90.44 196 ASN B N 1
ATOM 4059 C CA . ASN B 1 196 ? -14.719 20.391 -0.851 1 90.44 196 ASN B CA 1
ATOM 4060 C C . ASN B 1 196 ? -14.438 21.891 -0.872 1 90.44 196 ASN B C 1
ATOM 4062 O O . ASN B 1 196 ? -13.539 22.344 -1.57 1 90.44 196 ASN B O 1
ATOM 4066 N N . PHE B 1 197 ? -15.273 22.625 -0.065 1 94.88 197 PHE B N 1
ATOM 4067 C CA . PHE B 1 197 ? -15.086 24.062 0.065 1 94.88 197 PHE B CA 1
ATOM 4068 C C . PHE B 1 197 ? -13.695 24.375 0.602 1 94.88 197 PHE B C 1
ATOM 4070 O O . PHE B 1 197 ? -12.953 25.156 0.002 1 94.88 197 PHE B O 1
ATOM 4077 N N . GLN B 1 198 ? -13.312 23.672 1.563 1 91.62 198 GLN B N 1
ATOM 4078 C CA . GLN B 1 198 ? -12.016 23.891 2.197 1 91.62 198 GLN B CA 1
ATOM 4079 C C . GLN B 1 198 ? -10.867 23.5 1.264 1 91.62 198 GLN B C 1
ATOM 4081 O O . GLN B 1 198 ? -9.852 24.203 1.2 1 91.62 198 GLN B O 1
ATOM 4086 N N . LYS B 1 199 ? -11.039 22.484 0.538 1 89.94 199 LYS B N 1
ATOM 4087 C CA . LYS B 1 199 ? -10.039 22.062 -0.441 1 89.94 199 LYS B CA 1
ATOM 4088 C C . LYS B 1 199 ? -9.859 23.125 -1.531 1 89.94 199 LYS B C 1
ATOM 4090 O O . LYS B 1 199 ? -8.734 23.406 -1.943 1 89.94 199 LYS B O 1
ATOM 4095 N N . LEU B 1 200 ? -10.938 23.609 -1.977 1 94.69 200 LEU B N 1
ATOM 4096 C CA . LEU B 1 200 ? -10.898 24.641 -3.004 1 94.69 200 LEU B CA 1
ATOM 4097 C C . LEU B 1 200 ? -10.203 25.891 -2.486 1 94.69 200 LEU B C 1
ATOM 4099 O O . LEU B 1 200 ? -9.445 26.547 -3.217 1 94.69 200 LEU B O 1
ATOM 4103 N N . ILE B 1 201 ? -10.516 26.234 -1.256 1 95.69 201 ILE B N 1
ATOM 4104 C CA . ILE B 1 201 ? -9.852 27.391 -0.657 1 95.69 201 ILE B CA 1
ATOM 4105 C C . ILE B 1 201 ? -8.336 27.172 -0.656 1 95.69 201 ILE B C 1
ATOM 4107 O O . ILE B 1 201 ? -7.578 28.047 -1.082 1 95.69 201 ILE B O 1
ATOM 4111 N N . ASP B 1 202 ? -7.953 26.031 -0.286 1 91.31 202 ASP B N 1
ATOM 4112 C CA . ASP B 1 202 ? -6.531 25.719 -0.185 1 91.31 202 ASP B CA 1
ATOM 4113 C C . ASP B 1 202 ? -5.84 25.859 -1.54 1 91.31 202 ASP B C 1
ATOM 4115 O O . ASP B 1 202 ? -4.676 26.25 -1.61 1 91.31 202 ASP B O 1
ATOM 4119 N N . LYS B 1 203 ? -6.559 25.656 -2.508 1 91.5 203 LYS B N 1
ATOM 4120 C CA . LYS B 1 203 ? -5.996 25.672 -3.855 1 91.5 203 LYS B CA 1
ATOM 4121 C C . LYS B 1 203 ? -6.031 27.078 -4.449 1 91.5 203 LYS B C 1
ATOM 4123 O O . LYS B 1 203 ? -5.203 27.422 -5.293 1 91.5 203 LYS B O 1
ATOM 4128 N N . ASN B 1 204 ? -6.984 27.922 -3.93 1 95.5 204 ASN B N 1
ATOM 4129 C CA . ASN B 1 204 ? -7.273 29.125 -4.715 1 95.5 204 ASN B CA 1
ATOM 4130 C C . ASN B 1 204 ? -7.199 30.375 -3.861 1 95.5 204 ASN B C 1
ATOM 4132 O O . ASN B 1 204 ? -7.355 31.484 -4.371 1 95.5 204 ASN B O 1
ATOM 4136 N N . PHE B 1 205 ? -6.93 30.359 -2.645 1 94.56 205 PHE B N 1
ATOM 4137 C CA . PHE B 1 205 ? -7.125 31.438 -1.688 1 94.56 205 PHE B CA 1
ATOM 4138 C C . PHE B 1 205 ? -6.297 32.656 -2.074 1 94.56 205 PHE B C 1
ATOM 4140 O O . PHE B 1 205 ? -6.574 33.781 -1.616 1 94.56 205 PHE B O 1
ATOM 4147 N N . THR B 1 206 ? -5.281 32.531 -2.848 1 94.06 206 THR B N 1
ATOM 4148 C CA . THR B 1 206 ? -4.449 33.656 -3.225 1 94.06 206 THR B CA 1
ATOM 4149 C C . THR B 1 206 ? -5.172 34.562 -4.23 1 94.06 206 THR B C 1
ATOM 4151 O O . THR B 1 206 ? -4.922 35.75 -4.301 1 94.06 206 THR B O 1
ATOM 4154 N N . THR B 1 207 ? -6.09 33.938 -4.98 1 93.75 207 THR B N 1
ATOM 4155 C CA . THR B 1 207 ? -6.727 34.688 -6.062 1 93.75 207 THR B CA 1
ATOM 4156 C C . THR B 1 207 ? -8.227 34.844 -5.812 1 93.75 207 THR B C 1
ATOM 4158 O O . THR B 1 207 ? -8.812 35.875 -6.113 1 93.75 207 THR B O 1
ATOM 4161 N N . LEU B 1 208 ? -8.82 33.844 -5.266 1 95.44 208 LEU B N 1
ATOM 4162 C CA . LEU B 1 208 ? -10.25 33.875 -4.965 1 95.44 208 LEU B CA 1
ATOM 4163 C C . LEU B 1 208 ? -10.484 34.219 -3.498 1 95.44 208 LEU B C 1
ATOM 4165 O O . LEU B 1 208 ? -10.195 33.406 -2.613 1 95.44 208 LEU B O 1
ATOM 4169 N N . LYS B 1 209 ? -11.109 35.406 -3.232 1 94.19 209 LYS B N 1
ATOM 4170 C CA . LYS B 1 209 ? -11.156 35.875 -1.85 1 94.19 209 LYS B CA 1
ATOM 4171 C C . LYS B 1 209 ? -12.594 36.062 -1.386 1 94.19 209 LYS B C 1
ATOM 4173 O O . LYS B 1 209 ? -12.836 36.406 -0.226 1 94.19 209 LYS B O 1
ATOM 4178 N N . LEU B 1 210 ? -13.555 35.75 -2.242 1 95.81 210 LEU B N 1
ATOM 4179 C CA . LEU B 1 210 ? -14.953 36 -1.9 1 95.81 210 LEU B CA 1
ATOM 4180 C C . LEU B 1 210 ? -15.75 34.719 -1.88 1 95.81 210 LEU B C 1
ATOM 4182 O O . LEU B 1 210 ? -15.531 33.844 -2.713 1 95.81 210 LEU B O 1
ATOM 4186 N N . PRO B 1 211 ? -16.75 34.625 -0.976 1 97.62 211 PRO B N 1
ATOM 4187 C CA . PRO B 1 211 ? -17.594 33.438 -0.879 1 97.62 211 PRO B CA 1
ATOM 4188 C C . PRO B 1 211 ? -18.312 33.094 -2.186 1 97.62 211 PRO B C 1
ATOM 4190 O O . PRO B 1 211 ? -18.469 31.922 -2.529 1 97.62 211 PRO B O 1
ATOM 4193 N N . LYS B 1 212 ? -18.703 34.156 -2.902 1 97.44 212 LYS B N 1
ATOM 4194 C CA . LYS B 1 212 ? -19.484 33.938 -4.125 1 97.44 212 LYS B CA 1
ATOM 4195 C C . LYS B 1 212 ? -18.672 33.125 -5.152 1 97.44 212 LYS B C 1
ATOM 4197 O O . LYS B 1 212 ? -19.234 32.344 -5.895 1 97.44 212 LYS B O 1
ATOM 4202 N N . ASP B 1 213 ? -17.406 33.344 -5.27 1 97.62 213 ASP B N 1
ATOM 4203 C CA . ASP B 1 213 ? -16.531 32.625 -6.207 1 97.62 213 ASP B CA 1
ATOM 4204 C C . ASP B 1 213 ? -16.469 31.156 -5.883 1 97.62 213 ASP B C 1
ATOM 4206 O O . ASP B 1 213 ? -16.516 30.312 -6.781 1 97.62 213 ASP B O 1
ATOM 4210 N N . TYR B 1 214 ? -16.406 30.828 -4.609 1 97.75 214 TYR B N 1
ATOM 4211 C CA . TYR B 1 214 ? -16.328 29.422 -4.188 1 97.75 214 TYR B CA 1
ATOM 4212 C C . TYR B 1 214 ? -17.672 28.734 -4.312 1 97.75 214 TYR B C 1
ATOM 4214 O O . TYR B 1 214 ? -17.75 27.562 -4.652 1 97.75 214 TYR B O 1
ATOM 4222 N N . ALA B 1 215 ? -18.719 29.422 -4.004 1 97.75 215 ALA B N 1
ATOM 4223 C CA . ALA B 1 215 ? -20.062 28.875 -4.195 1 97.75 215 ALA B CA 1
ATOM 4224 C C . ALA B 1 215 ? -20.297 28.469 -5.648 1 97.75 215 ALA B C 1
ATOM 4226 O O . ALA B 1 215 ? -20.859 27.406 -5.922 1 97.75 215 ALA B O 1
ATOM 4227 N N . ALA B 1 216 ? -19.844 29.281 -6.512 1 97.44 216 ALA B N 1
ATOM 4228 C CA . ALA B 1 216 ? -19.969 29 -7.938 1 97.44 216 ALA B CA 1
ATOM 4229 C C . ALA B 1 216 ? -19.219 27.734 -8.312 1 97.44 216 ALA B C 1
ATOM 4231 O O . ALA B 1 216 ? -19.719 26.906 -9.078 1 97.44 216 ALA B O 1
ATOM 4232 N N . LEU B 1 217 ? -18 27.578 -7.797 1 96.81 217 LEU B N 1
ATOM 4233 C CA . LEU B 1 217 ? -17.172 26.406 -8.078 1 96.81 217 LEU B CA 1
ATOM 4234 C C . LEU B 1 217 ? -17.844 25.141 -7.535 1 96.81 217 LEU B C 1
ATOM 4236 O O . LEU B 1 217 ? -17.641 24.047 -8.078 1 96.81 217 LEU B O 1
ATOM 4240 N N . LEU B 1 218 ? -18.641 25.281 -6.512 1 96.94 218 LEU B N 1
ATOM 4241 C CA . LEU B 1 218 ? -19.297 24.156 -5.859 1 96.94 218 LEU B CA 1
ATOM 4242 C C . LEU B 1 218 ? -20.703 23.969 -6.406 1 96.94 218 LEU B C 1
ATOM 4244 O O . LEU B 1 218 ? -21.391 23.031 -6.012 1 96.94 218 LEU B O 1
ATOM 4248 N N . TYR B 1 219 ? -21.125 24.844 -7.25 1 96.62 219 TYR B N 1
ATOM 4249 C CA . TYR B 1 219 ? -22.438 24.797 -7.883 1 96.62 219 TYR B CA 1
ATOM 4250 C C . TYR B 1 219 ? -23.547 24.922 -6.848 1 96.62 219 TYR 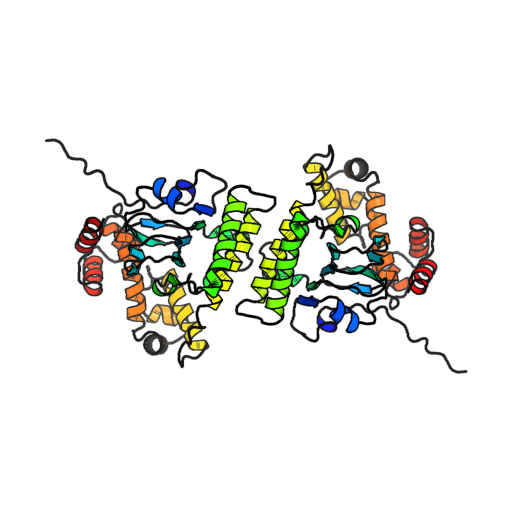B C 1
ATOM 4252 O O . TYR B 1 219 ? -24.531 24.172 -6.891 1 96.62 219 TYR B O 1
ATOM 4260 N N . ILE B 1 220 ? -23.375 25.812 -5.898 1 97.12 220 ILE B N 1
ATOM 4261 C CA . ILE B 1 220 ? -24.391 26.156 -4.906 1 97.12 220 ILE B CA 1
ATOM 4262 C C . ILE B 1 220 ? -24.469 27.672 -4.773 1 97.12 220 ILE B C 1
ATOM 4264 O O . ILE B 1 220 ? -23.703 28.406 -5.398 1 97.12 220 ILE B O 1
ATOM 4268 N N . THR B 1 221 ? -25.469 28.141 -3.979 1 96.94 221 THR B N 1
ATOM 4269 C CA . THR B 1 221 ? -25.609 29.578 -3.773 1 96.94 221 THR B CA 1
ATOM 4270 C C . THR B 1 221 ? -24.703 30.047 -2.633 1 96.94 221 THR B C 1
ATOM 4272 O O . THR B 1 221 ? -24.406 29.281 -1.72 1 96.94 221 THR B O 1
ATOM 4275 N N . PRO B 1 222 ? -24.312 31.281 -2.705 1 97.12 222 PRO B N 1
ATOM 4276 C CA . PRO B 1 222 ? -23.531 31.828 -1.595 1 97.12 222 PRO B CA 1
ATOM 4277 C C . PRO B 1 222 ? -24.266 31.734 -0.255 1 97.12 222 PRO B C 1
ATOM 4279 O O . PRO B 1 222 ? -23.641 31.484 0.775 1 97.12 222 PRO B O 1
ATOM 4282 N N . ASN B 1 223 ? -25.547 31.844 -0.317 1 97.06 223 ASN B N 1
ATOM 4283 C CA . ASN B 1 223 ? -26.328 31.734 0.906 1 97.06 223 ASN B CA 1
ATOM 4284 C C . ASN B 1 223 ? -26.266 30.328 1.49 1 97.06 223 ASN B C 1
ATOM 4286 O O . ASN B 1 223 ? -26.141 30.156 2.705 1 97.06 223 ASN B O 1
ATOM 4290 N N . HIS B 1 224 ? -26.359 29.422 0.638 1 96.5 224 HIS B N 1
ATOM 4291 C CA . HIS B 1 224 ? -26.25 28.047 1.076 1 96.5 224 HIS B CA 1
ATOM 4292 C C . HIS B 1 224 ? -24.875 27.75 1.672 1 96.5 224 HIS B C 1
ATOM 4294 O O . HIS B 1 224 ? -24.766 27.094 2.707 1 96.5 224 HIS B O 1
ATOM 4300 N N . LEU B 1 225 ? -23.875 28.203 0.994 1 97.06 225 LEU B N 1
ATOM 4301 C CA . LEU B 1 225 ? -22.516 28.016 1.484 1 97.06 225 LEU B CA 1
ATOM 4302 C C . LEU B 1 225 ? -22.328 28.656 2.857 1 97.06 225 LEU B C 1
ATOM 4304 O O . LEU B 1 225 ? -21.734 28.062 3.754 1 97.06 225 LEU B O 1
ATOM 4308 N N . ASN B 1 226 ? -22.844 29.812 2.982 1 96.62 226 ASN B N 1
ATOM 4309 C CA . ASN B 1 226 ? -22.734 30.516 4.258 1 96.62 226 ASN B CA 1
ATOM 4310 C C . ASN B 1 226 ? -23.5 29.797 5.363 1 96.62 226 ASN B C 1
ATOM 4312 O O . ASN B 1 226 ? -23.016 29.703 6.496 1 96.62 226 ASN B O 1
ATOM 4316 N N . ALA B 1 227 ? -24.672 29.328 5.027 1 95.12 227 ALA B N 1
ATOM 4317 C CA . ALA B 1 227 ? -25.469 28.562 5.988 1 95.12 227 ALA B CA 1
ATOM 4318 C C . ALA B 1 227 ? -24.734 27.312 6.438 1 95.12 227 ALA B C 1
ATOM 4320 O O . ALA B 1 227 ? -24.719 26.984 7.629 1 95.12 227 ALA B O 1
ATOM 4321 N N . LEU B 1 228 ? -24.188 26.719 5.496 1 94.12 228 LEU B N 1
ATOM 4322 C CA . LEU B 1 228 ? -23.422 25.5 5.762 1 94.12 228 LEU B CA 1
ATOM 4323 C C . LEU B 1 228 ? -22.281 25.781 6.734 1 94.12 228 LEU B C 1
ATOM 4325 O O . LEU B 1 228 ? -22.109 25.062 7.715 1 94.12 228 LEU B O 1
ATOM 4329 N N . CYS B 1 229 ? -21.484 26.797 6.492 1 95.06 229 CYS B N 1
ATOM 4330 C CA . CYS B 1 229 ? -20.344 27.172 7.316 1 95.06 229 CYS B CA 1
ATOM 4331 C C . CYS B 1 229 ? -20.781 27.547 8.727 1 95.06 229 CYS B C 1
ATOM 4333 O O . CYS B 1 229 ? -20.188 27.094 9.703 1 95.06 229 CYS B O 1
ATOM 4335 N N . ASN B 1 230 ? -21.828 28.25 8.773 1 94.06 230 ASN B N 1
ATOM 4336 C CA . ASN B 1 230 ? -22.344 28.656 10.078 1 94.06 230 ASN B CA 1
ATOM 4337 C C . ASN B 1 230 ? -22.828 27.453 10.883 1 94.06 230 ASN B C 1
ATOM 4339 O O . ASN B 1 230 ? -22.578 27.359 12.086 1 94.06 230 ASN B O 1
ATOM 4343 N N . ASP B 1 231 ? -23.5 26.609 10.188 1 90.75 231 ASP B N 1
ATOM 4344 C CA . ASP B 1 231 ? -24.094 25.438 10.828 1 90.75 231 ASP B CA 1
ATOM 4345 C C . ASP B 1 231 ? -23.016 24.5 11.352 1 90.75 231 ASP B C 1
ATOM 4347 O O . ASP B 1 231 ? -23.125 23.953 12.453 1 90.75 231 ASP B O 1
ATOM 4351 N N . VAL B 1 232 ? -22 24.391 10.57 1 86.94 232 VAL B N 1
ATOM 4352 C CA . VAL B 1 232 ? -21.031 23.344 10.875 1 86.94 232 VAL B CA 1
ATOM 4353 C C . VAL B 1 232 ? -19.844 23.922 11.625 1 86.94 232 VAL B C 1
ATOM 4355 O O . VAL B 1 232 ? -19.312 23.297 12.547 1 86.94 232 VAL B O 1
ATOM 4358 N N . LEU B 1 233 ? -19.375 25.109 11.273 1 89.12 233 LEU B N 1
ATOM 4359 C CA . LEU B 1 233 ? -18.125 25.656 11.812 1 89.12 233 LEU B CA 1
ATOM 4360 C C . LEU B 1 233 ? -18.406 26.812 12.766 1 89.12 233 LEU B C 1
ATOM 4362 O O . LEU B 1 233 ? -17.5 27.297 13.453 1 89.12 233 LEU B O 1
ATOM 4366 N N . ASP B 1 234 ? -19.641 27.328 12.734 1 93 234 ASP B N 1
ATOM 4367 C CA . ASP B 1 234 ? -20.062 28.453 13.562 1 93 234 ASP B CA 1
ATOM 4368 C C . ASP B 1 234 ? -19.375 29.75 13.125 1 93 234 ASP B C 1
ATOM 4370 O O . ASP B 1 234 ? -19.203 30.672 13.93 1 93 234 ASP B O 1
ATOM 4374 N N . ILE B 1 235 ? -18.922 29.766 11.922 1 94.12 235 ILE B N 1
ATOM 4375 C CA . ILE B 1 235 ? -18.391 30.984 11.312 1 94.12 235 ILE B CA 1
ATOM 4376 C C . ILE B 1 235 ? -18.828 31.078 9.859 1 94.12 235 ILE B C 1
ATOM 4378 O O . ILE B 1 235 ? -19.234 30.078 9.258 1 94.12 235 ILE B O 1
ATOM 4382 N N . SER B 1 236 ? -18.797 32.25 9.305 1 96.38 236 SER B N 1
ATOM 4383 C CA . SER B 1 236 ? -19.266 32.469 7.941 1 96.38 236 SER B CA 1
ATOM 4384 C C . SER B 1 236 ? -18.266 31.969 6.914 1 96.38 236 SER B C 1
ATOM 4386 O O . SER B 1 236 ? -17.094 31.75 7.234 1 96.38 236 SER B O 1
ATOM 4388 N N . ALA B 1 237 ? -18.766 31.812 5.699 1 97.19 237 ALA B N 1
ATOM 4389 C CA . ALA B 1 237 ? -17.906 31.406 4.594 1 97.19 237 ALA B CA 1
ATOM 4390 C C . ALA B 1 237 ? -16.797 32.438 4.375 1 97.19 237 ALA B C 1
ATOM 4392 O O . ALA B 1 237 ? -15.641 32.062 4.117 1 97.19 237 ALA B O 1
ATOM 4393 N N . GLY B 1 238 ? -17.156 33.625 4.496 1 96.88 238 GLY B N 1
ATOM 4394 C CA . GLY B 1 238 ? -16.172 34.688 4.359 1 96.88 238 GLY B CA 1
ATOM 4395 C C . GLY B 1 238 ? -15.055 34.625 5.391 1 96.88 238 GLY B C 1
ATOM 4396 O O . GLY B 1 238 ? -13.883 34.812 5.066 1 96.88 238 GLY B O 1
ATOM 4397 N N . GLU B 1 239 ? -15.43 34.312 6.57 1 96.31 239 GLU B N 1
ATOM 4398 C CA . GLU B 1 239 ? -14.453 34.188 7.645 1 96.31 239 GLU B CA 1
ATOM 4399 C C . GLU B 1 239 ? -13.531 33 7.418 1 96.31 239 GLU B C 1
ATOM 4401 O O . GLU B 1 239 ? -12.336 33.062 7.703 1 96.31 239 GLU B O 1
ATOM 4406 N N . VAL B 1 240 ? -14.07 31.938 6.906 1 95.75 240 VAL B N 1
ATOM 4407 C CA . VAL B 1 240 ? -13.266 30.75 6.609 1 95.75 240 VAL B CA 1
ATOM 4408 C C . VAL B 1 240 ? -12.18 31.109 5.598 1 95.75 240 VAL B C 1
ATOM 4410 O O . VAL B 1 240 ? -11.016 30.75 5.773 1 95.75 240 VAL B O 1
ATOM 4413 N N . ILE B 1 241 ? -12.539 31.812 4.598 1 97.12 241 ILE B N 1
ATOM 4414 C CA . ILE B 1 241 ? -11.617 32.219 3.535 1 97.12 241 ILE B CA 1
ATOM 4415 C C . ILE B 1 241 ? -10.555 33.156 4.098 1 97.12 241 ILE B C 1
ATOM 4417 O O . ILE B 1 241 ? -9.352 32.938 3.885 1 97.12 241 ILE B O 1
ATOM 4421 N N . ARG B 1 242 ? -10.992 34.125 4.855 1 96.19 242 ARG B N 1
ATOM 4422 C CA . ARG B 1 242 ? -10.078 35.094 5.426 1 96.19 242 ARG B CA 1
ATOM 4423 C C . ARG B 1 242 ? -9.078 34.438 6.371 1 96.19 242 ARG B C 1
ATOM 4425 O O . ARG B 1 242 ? -7.895 34.781 6.363 1 96.19 242 ARG B O 1
ATOM 4432 N N . ASN B 1 243 ? -9.609 33.562 7.125 1 95.12 243 ASN B N 1
ATOM 4433 C CA . ASN B 1 243 ? -8.742 32.844 8.055 1 95.12 243 ASN B CA 1
ATOM 4434 C C . ASN B 1 243 ? -7.629 32.094 7.316 1 95.12 243 ASN B C 1
ATOM 4436 O O . ASN B 1 243 ? -6.48 32.094 7.766 1 95.12 243 ASN B O 1
ATOM 4440 N N . ARG B 1 244 ? -7.949 31.484 6.195 1 94.75 244 ARG B N 1
ATOM 4441 C CA . ARG B 1 244 ? -6.961 30.734 5.418 1 94.75 244 ARG B CA 1
ATOM 4442 C C . ARG B 1 244 ? -5.934 31.688 4.801 1 94.75 244 ARG B C 1
ATOM 4444 O O . ARG B 1 244 ? -4.746 31.375 4.738 1 94.75 244 ARG B O 1
ATOM 4451 N N . ILE B 1 245 ? -6.359 32.812 4.332 1 95.94 245 ILE B N 1
ATOM 4452 C CA . ILE B 1 245 ? -5.477 33.812 3.742 1 95.94 245 ILE B CA 1
ATOM 4453 C C . ILE B 1 245 ? -4.508 34.344 4.801 1 95.94 245 ILE B C 1
ATOM 4455 O O . ILE B 1 245 ? -3.301 34.406 4.562 1 95.94 245 ILE B O 1
ATOM 4459 N N . VAL B 1 246 ? -5.055 34.625 5.945 1 95.81 246 VAL B N 1
ATOM 4460 C CA . VAL B 1 246 ? -4.254 35.156 7.039 1 95.81 246 VAL B CA 1
ATOM 4461 C C . VAL B 1 246 ? -3.23 34.094 7.488 1 95.81 246 VAL B C 1
ATOM 4463 O O . VAL B 1 246 ? -2.086 34.438 7.793 1 95.81 246 VAL B O 1
ATOM 4466 N N . LEU B 1 247 ? -3.68 32.938 7.527 1 94.12 247 LEU B N 1
ATOM 4467 C CA . LEU B 1 247 ? -2.762 31.859 7.887 1 94.12 247 LEU B CA 1
ATOM 4468 C C . LEU B 1 247 ? -1.565 31.828 6.941 1 94.12 247 LEU B C 1
ATOM 4470 O O . LEU B 1 247 ? -0.418 31.75 7.387 1 94.12 247 LEU B O 1
ATOM 4474 N N . GLU B 1 248 ? -1.812 31.906 5.672 1 94.19 248 GLU B N 1
ATOM 4475 C CA . GLU B 1 248 ? -0.717 31.906 4.707 1 94.19 248 GLU B CA 1
ATOM 4476 C C . GLU B 1 248 ? 0.157 33.156 4.871 1 94.19 248 GLU B C 1
ATOM 4478 O O . GLU B 1 248 ? 1.38 33.062 4.73 1 94.19 248 GLU B O 1
ATOM 4483 N N . ALA B 1 249 ? -0.471 34.219 5.125 1 95.19 249 ALA B N 1
ATOM 4484 C CA . ALA B 1 249 ? 0.287 35.438 5.383 1 95.19 249 ALA B CA 1
ATOM 4485 C C . ALA B 1 249 ? 1.254 35.25 6.547 1 95.19 249 ALA B C 1
ATOM 4487 O O . ALA B 1 249 ? 2.438 35.562 6.441 1 95.19 249 ALA B O 1
ATOM 4488 N N . LYS B 1 250 ? 0.699 34.75 7.602 1 93.75 250 LYS B N 1
ATOM 4489 C CA . LYS B 1 250 ? 1.53 34.469 8.773 1 93.75 250 LYS B CA 1
ATOM 4490 C C . LYS B 1 250 ? 2.682 33.531 8.422 1 93.75 250 LYS B C 1
ATOM 4492 O O . LYS B 1 250 ? 3.824 33.75 8.812 1 93.75 250 LYS B O 1
ATOM 4497 N N . ARG B 1 251 ? 2.424 32.469 7.691 1 91.56 251 ARG B N 1
ATOM 4498 C CA . ARG B 1 251 ? 3.438 31.516 7.273 1 91.56 251 ARG B CA 1
ATOM 4499 C C . ARG B 1 251 ? 4.539 32.188 6.465 1 91.56 251 ARG B C 1
ATOM 4501 O O . ARG B 1 251 ? 5.723 31.938 6.688 1 91.56 251 ARG B O 1
ATOM 4508 N N . LEU B 1 252 ? 4.094 33.062 5.562 1 91.94 252 LEU B N 1
ATOM 4509 C CA . LEU B 1 252 ? 5.047 33.75 4.711 1 91.94 252 LEU B CA 1
ATOM 4510 C C . LEU B 1 252 ? 5.867 34.75 5.523 1 91.94 252 LEU B C 1
ATOM 4512 O O . LEU B 1 252 ? 7.055 34.938 5.262 1 91.94 252 LEU B O 1
ATOM 4516 N N . LEU B 1 253 ? 5.273 35.312 6.484 1 91.81 253 LEU B N 1
ATOM 4517 C CA . LEU B 1 253 ? 5.914 36.344 7.281 1 91.81 253 LEU B CA 1
ATOM 4518 C C . LEU B 1 253 ? 7.008 35.75 8.164 1 91.81 253 LEU B C 1
ATOM 4520 O O . LEU B 1 253 ? 7.902 36.469 8.617 1 91.81 253 LEU B O 1
ATOM 4524 N N . VAL B 1 254 ? 6.867 34.5 8.43 1 87.25 254 VAL B N 1
ATOM 4525 C CA . VAL B 1 254 ? 7.887 33.812 9.211 1 87.25 254 VAL B CA 1
ATOM 4526 C C . VAL B 1 254 ? 9.188 33.719 8.406 1 87.25 254 VAL B C 1
ATOM 4528 O O . VAL B 1 254 ? 10.273 33.656 8.984 1 87.25 254 VAL B O 1
ATOM 4531 N N . ASN B 1 255 ? 9.07 33.75 7.133 1 84.19 255 ASN B N 1
ATOM 4532 C CA . ASN B 1 255 ? 10.242 33.781 6.262 1 84.19 255 ASN B CA 1
ATOM 4533 C C . ASN B 1 255 ? 10.836 35.188 6.168 1 84.19 255 ASN B C 1
ATOM 4535 O O . ASN B 1 255 ? 10.367 36 5.395 1 84.19 255 ASN B O 1
ATOM 4539 N N . LEU B 1 256 ? 11.938 35.375 6.742 1 81.31 256 LEU B N 1
ATOM 4540 C CA . LEU B 1 256 ? 12.523 36.688 6.848 1 81.31 256 LEU B CA 1
ATOM 4541 C C . LEU B 1 256 ? 13.195 37.094 5.539 1 81.31 256 LEU B C 1
ATOM 4543 O O . LEU B 1 256 ? 13.531 38.281 5.344 1 81.31 256 LEU B O 1
ATOM 4547 N N . GLY B 1 257 ? 13.305 36.188 4.719 1 83.81 257 GLY B N 1
ATOM 4548 C CA . GLY B 1 257 ? 13.844 36.469 3.404 1 83.81 257 GLY B CA 1
ATOM 4549 C C . GLY B 1 257 ? 12.859 37.188 2.502 1 83.81 257 GLY B C 1
ATOM 4550 O O . GLY B 1 257 ? 13.242 37.781 1.479 1 83.81 257 GLY B O 1
ATOM 4551 N N . LEU B 1 258 ? 11.68 37.219 2.9 1 90.5 258 LEU B N 1
ATOM 4552 C CA . LEU B 1 258 ? 10.633 37.906 2.137 1 90.5 258 LEU B CA 1
ATOM 4553 C C . LEU B 1 258 ? 10.312 39.281 2.748 1 90.5 258 LEU B C 1
ATOM 4555 O O . LEU B 1 258 ? 10.133 39.375 3.963 1 90.5 258 LEU B O 1
ATOM 4559 N N . THR B 1 259 ? 10.32 40.25 1.888 1 93.31 259 THR B N 1
ATOM 4560 C CA . THR B 1 259 ? 9.82 41.531 2.363 1 93.31 259 THR B CA 1
ATOM 4561 C C . THR B 1 259 ? 8.305 41.5 2.521 1 93.31 259 THR B C 1
ATOM 4563 O O . THR B 1 259 ? 7.637 40.625 1.967 1 93.31 259 THR B O 1
ATOM 4566 N N . ILE B 1 260 ? 7.801 42.438 3.314 1 94.44 260 ILE B N 1
ATOM 4567 C CA . ILE B 1 260 ? 6.359 42.5 3.506 1 94.44 260 ILE B CA 1
ATOM 4568 C C . ILE B 1 260 ? 5.672 42.75 2.164 1 94.44 260 ILE B C 1
ATOM 4570 O O . ILE B 1 260 ? 4.59 42.219 1.902 1 94.44 260 ILE B O 1
ATOM 4574 N N . SER B 1 261 ? 6.309 43.531 1.34 1 95 261 SER B N 1
ATOM 4575 C CA . SER B 1 261 ? 5.781 43.812 0.007 1 95 261 SER B CA 1
ATOM 4576 C C . SER B 1 261 ? 5.711 42.562 -0.831 1 95 261 SER B C 1
ATOM 4578 O O . SER B 1 261 ? 4.742 42.344 -1.564 1 95 261 SER B O 1
ATOM 4580 N N . GLU B 1 262 ? 6.699 41.75 -0.756 1 94.44 262 GLU B N 1
ATOM 4581 C CA . GLU B 1 262 ? 6.719 40.5 -1.486 1 94.44 262 GLU B CA 1
ATOM 4582 C C . GLU B 1 262 ? 5.625 39.562 -0.989 1 94.44 262 GLU B C 1
ATOM 4584 O O . GLU B 1 262 ? 5.016 38.812 -1.779 1 94.44 262 GLU B O 1
ATOM 4589 N N . VAL B 1 263 ? 5.426 39.562 0.295 1 95.81 263 VAL B N 1
ATOM 4590 C CA . VAL B 1 263 ? 4.352 38.75 0.869 1 95.81 263 VAL B CA 1
ATOM 4591 C C . VAL B 1 263 ? 3.008 39.219 0.31 1 95.81 263 VAL B C 1
ATOM 4593 O O . VAL B 1 263 ? 2.186 38.406 -0.106 1 95.81 263 VAL B O 1
ATOM 4596 N N . ALA B 1 264 ? 2.805 40.5 0.291 1 95.81 264 ALA B N 1
ATOM 4597 C CA . ALA B 1 264 ? 1.583 41.094 -0.266 1 95.81 264 ALA B CA 1
ATOM 4598 C C . ALA B 1 264 ? 1.388 40.656 -1.717 1 95.81 264 ALA B C 1
ATOM 4600 O O . ALA B 1 264 ? 0.281 40.281 -2.119 1 95.81 264 ALA B O 1
ATOM 4601 N N . ASP B 1 265 ? 2.457 40.719 -2.486 1 94.94 265 ASP B N 1
ATOM 4602 C CA . ASP B 1 265 ? 2.422 40.344 -3.9 1 94.94 265 ASP B CA 1
ATOM 4603 C C . ASP B 1 265 ? 2.078 38.875 -4.086 1 94.94 265 ASP B C 1
ATOM 4605 O O . ASP B 1 265 ? 1.274 38.5 -4.949 1 94.94 265 ASP B O 1
ATOM 4609 N N . GLN B 1 266 ? 2.688 38.062 -3.299 1 94.06 266 GLN B N 1
ATOM 4610 C CA . GLN B 1 266 ? 2.467 36.625 -3.4 1 94.06 266 GLN B CA 1
ATOM 4611 C C . GLN B 1 266 ? 1.017 36.281 -3.084 1 94.06 266 GLN B C 1
ATOM 4613 O O . GLN B 1 266 ? 0.477 35.312 -3.627 1 94.06 266 GLN B O 1
ATOM 4618 N N . LEU B 1 267 ? 0.42 37.062 -2.252 1 95.81 267 LEU B N 1
ATOM 4619 C CA . LEU B 1 267 ? -0.966 36.812 -1.871 1 95.81 267 LEU B CA 1
ATOM 4620 C C . LEU B 1 267 ? -1.922 37.625 -2.758 1 95.81 267 LEU B C 1
ATOM 4622 O O . LEU B 1 267 ? -3.131 37.625 -2.516 1 95.81 267 LEU B O 1
ATOM 4626 N N . HIS B 1 268 ? -1.39 38.312 -3.729 1 95.44 268 HIS B N 1
ATOM 4627 C CA . HIS B 1 268 ? -2.115 39.031 -4.77 1 95.44 268 HIS B CA 1
ATOM 4628 C C . HIS B 1 268 ? -2.963 40.156 -4.176 1 95.44 268 HIS B C 1
ATOM 4630 O O . HIS B 1 268 ? -4.125 40.312 -4.551 1 95.44 268 HIS B O 1
ATOM 4636 N N . PHE B 1 269 ? -2.457 40.812 -3.227 1 94.69 269 PHE B N 1
ATOM 4637 C CA . PHE B 1 269 ? -3.055 42.062 -2.773 1 94.69 269 PHE B CA 1
ATOM 4638 C C . PHE B 1 269 ? -2.686 43.188 -3.709 1 94.69 269 PHE B C 1
ATOM 4640 O O . PHE B 1 269 ? -1.646 43.156 -4.371 1 94.69 269 PHE B O 1
ATOM 4647 N N . ALA B 1 270 ? -3.555 44.188 -3.727 1 88.88 270 ALA B N 1
ATOM 4648 C CA . ALA B 1 270 ? -3.365 45.312 -4.637 1 88.88 270 ALA B CA 1
ATOM 4649 C C . ALA B 1 270 ? -2.08 46.062 -4.309 1 88.88 270 ALA B C 1
ATOM 4651 O O . ALA B 1 270 ? -1.387 46.531 -5.211 1 88.88 270 ALA B O 1
ATOM 4652 N N . ASP B 1 271 ? -1.841 46.281 -3.023 1 88.31 271 ASP B N 1
ATOM 4653 C CA . ASP B 1 271 ? -0.599 46.938 -2.625 1 88.31 271 ASP B CA 1
ATOM 4654 C C . ASP B 1 271 ? -0.288 46.688 -1.153 1 88.31 271 ASP B C 1
ATOM 4656 O O . ASP B 1 271 ? -1.063 46.031 -0.455 1 88.31 271 ASP B O 1
ATOM 4660 N N . TYR B 1 272 ? 0.847 47.219 -0.781 1 91.94 272 TYR B N 1
ATOM 4661 C CA . TYR B 1 272 ? 1.387 47.062 0.565 1 91.94 272 TYR B CA 1
ATOM 4662 C C . TYR B 1 272 ? 0.421 47.594 1.605 1 91.94 272 TYR B C 1
ATOM 4664 O O . TYR B 1 272 ? 0.171 46.969 2.631 1 91.94 272 TYR B O 1
ATOM 4672 N N . SER B 1 273 ? -0.068 48.688 1.317 1 94.19 273 SER B N 1
ATOM 4673 C CA . SER B 1 273 ? -0.938 49.375 2.273 1 94.19 273 SER B CA 1
ATOM 4674 C C . SER B 1 273 ? -2.215 48.594 2.521 1 94.19 273 SER B C 1
ATOM 4676 O O . SER B 1 273 ? -2.648 48.438 3.666 1 94.19 273 SER B O 1
ATOM 4678 N N . TYR B 1 274 ? -2.764 48.156 1.521 1 94.81 274 TYR B N 1
ATOM 4679 C CA . TYR B 1 274 ? -3.988 47.375 1.64 1 94.81 274 TYR B CA 1
ATOM 4680 C C . TYR B 1 274 ? -3.736 46.062 2.408 1 94.81 274 TYR B C 1
ATOM 4682 O O . TYR B 1 274 ? -4.547 45.688 3.25 1 94.81 274 TYR B O 1
ATOM 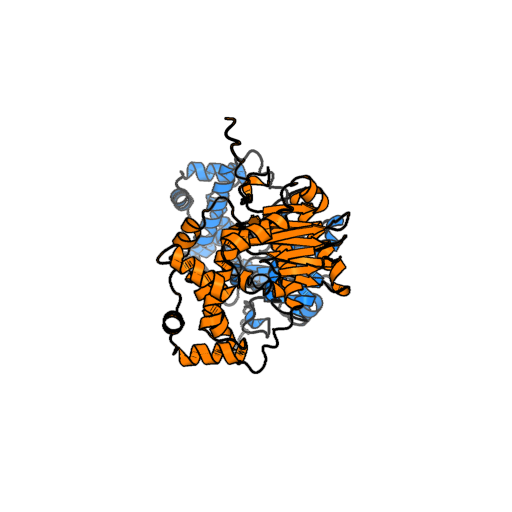4690 N N . PHE B 1 275 ? -2.662 45.406 2.111 1 96.69 275 PHE B N 1
ATOM 4691 C CA . PHE B 1 275 ? -2.299 44.188 2.809 1 96.69 275 PHE B CA 1
ATOM 4692 C C . PHE B 1 275 ? -2.123 44.438 4.301 1 96.69 275 PHE B C 1
ATOM 4694 O O . PHE B 1 275 ? -2.633 43.688 5.129 1 96.69 275 PHE B O 1
ATOM 4701 N N . THR B 1 276 ? -1.439 45.469 4.617 1 96.69 276 THR B N 1
ATOM 4702 C CA . THR B 1 276 ? -1.159 45.812 6.008 1 96.69 276 THR B CA 1
ATOM 4703 C C . THR B 1 276 ? -2.455 46.062 6.773 1 96.69 276 THR B C 1
ATOM 4705 O O . THR B 1 276 ? -2.625 45.594 7.898 1 96.69 276 THR B O 1
ATOM 4708 N N . LYS B 1 277 ? -3.338 46.781 6.184 1 96.56 277 LYS B N 1
ATOM 4709 C CA . LYS B 1 277 ? -4.629 47.062 6.805 1 96.56 277 LYS B CA 1
ATOM 4710 C C . LYS B 1 277 ? -5.441 45.781 6.984 1 96.56 277 LYS B C 1
ATOM 4712 O O . LYS B 1 277 ? -6.062 45.594 8.031 1 96.56 277 LYS B O 1
ATOM 4717 N N . TYR B 1 278 ? -5.449 45.031 5.977 1 95.94 278 TYR B N 1
ATOM 4718 C CA . TYR B 1 278 ? -6.164 43.75 6 1 95.94 278 TYR B CA 1
ATOM 4719 C C . TYR B 1 278 ? -5.652 42.875 7.129 1 95.94 278 TYR B C 1
ATOM 4721 O O . TYR B 1 278 ? -6.441 42.344 7.926 1 95.94 278 TYR B O 1
ATOM 4729 N N . PHE B 1 279 ? -4.355 42.656 7.152 1 97.44 279 PHE B N 1
ATOM 4730 C CA . PHE B 1 279 ? -3.721 41.781 8.141 1 97.44 279 PHE B CA 1
ATOM 4731 C C . PHE B 1 279 ? -3.992 42.312 9.555 1 97.44 279 PHE B C 1
ATOM 4733 O O . PHE B 1 279 ? -4.352 41.531 10.438 1 97.44 279 PHE B O 1
ATOM 4740 N N . LYS B 1 280 ? -3.867 43.562 9.75 1 97.12 280 LYS B N 1
ATOM 4741 C CA . LYS B 1 280 ? -4.105 44.156 11.055 1 97.12 280 LYS B CA 1
ATOM 4742 C C . LYS B 1 280 ? -5.562 43.969 11.484 1 97.12 280 LYS B C 1
ATOM 4744 O O . LYS B 1 280 ? -5.848 43.719 12.648 1 97.12 280 LYS B O 1
ATOM 4749 N N . LYS B 1 281 ? -6.406 44.156 10.586 1 96.44 281 LYS B N 1
ATOM 4750 C CA . LYS B 1 281 ? -7.828 44 10.875 1 96.44 281 LYS B CA 1
ATOM 4751 C C . LYS B 1 281 ? -8.133 42.594 11.359 1 96.44 281 LYS B C 1
ATOM 4753 O O . LYS B 1 281 ? -8.953 42.406 12.258 1 96.44 281 LYS B O 1
ATOM 4758 N N . GLN B 1 282 ? -7.465 41.656 10.758 1 94.88 282 GLN B N 1
ATOM 4759 C CA . GLN B 1 282 ? -7.77 40.281 11.031 1 94.88 282 GLN B CA 1
ATOM 4760 C C . GLN B 1 282 ? -7.023 39.781 12.266 1 94.88 282 GLN B C 1
ATOM 4762 O O . GLN B 1 282 ? -7.512 38.906 12.992 1 94.88 282 GLN B O 1
ATOM 4767 N N . THR B 1 283 ? -5.824 40.312 12.555 1 95.44 283 THR B N 1
ATOM 4768 C CA . THR B 1 283 ? -4.973 39.719 13.578 1 95.44 283 THR B CA 1
ATOM 4769 C C . THR B 1 283 ? -4.785 40.656 14.75 1 95.44 283 THR B C 1
ATOM 4771 O O . THR B 1 283 ? -4.328 40.25 15.82 1 95.44 283 THR B O 1
ATOM 4774 N N . GLY B 1 284 ? -5.031 41.938 14.523 1 95.44 284 GLY B N 1
ATOM 4775 C CA . GLY B 1 284 ? -4.883 42.938 15.57 1 95.44 284 GLY B CA 1
ATOM 4776 C C . GLY B 1 284 ? -3.512 43.594 15.578 1 95.44 284 GLY B C 1
ATOM 4777 O O . GLY B 1 284 ? -3.295 44.594 16.281 1 95.44 284 GLY B O 1
ATOM 4778 N N . VAL B 1 285 ? -2.609 43.062 14.797 1 96 285 VAL B N 1
ATOM 4779 C CA . VAL B 1 285 ? -1.269 43.656 14.734 1 96 285 VAL B CA 1
ATOM 4780 C C . VAL B 1 285 ? -0.844 43.812 13.273 1 96 285 VAL B C 1
ATOM 4782 O O . VAL B 1 285 ? -1.403 43.156 12.391 1 96 285 VAL B O 1
ATOM 4785 N N . THR B 1 286 ? 0.114 44.656 13.039 1 96.44 286 THR B N 1
ATOM 4786 C CA . THR B 1 286 ? 0.638 44.844 11.695 1 96.44 286 THR B CA 1
ATOM 4787 C C . THR B 1 286 ? 1.576 43.688 11.32 1 96.44 286 THR B C 1
ATOM 4789 O O . THR B 1 286 ? 2.062 42.969 12.188 1 96.44 286 THR B O 1
ATOM 4792 N N . PRO B 1 287 ? 1.774 43.5 9.992 1 96.31 287 PRO B N 1
ATOM 4793 C CA . PRO B 1 287 ? 2.754 42.5 9.578 1 96.31 287 PRO B CA 1
ATOM 4794 C C . PRO B 1 287 ? 4.117 42.688 10.234 1 96.31 287 PRO B C 1
ATOM 4796 O O . PRO B 1 287 ? 4.754 41.719 10.648 1 96.31 287 PRO B O 1
ATOM 4799 N N . GLU B 1 288 ? 4.547 43.906 10.359 1 94.38 288 GLU B N 1
ATOM 4800 C CA . GLU B 1 288 ? 5.832 44.219 10.984 1 94.38 288 GLU B CA 1
ATOM 4801 C C . GLU B 1 288 ? 5.84 43.812 12.461 1 94.38 288 GLU B C 1
ATOM 4803 O O . GLU B 1 288 ? 6.82 43.25 12.945 1 94.38 288 GLU B O 1
ATOM 4808 N N . GLU B 1 289 ? 4.82 44.156 13.117 1 94.62 289 GLU B N 1
ATOM 4809 C CA . GLU B 1 289 ? 4.699 43.812 14.531 1 94.62 289 GLU B CA 1
ATOM 4810 C C . GLU B 1 289 ? 4.684 42.281 14.719 1 94.62 289 GLU B C 1
ATOM 4812 O O . GLU B 1 289 ? 5.293 41.781 15.656 1 94.62 289 GLU B O 1
ATOM 4817 N N . PHE B 1 290 ? 3.951 41.656 13.852 1 93.94 290 PHE B N 1
ATOM 4818 C CA . PHE B 1 290 ? 3.885 40.219 13.906 1 93.94 290 PHE B CA 1
ATOM 4819 C C . PHE B 1 290 ? 5.277 39.594 13.781 1 93.94 290 PHE B C 1
ATOM 4821 O O . PHE B 1 290 ? 5.637 38.688 14.539 1 93.94 290 PHE B O 1
ATOM 4828 N N . ARG B 1 291 ? 6.027 40 12.852 1 90.38 291 ARG B N 1
ATOM 4829 C CA . ARG B 1 291 ? 7.387 39.531 12.641 1 90.38 291 ARG B CA 1
ATOM 4830 C C . ARG B 1 291 ? 8.242 39.719 13.891 1 90.38 291 ARG B C 1
ATOM 4832 O O . ARG B 1 291 ? 9.031 38.844 14.258 1 90.38 291 ARG B O 1
ATOM 4839 N N . LYS B 1 292 ? 8.109 40.812 14.516 1 88.31 292 LYS B N 1
ATOM 4840 C CA . LYS B 1 292 ? 8.867 41.125 15.727 1 88.31 292 LYS B CA 1
ATOM 4841 C C . LYS B 1 292 ? 8.508 40.156 16.859 1 88.31 292 LYS B C 1
ATOM 4843 O O . LYS B 1 292 ? 9.367 39.75 17.625 1 88.31 292 LYS B O 1
ATOM 4848 N N . GLN B 1 293 ? 7.266 39.844 16.906 1 85.56 293 GLN B N 1
ATOM 4849 C CA . GLN B 1 293 ? 6.785 38.938 17.953 1 85.56 293 GLN B CA 1
ATOM 4850 C C . GLN B 1 293 ? 7.344 37.531 17.75 1 85.56 293 GLN B C 1
ATOM 4852 O O . GLN B 1 293 ? 7.68 36.844 18.719 1 85.56 293 GLN B O 1
ATOM 4857 N N . ILE B 1 294 ? 7.441 37.094 16.562 1 79.62 294 ILE B N 1
ATOM 4858 C CA . ILE B 1 294 ? 7.887 35.75 16.266 1 79.62 294 ILE B CA 1
ATOM 4859 C C . ILE B 1 294 ? 9.398 35.656 16.438 1 79.62 294 ILE B C 1
ATOM 4861 O O . ILE B 1 294 ? 9.922 34.625 16.859 1 79.62 294 ILE B O 1
ATOM 4865 N N . THR B 1 295 ? 10.148 36.719 16.031 1 72.12 295 THR B N 1
ATOM 4866 C CA . THR B 1 295 ? 11.602 36.75 16.172 1 72.12 295 THR B CA 1
ATOM 4867 C C . THR B 1 295 ? 12 36.812 17.641 1 72.12 295 THR B C 1
ATOM 4869 O O . THR B 1 295 ? 13.039 36.281 18.031 1 72.12 295 THR B O 1
ATOM 4872 N N . LYS B 1 296 ? 11.258 37.438 18.453 1 65.5 296 LYS B N 1
ATOM 4873 C CA . LYS B 1 296 ? 11.555 37.5 19.875 1 65.5 296 LYS B CA 1
ATOM 4874 C C . LYS B 1 296 ? 11.32 36.156 20.562 1 65.5 296 LYS B C 1
ATOM 4876 O O . LYS B 1 296 ? 12.031 35.812 21.5 1 65.5 296 LYS B O 1
ATOM 4881 N N . GLN B 1 297 ? 10.367 35.5 20.141 1 57.75 297 GLN B N 1
ATOM 4882 C CA . GLN B 1 297 ? 10.07 34.219 20.75 1 57.75 297 GLN B CA 1
ATOM 4883 C C . GLN B 1 297 ? 11.086 33.156 20.312 1 57.75 297 GLN B C 1
ATOM 4885 O O . GLN B 1 297 ? 11.289 32.156 21.016 1 57.75 297 GLN B O 1
ATOM 4890 N N . ALA B 1 298 ? 11.891 33.5 19.344 1 51 298 ALA B N 1
ATOM 4891 C CA . ALA B 1 298 ? 12.945 32.594 18.891 1 51 298 ALA B CA 1
ATOM 4892 C C . ALA B 1 298 ? 14.266 32.906 19.594 1 51 298 ALA B C 1
ATOM 4894 O O . ALA B 1 298 ? 14.57 34.062 19.891 1 51 298 ALA B O 1
#

Sequence (596 aa):
MVSLYIMKKSFPVYDICTLSEFKEEDILISRFAPYLKSHHNLHLAHKHTFYHLVLFTEGGGTHAIDFQNFQVKPYQIYFMIPGQVHSWSFDGNVDGYVINFSVPFFQSFLLQSDYLEQFPFFSGASNEEVIDIPENLQDEIIALFEQIITESEVPGRLALDMVRTLMLQVFILLSRLTLPHHITNTTPYNYTLLRNFQKLIDKNFTTLKLPKDYAALLYITPNHLNALCNDVLDISAGEVIRNRIVLEAKRLLVNLGLTISEVADQLHFADYSYFTKYFKKQTGVTPEEFRKQITKQAMVSLYIMKKSFPVYDICTLSEFKEEDILISRFAPYLKSHHNLHLAHKHTFYHLVLFTEGGGTHAIDFQNFQVKPYQIYFMIPGQVHSWSFDGNVDGYVINFSVPFFQSFLLQSDYLEQFPFFSGASNEEVIDIPENLQDEIIALFEQIITESEVPGRLALDMVRTLMLQVFILLSRLTLPHHITNTTPYNYTLLRNFQKLIDKNFTTLKLPKDYAALLYITPNHLNALCNDVLDISAGEVIRNRIVLEAKRLLVNLGLTISEVADQLHFADYSYFTKYFKKQTGVTPEEFRKQITKQA

Organism: NCBI:txid1302689